Protein AF-A0A7W1AKK7-F1 (afdb_monomer)

Solvent-accessible surface area (backbone atoms only — not comparable to full-atom values): 25709 Å² total; per-residue (Å²): 142,84,86,88,80,85,83,80,84,78,84,78,83,73,83,71,77,76,73,78,80,35,53,42,45,61,56,46,55,69,89,42,36,43,94,39,36,42,29,34,38,36,57,31,56,93,38,46,54,98,53,13,40,58,62,72,41,59,46,52,90,81,64,48,63,72,56,54,32,48,52,61,47,51,44,71,32,54,37,39,64,39,72,48,60,33,38,39,21,26,80,54,85,57,88,62,61,48,89,34,44,46,34,33,33,39,25,90,85,46,97,56,50,62,44,73,46,67,49,44,51,43,58,50,80,68,58,80,67,46,57,23,31,33,28,41,26,58,42,90,89,55,72,52,64,52,74,37,35,32,33,43,34,35,27,56,80,52,91,69,56,57,25,67,47,57,52,28,39,77,72,74,38,68,32,74,50,87,38,11,66,59,49,36,64,68,50,54,55,45,53,64,45,31,59,76,68,71,56,57,71,39,48,71,27,47,32,38,19,21,49,68,59,58,51,52,32,54,39,52,70,68,56,82,80,63,38,42,77,51,73,62,42,80,72,47,77,57,98,51,28,23,36,29,39,33,35,34,36,33,76,34,35,50,37,70,57,88,72,14,67,52,68,17,37,61,49,58,50,98,87,63,38,68,42,78,68,50,69,46,76,37,52,29,27,34,30,35,28,52,71,84,71,49,96,71,27,28,33,36,35,44,41,33,51,34,60,55,37,42,19,57,40,38,36,34,55,14,69,57,92,46,96,92,49,72,46,37,69,66,51,3,60,29,41,64,41,12,72,72,58,24,21,26,38,19,48,52,54,67,51,14,40,83,74,32,78,84,40,49,57,57,37,54,53,14,81,78,24,58,47,12,24,68,40,44,54,50,52,39,47,44,46,54,53,30,44,49,57,44,51,56,72,39,80,41,71,27,45,94,45,83,60,35,45,41,20,74,85,41,26,29,38,24,15,37,36,57,9,5,39,51,32,54,56,39,64,70,56,43,84,62,49,78,46,77,46,58,37,73,34,79,81,61,59,57,50,51,50,57,76,38,74,85,49,75,62,40,36,54,50,48,17,60,74,72,70,51,58,50,93,71,65,49,70,67,50,92,120

Secondary structure (DSSP, 8-state):
----------------------SB---SSS---GGGTTSS-BS-GGGEETTEE--TT-S-TT--HHHHHHHHHHTTSSSB-SS--EEEEBSS-----GGGEEEEE--TT-TTTT-EE-EEEEEPPP-SS-SSEEEEEEPTT--PPTT-EEEEEEETTS-SPPPHHHHHHHTT---SSTTHHHHHHHHTTHHHHHHHHTPPEEEEEEEEB--HHHHHHHHHHH-----EE---EEEEE-SSEEEEEEEEEEEE-B-SSTT-SS--SBPB-TTSPBPP-EEEEEEEEEEEESS---TT-EEEEEEE--TT--TTHHHH-----STTPPP-TT-SHHHHHHTTT-EEEEEPPTTSTTTSTT--TTGGG-TT-TTTHHHHHHHHHHHHHHHHHHHHH--EE-SSSSEE-EEEEEEEEEEETHHHHHHHHHHHH-TTEEEEEEES----HHHHHHHSTTSTTHHHHHHHHHTS-TTT--TT---

Sequence (479 aa):
MTSLRLLTCVLVVGCADPSSTSAVAFDLEGPLANDTFWDLPFPSDLRLADGRPDLTGFPNPRTLPVVVDLLSTAKDRRGYPVMPTAWFRFREPTAVAASAALLVDIDEASPERGTQYPVVVQALVDDAFGKGLVAVAPVPGIVLRASTRYAFVLTRDIDTEVPSAFATLARGGTPSGARGAAAKALYAPLWPVLAELGVEPLVATVFTTGDEVALLRERSEALTQKAQLGAITIAKTHADYCELRGTVTLPQYQQGAQPYDQNGRFALDADGIPIPQGTMTVPLVITIPKGTMPASGWPLWQFFHGSGGASFDLVDDGPVLAAGGDPIAGEGPGAVVARRGIAAIAAALPLNPERLPNASNYAYLNLNNLGAFPFTFQQGAFEQRMLLDALLAAQLPGCGTATARFDAQKVTAGGHSMGGMYTNMIAAIEPRYGAITPFGAGGFWPMMILDTAIINGSRDLLAGVLGVDSEHLTFMHPA

Mean predicted aligned error: 6.27 Å

Nearest PDB structures (foldseek):
  3nuz-assembly3_F  TM=6.304E-01  e=4.085E-07  Bacteroides fragilis NCTC 9343
  3nuz-assembly3_E  TM=6.616E-01  e=9.877E-07  Bacteroides fragilis NCTC 9343
  3g8y-assembly1_A-2  TM=6.515E-01  e=1.582E-06  Phocaeicola vulgatus ATCC 8482
  3nuz-assembly2_D  TM=6.508E-01  e=6.497E-06  Bacteroides fragilis NCTC 9343
  6pux-assembly1_B  TM=5.011E-01  e=3.140E-03  Mycobacterium tuberculosis H37Rv

Radius of gyration: 28.0 Å; Cα contacts (8 Å, |Δi|>4): 1011; chains: 1; bounding box: 81×71×89 Å

Structure (mmCIF, N/CA/C/O backbone):
data_AF-A0A7W1AKK7-F1
#
_entry.id   AF-A0A7W1AKK7-F1
#
loop_
_atom_site.group_PDB
_atom_site.id
_atom_site.type_symbol
_atom_site.label_atom_id
_atom_site.label_alt_id
_atom_site.label_comp_id
_atom_site.label_asym_id
_atom_site.label_entity_id
_atom_site.label_seq_id
_atom_site.pdbx_PDB_ins_code
_atom_site.Cartn_x
_atom_site.Cartn_y
_atom_site.Cartn_z
_atom_site.occupancy
_atom_site.B_iso_or_equiv
_atom_site.auth_seq_id
_atom_site.auth_comp_id
_atom_site.auth_asym_id
_atom_site.auth_atom_id
_atom_site.pdbx_PDB_model_num
ATOM 1 N N . MET A 1 1 ? -46.814 52.076 51.923 1.00 41.75 1 MET A N 1
ATOM 2 C CA . MET A 1 1 ? -45.616 51.593 51.207 1.00 41.75 1 MET A CA 1
ATOM 3 C C . MET A 1 1 ? -45.130 50.330 51.891 1.00 41.75 1 MET A C 1
ATOM 5 O O . MET A 1 1 ? -44.432 50.448 52.883 1.00 41.75 1 MET A O 1
ATOM 9 N N . THR A 1 2 ? -45.520 49.159 51.388 1.00 33.56 2 THR A N 1
ATOM 10 C CA . THR A 1 2 ? -44.834 47.879 51.640 1.00 33.56 2 THR A CA 1
ATOM 11 C C . THR A 1 2 ? -45.436 46.844 50.693 1.00 33.56 2 THR A C 1
ATOM 13 O O . THR A 1 2 ? -46.556 46.380 50.885 1.00 33.56 2 THR A O 1
ATOM 16 N N . SER A 1 3 ? -44.722 46.568 49.603 1.00 30.14 3 SER A N 1
ATOM 17 C CA . SER A 1 3 ? -45.116 45.599 48.581 1.00 30.14 3 SER A CA 1
ATOM 18 C C . SER A 1 3 ? -44.809 44.179 49.050 1.00 30.14 3 SER A C 1
ATOM 20 O O . SER A 1 3 ? -43.676 43.872 49.416 1.00 30.14 3 SER A O 1
ATOM 22 N N . LEU A 1 4 ? -45.818 43.315 48.993 1.00 30.25 4 LEU A N 1
ATOM 23 C CA . LEU A 1 4 ? -45.719 41.876 49.207 1.00 30.25 4 LEU A CA 1
ATOM 24 C C . LEU A 1 4 ? -45.190 41.228 47.912 1.00 30.25 4 LEU A C 1
ATOM 26 O O . LEU A 1 4 ? -45.856 41.289 46.880 1.00 30.25 4 LEU A O 1
ATOM 30 N N . ARG A 1 5 ? -43.990 40.637 47.935 1.00 32.19 5 ARG A N 1
ATOM 31 C CA . ARG A 1 5 ? -43.482 39.777 46.852 1.00 32.19 5 ARG A CA 1
ATOM 32 C C . ARG A 1 5 ? -43.562 38.321 47.308 1.00 32.19 5 ARG A C 1
ATOM 34 O O . ARG A 1 5 ? -42.806 37.911 48.182 1.00 32.19 5 ARG A O 1
ATOM 41 N N . LEU A 1 6 ? -44.486 37.563 46.715 1.00 30.80 6 LEU A N 1
ATOM 42 C CA . LEU A 1 6 ? -44.496 36.101 46.760 1.00 30.80 6 LEU A CA 1
ATOM 43 C C . LEU A 1 6 ? -43.288 35.585 45.965 1.00 30.80 6 LEU A C 1
ATOM 45 O O . LEU A 1 6 ? -43.135 35.917 44.791 1.00 30.80 6 LEU A O 1
ATOM 49 N N . LEU A 1 7 ? -42.445 34.780 46.607 1.00 29.80 7 LEU A N 1
ATOM 50 C CA . LEU A 1 7 ? -41.366 34.043 45.959 1.00 29.80 7 LEU A CA 1
ATOM 51 C C . LEU A 1 7 ? -41.921 32.678 45.528 1.00 29.80 7 LEU A C 1
ATOM 53 O O . LEU A 1 7 ? -42.217 31.827 46.365 1.00 29.80 7 LEU A O 1
ATOM 57 N N . THR A 1 8 ? -42.111 32.479 44.227 1.00 31.05 8 THR A N 1
ATOM 58 C CA . THR A 1 8 ? -42.478 31.184 43.644 1.00 31.05 8 THR A CA 1
ATOM 59 C C . THR A 1 8 ? -41.196 30.382 43.413 1.00 31.05 8 THR A C 1
ATOM 61 O O . THR A 1 8 ? -40.430 30.695 42.505 1.00 31.05 8 THR A O 1
ATOM 64 N N . CYS A 1 9 ? -40.935 29.363 44.235 1.00 28.69 9 CYS A N 1
ATOM 65 C CA . CYS A 1 9 ? -39.887 28.378 43.959 1.00 28.69 9 CYS A CA 1
ATOM 66 C C . CYS A 1 9 ? -40.341 27.466 42.814 1.00 28.69 9 CYS A C 1
ATOM 68 O O . CYS A 1 9 ? -41.198 26.605 43.002 1.00 28.69 9 CYS A O 1
ATOM 70 N N . VAL A 1 10 ? -39.761 27.651 41.630 1.00 33.66 10 VAL A N 1
ATOM 71 C CA . VAL A 1 10 ? -39.830 26.674 40.540 1.00 33.66 10 VAL A CA 1
ATOM 72 C C . VAL A 1 10 ? -38.752 25.623 40.803 1.00 33.66 10 VAL A C 1
ATOM 74 O O . VAL A 1 10 ? -37.562 25.893 40.666 1.00 33.66 10 VAL A O 1
ATOM 77 N N . LEU A 1 11 ? -39.174 24.429 41.218 1.00 30.48 11 LEU A N 1
ATOM 78 C CA . LEU A 1 11 ? -38.346 23.224 41.216 1.00 30.48 11 LEU A CA 1
ATOM 79 C C . LEU A 1 11 ? -38.128 22.802 39.758 1.00 30.48 11 LEU A C 1
ATOM 81 O O . LEU A 1 11 ? -38.994 22.182 39.146 1.00 30.48 11 LEU A O 1
ATOM 85 N N . VAL A 1 12 ? -36.976 23.160 39.195 1.00 32.31 12 VAL A N 1
ATOM 86 C CA . VAL A 1 12 ? -36.483 22.550 37.958 1.00 32.31 12 VAL A CA 1
ATOM 87 C C . VAL A 1 12 ? -35.904 21.191 38.342 1.00 32.31 12 VAL A C 1
ATOM 89 O O . VAL A 1 12 ? -34.809 21.107 38.894 1.00 32.31 12 VAL A O 1
ATOM 92 N N . VAL A 1 13 ? -36.657 20.122 38.084 1.00 34.06 13 VAL A N 1
ATOM 93 C CA . VAL A 1 13 ? -36.107 18.763 38.054 1.00 34.06 13 VAL A CA 1
ATOM 94 C C . VAL A 1 13 ? -35.275 18.672 36.780 1.00 34.06 13 VAL A C 1
ATOM 96 O O . VAL A 1 13 ? -35.794 18.422 35.696 1.00 34.06 13 VAL A O 1
ATOM 99 N N . GLY A 1 14 ? -33.984 18.972 36.899 1.00 28.64 14 GLY A N 1
ATOM 100 C CA . GLY A 1 14 ? -33.019 18.665 35.856 1.00 28.64 14 GLY A CA 1
ATOM 101 C C . GLY A 1 14 ? -32.782 17.161 35.840 1.00 28.64 14 GLY A C 1
ATOM 102 O O . GLY A 1 14 ? -32.131 16.635 36.740 1.00 28.64 14 GLY A O 1
ATOM 103 N N . CYS A 1 15 ? -33.309 16.471 34.829 1.00 35.28 15 CYS A N 1
ATOM 104 C CA . CYS A 1 15 ? -32.758 15.192 34.399 1.00 35.28 15 CYS A CA 1
ATOM 105 C C . CYS A 1 15 ? -31.351 15.468 33.860 1.00 35.28 15 CYS A C 1
ATOM 107 O O . CYS A 1 15 ? -31.191 15.907 32.725 1.00 35.28 15 CYS A O 1
ATOM 109 N N . ALA A 1 16 ? -30.340 15.283 34.704 1.00 31.36 16 ALA A N 1
ATOM 110 C CA . ALA A 1 16 ? -28.993 15.034 34.226 1.00 31.36 16 ALA A CA 1
ATOM 111 C C . ALA A 1 16 ? -28.948 13.556 33.829 1.00 31.36 16 ALA A C 1
ATOM 113 O O . ALA A 1 16 ? -29.043 12.687 34.699 1.00 31.36 16 ALA A O 1
ATOM 114 N N . ASP A 1 17 ? -28.859 13.276 32.530 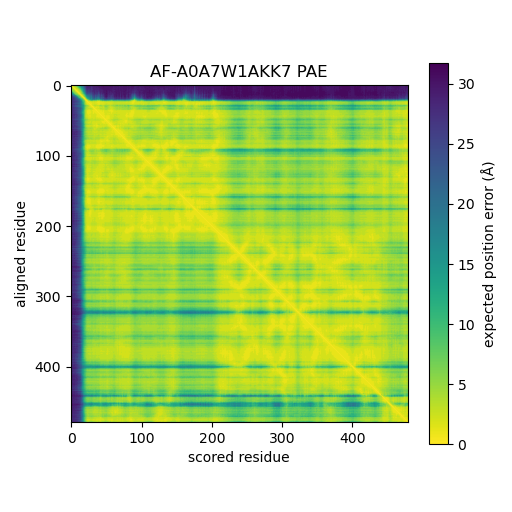1.00 35.41 17 ASP A N 1
ATOM 115 C CA . ASP A 1 17 ? -28.475 11.946 32.070 1.00 35.41 17 ASP A CA 1
ATOM 116 C C . ASP A 1 17 ? -27.088 11.625 32.649 1.00 35.41 17 ASP A C 1
ATOM 118 O O . ASP A 1 17 ? -26.189 12.474 32.597 1.00 35.41 17 ASP A O 1
ATOM 122 N N . PRO A 1 18 ? -26.892 10.446 33.262 1.00 39.59 18 PRO A N 1
ATOM 123 C CA . PRO A 1 18 ? -25.609 10.095 33.835 1.00 39.59 18 PRO A CA 1
ATOM 124 C C . PRO A 1 18 ? -24.615 9.932 32.688 1.00 39.59 18 PRO A C 1
ATOM 126 O O . PRO A 1 18 ? -24.713 9.002 31.886 1.00 39.59 18 PRO A O 1
ATOM 129 N N . SER A 1 19 ? -23.630 10.827 32.622 1.00 43.28 19 SER A N 1
ATOM 130 C CA . SER A 1 19 ? -22.394 10.555 31.901 1.00 43.28 19 SER A CA 1
ATOM 131 C C . SER A 1 19 ? -21.896 9.182 32.357 1.00 43.28 19 SER A C 1
ATOM 133 O O . SER A 1 19 ? -21.740 8.943 33.555 1.00 43.28 19 SER A O 1
ATOM 135 N N . SER A 1 20 ? -21.765 8.235 31.421 1.00 49.62 20 SER A N 1
ATOM 136 C CA . SER A 1 20 ? -21.516 6.831 31.775 1.00 49.62 20 SER A CA 1
ATOM 137 C C . SER A 1 20 ? -20.316 6.721 32.723 1.00 49.62 20 SER A C 1
ATOM 139 O O . SER A 1 20 ? -19.307 7.390 32.516 1.00 49.62 20 SER A O 1
ATOM 141 N N . THR A 1 21 ? -20.424 5.932 33.788 1.00 58.91 21 THR A N 1
ATOM 142 C CA . THR A 1 21 ? -19.365 5.728 34.794 1.00 58.91 21 THR A CA 1
ATOM 143 C C . THR A 1 21 ? -18.418 4.584 34.441 1.00 58.91 21 THR A C 1
ATOM 145 O O . THR A 1 21 ? -17.468 4.345 35.181 1.00 58.91 21 THR A O 1
ATOM 148 N N . SER A 1 22 ? -18.654 3.891 33.319 1.00 74.38 22 SER A N 1
ATOM 149 C CA . SER A 1 22 ? -17.830 2.758 32.896 1.00 74.38 22 SER A CA 1
ATOM 150 C C . SER A 1 22 ? -16.370 3.177 32.725 1.00 74.38 22 SER A C 1
ATOM 152 O O . SER A 1 22 ? -16.066 4.270 32.228 1.00 74.38 22 SER A O 1
ATOM 154 N N . ALA A 1 23 ? -15.463 2.286 33.134 1.00 88.94 23 ALA A N 1
ATOM 155 C CA . ALA A 1 23 ? -14.029 2.494 32.998 1.00 88.94 23 ALA A CA 1
ATOM 156 C C . ALA A 1 23 ? -13.583 2.553 31.532 1.00 88.94 23 ALA A C 1
ATOM 158 O O . ALA A 1 23 ? -12.548 3.154 31.264 1.00 88.94 23 ALA A O 1
ATOM 159 N N . VAL A 1 24 ? -14.356 1.980 30.601 1.00 95.75 24 VAL A N 1
ATOM 160 C CA . VAL A 1 24 ? -14.079 2.009 29.160 1.00 95.75 24 VAL A CA 1
ATOM 161 C C . VAL A 1 24 ? -15.052 2.950 28.467 1.00 95.75 24 VAL A C 1
ATOM 163 O O . VAL A 1 24 ? -16.252 2.936 28.737 1.00 95.75 24 VAL A O 1
ATOM 166 N N . ALA A 1 25 ? -14.549 3.788 27.570 1.00 96.44 25 ALA A N 1
ATOM 167 C CA . ALA A 1 25 ? -15.379 4.733 26.846 1.00 96.44 25 ALA A CA 1
ATOM 168 C C . ALA A 1 25 ? -16.129 4.061 25.681 1.00 96.44 25 ALA A C 1
ATOM 170 O O . ALA A 1 25 ? -15.580 3.230 24.953 1.00 96.44 25 ALA A O 1
ATOM 171 N N . PHE A 1 26 ? -17.402 4.428 25.521 1.00 97.25 26 PHE A N 1
ATOM 172 C CA . PHE A 1 26 ? -18.236 4.065 24.375 1.00 97.25 26 PHE A CA 1
ATOM 173 C C . PHE A 1 26 ? -19.338 5.121 24.184 1.00 97.25 26 PHE A C 1
ATOM 175 O O . PHE A 1 26 ? -20.478 4.947 24.619 1.00 97.25 26 PHE A O 1
ATOM 182 N N . ASP A 1 27 ? -18.971 6.255 23.593 1.00 95.69 27 ASP A N 1
ATOM 183 C CA . ASP A 1 27 ? -19.838 7.413 23.385 1.00 95.69 27 ASP A CA 1
ATOM 184 C C . ASP A 1 27 ? -20.424 7.438 21.963 1.00 95.69 27 ASP A C 1
ATOM 186 O O . ASP A 1 27 ? -19.710 7.478 20.959 1.00 95.69 27 ASP A O 1
ATOM 190 N N . LEU A 1 28 ? -21.756 7.429 21.882 1.00 96.31 28 LEU A N 1
ATOM 191 C CA . LEU A 1 28 ? -22.523 7.506 20.636 1.00 96.31 28 LEU A CA 1
ATOM 192 C C . LEU A 1 28 ? -23.158 8.887 20.405 1.00 96.31 28 LEU A C 1
ATOM 194 O O . LEU A 1 28 ? -23.768 9.112 19.355 1.00 96.31 28 LEU A O 1
ATOM 198 N N . GLU A 1 29 ? -23.013 9.822 21.341 1.00 91.94 29 GLU A N 1
ATOM 199 C CA . GLU A 1 29 ? -23.652 11.139 21.312 1.00 91.94 29 GLU A CA 1
ATOM 200 C C . GLU A 1 29 ? -22.645 12.261 21.066 1.00 91.94 29 GLU A C 1
ATOM 202 O O . GLU A 1 29 ? -22.909 13.144 20.249 1.00 91.94 29 GLU A O 1
ATOM 207 N N . GLY A 1 30 ? -21.491 12.208 21.736 1.00 88.88 30 GLY A N 1
ATOM 208 C CA . GLY A 1 30 ? -20.528 13.298 21.794 1.00 88.88 30 GLY A CA 1
ATOM 209 C C . GLY A 1 30 ? -19.935 13.726 20.445 1.00 88.88 30 GLY A C 1
ATOM 210 O O . GLY A 1 30 ? -20.087 13.051 19.415 1.00 88.88 30 GLY A O 1
ATOM 211 N N . PRO A 1 31 ? -19.228 14.871 20.432 1.00 87.06 31 PRO A N 1
ATOM 212 C CA . PRO A 1 31 ? -18.602 15.410 19.228 1.00 87.06 31 PRO A CA 1
ATOM 213 C C . PRO A 1 31 ? -17.445 14.541 18.726 1.00 87.06 31 PRO A C 1
ATOM 215 O O . PRO A 1 31 ? -17.137 14.605 17.542 1.00 87.06 31 PRO A O 1
ATOM 218 N N . LEU A 1 32 ? -16.846 13.717 19.599 1.00 92.50 32 LEU A N 1
ATOM 219 C CA . LEU A 1 32 ? -15.740 12.817 19.273 1.00 92.50 32 LEU A CA 1
ATOM 220 C C . LEU A 1 32 ? -14.533 13.552 18.666 1.00 92.50 32 LEU A C 1
ATOM 222 O O . LEU A 1 32 ? -13.963 13.128 17.665 1.00 92.50 32 LEU A O 1
ATOM 226 N N . ALA A 1 33 ? -14.146 14.661 19.292 1.00 92.44 33 ALA A N 1
ATOM 227 C CA . ALA A 1 33 ? -13.056 15.522 18.850 1.00 92.44 33 ALA A CA 1
ATOM 228 C C . ALA A 1 33 ? -12.080 15.829 19.992 1.00 92.44 33 ALA A C 1
ATOM 230 O O . ALA A 1 33 ? -12.474 15.929 21.160 1.00 92.44 33 ALA A O 1
ATOM 231 N N . ASN A 1 34 ? -10.813 16.030 19.634 1.00 89.62 34 ASN A N 1
ATOM 232 C CA . ASN A 1 34 ? -9.689 16.275 20.531 1.00 89.62 34 ASN A CA 1
ATOM 233 C C . ASN A 1 34 ? -9.660 15.222 21.652 1.00 89.62 34 ASN A C 1
ATOM 235 O O . ASN A 1 34 ? -9.643 14.028 21.367 1.00 89.62 34 ASN A O 1
ATOM 239 N N . ASP A 1 35 ? -9.745 15.638 22.914 1.00 87.38 35 ASP A N 1
ATOM 240 C CA . ASP A 1 35 ? -9.715 14.743 24.078 1.00 87.38 35 ASP A CA 1
ATOM 241 C C . ASP A 1 35 ? -10.831 13.679 24.073 1.00 87.38 35 ASP A C 1
ATOM 243 O O . ASP A 1 35 ? -10.661 12.604 24.643 1.00 87.38 35 ASP A O 1
ATOM 247 N N . THR A 1 36 ? -11.957 13.950 23.399 1.00 93.88 36 THR A N 1
ATOM 248 C CA . THR A 1 36 ? -13.086 13.005 23.266 1.00 93.88 36 THR A CA 1
ATOM 249 C C . THR A 1 36 ? -12.997 12.138 22.010 1.00 93.88 36 THR A C 1
ATOM 251 O O . THR A 1 36 ? -13.843 11.274 21.786 1.00 93.88 36 THR A O 1
ATOM 254 N N . PHE A 1 37 ? -11.972 12.322 21.167 1.00 96.50 37 PHE A N 1
ATOM 255 C CA . PHE A 1 37 ? -11.815 11.550 19.932 1.00 96.50 37 PHE A CA 1
ATOM 256 C C . PHE A 1 37 ? -11.728 10.047 20.192 1.00 96.50 37 PHE A C 1
ATOM 258 O O . PHE A 1 37 ? -12.127 9.268 19.339 1.00 96.50 37 PHE A O 1
ATOM 265 N N . TRP A 1 38 ? -11.264 9.611 21.356 1.00 96.81 38 TRP A N 1
ATOM 266 C CA . TRP A 1 38 ? -11.167 8.187 21.683 1.00 96.81 38 TRP A CA 1
ATOM 267 C C . TRP A 1 38 ? -12.340 7.675 22.528 1.00 96.81 38 TRP A C 1
ATOM 269 O O . TRP A 1 38 ? -12.328 6.522 22.949 1.00 96.81 38 TRP A O 1
ATOM 279 N N . ASP A 1 39 ? -13.366 8.504 22.768 1.00 96.94 39 ASP A N 1
ATOM 280 C CA . ASP A 1 39 ? -14.544 8.095 23.545 1.00 96.94 39 ASP A CA 1
ATOM 281 C C . ASP A 1 39 ? -15.425 7.075 22.825 1.00 96.94 39 ASP A C 1
ATOM 283 O O . ASP A 1 39 ? -16.198 6.364 23.458 1.00 96.94 39 ASP A O 1
ATOM 287 N N . LEU A 1 40 ? -15.263 6.957 21.511 1.00 97.31 40 LEU A N 1
ATOM 288 C CA . LEU A 1 40 ? -15.718 5.817 20.733 1.00 97.31 40 LEU A CA 1
ATOM 289 C C . LEU A 1 40 ? -14.471 5.074 20.240 1.00 97.31 40 LEU A C 1
ATOM 291 O O . LEU A 1 40 ? -13.619 5.726 19.627 1.00 97.31 40 LEU A O 1
ATOM 295 N N . PRO A 1 41 ? -14.368 3.749 20.452 1.00 98.25 41 PRO A N 1
ATOM 296 C CA . PRO A 1 41 ? -13.285 2.957 19.891 1.00 98.25 41 PRO A CA 1
ATOM 297 C C . PRO A 1 41 ? -13.099 3.196 18.386 1.00 98.25 41 PRO A C 1
ATOM 299 O O . PRO A 1 41 ? -14.067 3.327 17.634 1.00 98.25 41 PRO A O 1
ATOM 302 N N . PHE A 1 42 ? -11.847 3.265 17.946 1.00 97.81 42 PHE A N 1
ATOM 303 C CA . PHE A 1 42 ? -11.469 3.524 16.553 1.00 97.81 42 PHE A CA 1
ATOM 304 C C . PHE A 1 42 ? -10.575 2.384 16.054 1.00 97.81 42 PHE A C 1
ATOM 306 O O . PHE A 1 42 ? -9.783 1.911 16.860 1.00 97.81 42 PHE A O 1
ATOM 313 N N . PRO A 1 43 ? -10.627 1.949 14.781 1.00 98.06 43 PRO A N 1
ATOM 314 C CA . PRO A 1 43 ? -11.530 2.379 13.709 1.00 98.06 43 PRO A CA 1
ATOM 315 C C . PRO A 1 43 ? -12.971 1.932 13.956 1.00 98.06 43 PRO A C 1
ATOM 317 O O . PRO A 1 43 ? -13.185 0.924 14.619 1.00 98.06 43 PRO A O 1
ATOM 320 N N . SER A 1 44 ? -13.957 2.652 13.413 1.00 98.25 44 SER A N 1
ATOM 321 C CA . SER A 1 44 ? -15.377 2.289 13.511 1.00 98.25 44 SER A CA 1
ATOM 322 C C . SER A 1 44 ? -16.147 2.790 12.297 1.00 98.25 44 SER A C 1
ATOM 324 O O . SER A 1 44 ? -16.060 3.972 11.983 1.00 98.25 44 SER A O 1
ATOM 326 N N . ASP A 1 45 ? -16.991 1.962 11.677 1.00 98.44 45 ASP A N 1
ATOM 327 C CA . ASP A 1 45 ? -17.814 2.398 10.535 1.00 98.44 45 ASP A CA 1
ATOM 328 C C . ASP A 1 45 ? -18.815 3.517 10.893 1.00 98.44 45 ASP A C 1
ATOM 330 O O . ASP A 1 45 ? -19.338 4.194 10.009 1.00 98.44 45 ASP A O 1
ATOM 334 N N . LEU A 1 46 ? -19.038 3.785 12.188 1.00 97.56 46 LEU A N 1
ATOM 335 C CA . LEU A 1 46 ? -19.763 4.973 12.666 1.00 97.56 46 LEU A CA 1
ATOM 336 C C . LEU A 1 46 ? -19.020 6.289 12.400 1.00 97.56 46 LEU A C 1
ATOM 338 O O . LEU A 1 46 ? -19.589 7.364 12.591 1.00 97.56 46 LEU A O 1
ATOM 342 N N . ARG A 1 47 ? -17.754 6.203 11.990 1.00 95.75 47 ARG A N 1
ATOM 343 C CA . ARG A 1 47 ? -16.896 7.307 11.557 1.00 95.75 47 ARG A CA 1
ATOM 344 C C . ARG A 1 47 ? -16.544 7.195 10.083 1.00 95.75 47 ARG A C 1
ATOM 346 O O . ARG A 1 47 ? -15.438 7.547 9.684 1.00 95.75 47 ARG A O 1
ATOM 353 N N . LEU A 1 48 ? -17.473 6.701 9.271 1.00 95.75 48 LEU A N 1
ATOM 354 C CA . LEU A 1 48 ? -17.388 6.837 7.826 1.00 95.75 48 LEU A CA 1
ATOM 355 C C . LEU A 1 48 ? -18.300 7.969 7.348 1.00 95.75 48 LEU A C 1
ATOM 357 O O . LEU A 1 48 ? -19.486 8.002 7.666 1.00 95.75 48 LEU A O 1
ATOM 361 N N . ALA A 1 49 ? -17.750 8.854 6.524 1.00 93.69 49 ALA A N 1
ATOM 362 C CA . ALA A 1 49 ? -18.485 9.813 5.712 1.00 93.69 49 ALA A CA 1
ATOM 363 C C . ALA A 1 49 ? -18.277 9.435 4.241 1.00 93.69 49 ALA A C 1
ATOM 365 O O . ALA A 1 49 ? -17.142 9.343 3.776 1.00 93.69 49 ALA A O 1
ATOM 366 N N . ASP A 1 50 ? -19.356 9.120 3.520 1.00 91.12 50 ASP A N 1
ATOM 367 C CA . ASP A 1 50 ? -19.305 8.648 2.125 1.00 91.12 50 ASP A CA 1
ATOM 368 C C . ASP A 1 50 ? -18.351 7.453 1.901 1.00 91.12 50 ASP A C 1
ATOM 370 O O . ASP A 1 50 ? -17.678 7.320 0.871 1.00 91.12 50 ASP A O 1
ATOM 374 N N . GLY A 1 51 ? -18.285 6.566 2.903 1.00 93.50 51 GLY A N 1
ATOM 375 C CA . GLY A 1 51 ? -17.421 5.385 2.915 1.00 93.50 51 GLY A CA 1
ATOM 376 C C . GLY A 1 51 ? -15.946 5.677 3.201 1.00 93.50 51 GLY A C 1
ATOM 377 O O . GLY A 1 51 ? -15.120 4.787 3.022 1.00 93.50 51 GLY A O 1
ATOM 378 N N . ARG A 1 52 ? -15.598 6.896 3.626 1.00 95.12 52 ARG A N 1
ATOM 379 C CA . ARG A 1 52 ? -14.231 7.322 3.954 1.00 95.12 52 ARG A CA 1
ATOM 380 C C . ARG A 1 52 ? -14.093 7.624 5.445 1.00 95.12 52 ARG A C 1
ATOM 382 O O . ARG A 1 52 ? -15.041 8.167 6.009 1.00 95.12 52 ARG A O 1
ATOM 389 N N . PRO A 1 53 ? -12.950 7.329 6.088 1.00 95.50 53 PRO A N 1
ATOM 390 C CA . PRO A 1 53 ? -12.741 7.681 7.489 1.00 95.50 53 PRO A CA 1
ATOM 391 C C . PRO A 1 53 ? -12.897 9.186 7.742 1.00 95.50 53 PRO A C 1
ATOM 393 O O . PRO A 1 53 ? -12.165 10.001 7.178 1.00 95.50 53 PRO A O 1
ATOM 396 N N . ASP A 1 54 ? -13.822 9.546 8.628 1.00 94.06 54 ASP A N 1
ATOM 397 C CA . ASP A 1 54 ? -13.907 10.876 9.217 1.00 94.06 54 ASP A CA 1
ATOM 398 C C . ASP A 1 54 ? -12.903 10.975 10.369 1.00 94.06 54 ASP A C 1
ATOM 400 O O . ASP A 1 54 ? -13.038 10.340 11.419 1.00 94.06 54 ASP A O 1
ATOM 404 N N . LEU A 1 55 ? -11.860 11.765 10.129 1.00 94.00 55 LEU A N 1
ATOM 405 C CA . LEU A 1 55 ? -10.765 12.027 11.061 1.00 94.00 55 LEU A CA 1
ATOM 406 C C . LEU A 1 55 ? -10.860 13.438 11.655 1.00 94.00 55 LEU A C 1
ATOM 408 O O . LEU A 1 55 ? -9.894 13.944 12.231 1.00 94.00 55 LEU A O 1
ATOM 412 N N . THR A 1 56 ? -12.008 14.100 11.494 1.00 91.62 56 THR A N 1
ATOM 413 C CA . THR A 1 56 ? -12.256 15.412 12.087 1.00 91.62 56 THR A CA 1
ATOM 414 C C . THR A 1 56 ? -12.097 15.324 13.600 1.00 91.62 56 THR A C 1
ATOM 416 O O . THR A 1 56 ? -12.654 14.448 14.254 1.00 91.62 56 THR A O 1
ATOM 419 N N . GLY A 1 57 ? -11.307 16.238 14.165 1.00 91.94 57 GLY A N 1
ATOM 420 C CA . GLY A 1 57 ? -11.030 16.247 15.597 1.00 91.94 57 GLY A CA 1
ATOM 421 C C . GLY A 1 57 ? -10.007 15.209 16.057 1.00 91.94 57 GLY A C 1
ATOM 422 O O . GLY A 1 57 ? -9.849 15.058 17.264 1.00 91.94 57 GLY A O 1
ATOM 423 N N . PHE A 1 58 ? -9.297 14.517 15.159 1.00 96.25 58 PHE A N 1
ATOM 424 C CA . PHE A 1 58 ? -8.147 13.704 15.559 1.00 96.25 58 PHE A CA 1
ATOM 425 C C . PHE A 1 58 ? -7.144 14.550 16.377 1.00 96.25 58 PHE A C 1
ATOM 427 O O . PHE A 1 58 ? -6.835 15.676 15.964 1.00 96.25 58 PHE A O 1
ATOM 434 N N . PRO A 1 59 ? -6.620 14.050 17.513 1.00 95.25 59 PRO A N 1
ATOM 435 C CA . PRO A 1 59 ? -5.687 14.802 18.347 1.00 95.25 59 PRO A CA 1
ATOM 436 C C . PRO A 1 59 ? -4.407 15.195 17.600 1.00 95.25 59 PRO A C 1
ATOM 438 O O . PRO A 1 59 ? -3.609 14.358 17.200 1.00 95.25 59 PRO A O 1
ATOM 441 N N . ASN A 1 60 ? -4.190 16.496 17.417 1.00 93.94 60 ASN A N 1
ATOM 442 C CA . ASN A 1 60 ? -2.930 17.044 16.912 1.00 93.94 60 ASN A CA 1
ATOM 443 C C . ASN A 1 60 ? -2.730 18.467 17.462 1.00 93.94 60 ASN A C 1
ATOM 445 O O . ASN A 1 60 ? -2.778 19.443 16.709 1.00 93.94 60 ASN A O 1
ATOM 449 N N . PRO A 1 61 ? -2.542 18.627 18.785 1.00 88.56 61 PRO A N 1
ATOM 450 C CA . PRO A 1 61 ? -2.596 19.938 19.439 1.00 88.56 61 PRO A CA 1
ATOM 451 C C . PRO A 1 61 ? -1.508 20.907 18.958 1.00 88.56 61 PRO A C 1
ATOM 453 O O . PRO A 1 61 ? -1.682 22.121 19.032 1.00 88.56 61 PRO A O 1
ATOM 456 N N . ARG A 1 62 ? -0.391 20.387 18.431 1.00 90.81 62 ARG A N 1
ATOM 457 C CA . ARG A 1 62 ? 0.705 21.190 17.864 1.00 90.81 62 ARG A CA 1
ATOM 458 C C . ARG A 1 62 ? 0.578 21.415 16.354 1.00 90.81 62 ARG A C 1
ATOM 460 O O . ARG A 1 62 ? 1.454 22.047 15.777 1.00 90.81 62 ARG A O 1
ATOM 467 N N . THR A 1 63 ? -0.495 20.924 15.725 1.00 91.62 63 THR A N 1
ATOM 468 C CA . THR A 1 63 ?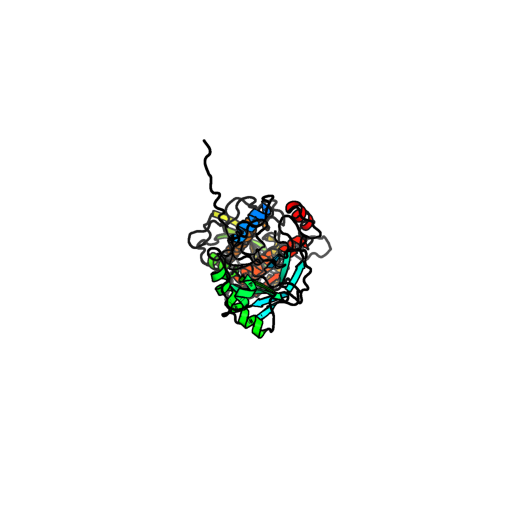 -0.737 21.006 14.271 1.00 91.62 63 THR A CA 1
ATOM 469 C C . THR A 1 63 ? 0.490 20.556 13.472 1.00 91.62 63 THR A C 1
ATOM 471 O O . THR A 1 63 ? 0.956 21.233 12.559 1.00 91.62 63 THR A O 1
ATOM 474 N N . LEU A 1 64 ? 1.068 19.419 13.867 1.00 91.44 64 LEU A N 1
ATOM 475 C CA . LEU A 1 64 ? 2.281 18.899 13.249 1.00 91.44 64 LEU A CA 1
ATOM 476 C C . LEU A 1 64 ? 2.019 18.597 11.766 1.00 91.44 64 LEU A C 1
ATOM 478 O O . LEU A 1 64 ? 1.099 17.820 11.489 1.00 91.44 64 LEU A O 1
ATOM 482 N N . PRO A 1 65 ? 2.817 19.147 10.828 1.00 87.94 65 PRO A N 1
ATOM 483 C CA . PRO A 1 65 ? 2.610 18.941 9.395 1.00 87.94 65 PRO A CA 1
ATOM 484 C C . PRO A 1 65 ? 2.583 17.464 8.995 1.00 87.94 65 PRO A C 1
ATOM 486 O O . PRO A 1 65 ? 1.684 17.048 8.277 1.00 87.94 65 PRO A O 1
ATOM 489 N N . VAL A 1 66 ? 3.484 16.646 9.555 1.00 86.06 66 VAL A N 1
ATOM 490 C CA . VAL A 1 66 ? 3.540 15.203 9.266 1.00 86.06 66 VAL A CA 1
ATOM 491 C C . VAL A 1 66 ? 2.223 14.487 9.594 1.00 86.06 66 VAL A C 1
ATOM 493 O O . VAL A 1 66 ? 1.746 13.676 8.806 1.00 86.06 66 VAL A O 1
ATOM 496 N N . VAL A 1 67 ? 1.585 14.838 10.714 1.00 90.56 67 VAL A N 1
ATOM 497 C CA . VAL A 1 67 ? 0.296 14.261 11.120 1.00 90.56 67 VAL A CA 1
ATOM 498 C C . VAL A 1 67 ? -0.817 14.785 10.213 1.00 90.56 67 VAL A C 1
ATOM 500 O O . VAL A 1 67 ? -1.661 14.015 9.768 1.00 90.56 67 VAL A O 1
ATOM 503 N N . VAL A 1 68 ? -0.805 16.078 9.868 1.00 89.44 68 VAL A N 1
ATOM 504 C CA . VAL A 1 68 ? -1.773 16.660 8.919 1.00 89.44 68 VAL A CA 1
ATOM 505 C C . VAL A 1 68 ? -1.717 15.945 7.562 1.00 89.44 68 VAL A C 1
ATOM 507 O O . VAL A 1 68 ? -2.764 15.575 7.026 1.00 89.44 68 VAL A O 1
ATOM 510 N N . ASP A 1 69 ? -0.521 15.684 7.037 1.00 85.75 69 ASP A N 1
ATOM 511 C CA . ASP A 1 69 ? -0.324 15.005 5.754 1.00 85.75 69 ASP A CA 1
ATOM 512 C C . ASP A 1 69 ? -0.816 13.551 5.791 1.00 85.75 69 ASP A C 1
ATOM 514 O O . ASP A 1 69 ? -1.515 13.101 4.870 1.00 85.75 69 ASP A O 1
ATOM 518 N N . LEU A 1 70 ? -0.520 12.823 6.872 1.00 88.56 70 LEU A N 1
ATOM 519 C CA . LEU A 1 70 ? -0.987 11.449 7.076 1.00 88.56 70 LEU A CA 1
ATOM 520 C C . LEU A 1 70 ? -2.515 11.381 7.179 1.00 88.56 70 LEU A C 1
ATOM 522 O O . LEU A 1 70 ? -3.141 10.592 6.464 1.00 88.56 70 LEU A O 1
ATOM 526 N N . LEU A 1 71 ? -3.135 12.256 7.979 1.00 91.31 71 LEU A N 1
ATOM 527 C CA . LEU A 1 71 ? -4.593 12.344 8.102 1.00 91.31 71 LEU A CA 1
ATOM 528 C C . LEU A 1 71 ? -5.250 12.713 6.765 1.00 91.31 71 LEU A C 1
ATOM 530 O O . LEU A 1 71 ? -6.281 12.143 6.404 1.00 91.31 71 LEU A O 1
ATOM 534 N N . SER A 1 72 ? -4.635 13.615 5.989 1.00 86.94 72 SER A N 1
ATOM 535 C CA . SER A 1 72 ? -5.128 13.992 4.658 1.00 86.94 72 SER A CA 1
ATOM 536 C C . SER A 1 72 ? -5.138 12.819 3.672 1.00 86.94 72 SER A C 1
ATOM 538 O O . SER A 1 72 ? -5.977 12.760 2.777 1.00 86.94 72 SER A O 1
ATOM 540 N N . THR A 1 73 ? -4.228 11.863 3.849 1.00 87.38 73 THR A N 1
ATOM 541 C CA . THR A 1 73 ? -4.157 10.655 3.027 1.00 87.38 73 THR A CA 1
ATOM 542 C C . THR A 1 73 ? -5.113 9.587 3.531 1.00 87.38 73 THR A C 1
ATOM 544 O O . THR A 1 73 ? -5.774 8.934 2.729 1.00 87.38 73 THR A O 1
ATOM 547 N N . ALA A 1 74 ? -5.232 9.428 4.848 1.00 90.81 74 ALA A N 1
ATOM 548 C CA . ALA A 1 74 ? -6.132 8.459 5.455 1.00 90.81 74 ALA A CA 1
ATOM 549 C C . ALA A 1 74 ? -7.612 8.767 5.164 1.00 90.81 74 ALA A C 1
ATOM 551 O O . ALA A 1 74 ? -8.348 7.848 4.815 1.00 90.81 74 ALA A O 1
ATOM 552 N N . LYS A 1 75 ? -8.030 10.042 5.192 1.00 90.69 75 LYS A N 1
ATOM 553 C CA . LYS A 1 75 ? -9.403 10.450 4.822 1.00 90.69 75 LYS A CA 1
ATOM 554 C C . LYS A 1 75 ? -9.743 10.207 3.346 1.00 90.69 75 LYS A C 1
ATOM 556 O O . LYS A 1 75 ? -10.909 10.222 2.962 1.00 90.69 75 LYS A O 1
ATOM 561 N N . ASP A 1 76 ? -8.733 10.017 2.496 1.00 88.62 76 ASP A N 1
ATOM 562 C CA . ASP A 1 76 ? -8.941 9.793 1.066 1.00 88.62 76 ASP A CA 1
ATOM 563 C C . ASP A 1 76 ? -9.139 8.309 0.714 1.00 88.62 76 ASP A C 1
ATOM 565 O O . ASP A 1 76 ? -9.493 7.986 -0.427 1.00 88.62 76 ASP A O 1
ATOM 569 N N . ARG A 1 77 ? -8.959 7.415 1.689 1.00 91.06 77 ARG A N 1
ATOM 570 C CA . ARG A 1 77 ? -9.204 5.980 1.542 1.00 91.06 77 ARG A CA 1
ATOM 571 C C . ARG A 1 77 ? -10.684 5.661 1.675 1.00 91.06 77 ARG A C 1
ATOM 573 O O . ARG A 1 77 ? -11.402 6.314 2.428 1.00 91.06 77 ARG A O 1
ATOM 580 N N . ARG A 1 78 ? -11.137 4.633 0.958 1.00 93.19 78 ARG A N 1
ATOM 581 C CA . ARG A 1 78 ? -12.454 4.028 1.190 1.00 93.19 78 ARG A CA 1
ATOM 582 C C . ARG A 1 78 ? -12.286 2.893 2.194 1.00 93.19 78 ARG A C 1
ATOM 584 O O . ARG A 1 78 ? -11.494 1.997 1.938 1.00 93.19 78 ARG A O 1
ATOM 591 N N . GLY A 1 79 ? -13.014 2.931 3.305 1.00 96.44 79 GLY A N 1
ATOM 592 C CA . GLY A 1 79 ? -12.849 1.991 4.414 1.00 96.44 79 GLY A CA 1
ATOM 593 C C . GLY A 1 79 ? -11.512 2.142 5.151 1.00 96.44 79 GLY A C 1
ATOM 594 O O . GLY A 1 79 ? -10.795 3.136 5.005 1.00 96.44 79 GLY A O 1
ATOM 595 N N . TYR A 1 80 ? -11.187 1.142 5.966 1.00 97.56 80 TYR A N 1
ATOM 596 C CA . TYR A 1 80 ? -10.008 1.121 6.836 1.00 97.56 80 TYR A CA 1
ATOM 597 C C . TYR A 1 80 ? -8.876 0.228 6.294 1.00 97.56 80 TYR A C 1
ATOM 599 O O . TYR A 1 80 ? -9.112 -0.619 5.434 1.00 97.56 80 TYR A O 1
ATOM 607 N N . PRO A 1 81 ? -7.624 0.382 6.764 1.00 94.94 81 PRO A N 1
ATOM 608 C CA . PRO A 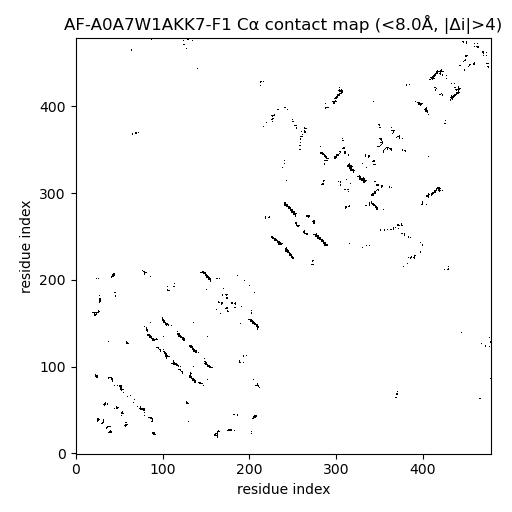1 81 ? -6.514 -0.459 6.314 1.00 94.94 81 PRO A CA 1
ATOM 609 C C . PRO A 1 81 ? -6.738 -1.956 6.577 1.00 94.94 81 PRO A C 1
ATOM 611 O O . PRO A 1 81 ? -7.298 -2.333 7.601 1.00 94.94 81 PRO A O 1
ATOM 614 N N . VAL A 1 82 ? -6.200 -2.813 5.703 1.00 95.75 82 VAL A N 1
ATOM 615 C CA . VAL A 1 82 ? -6.183 -4.286 5.870 1.00 95.75 82 VAL A CA 1
ATOM 616 C C . VAL A 1 82 ? -5.183 -4.786 6.926 1.00 95.75 82 VAL A C 1
ATOM 618 O O . VAL A 1 82 ? -5.113 -5.975 7.209 1.00 95.75 82 VAL A O 1
ATOM 621 N N . MET A 1 83 ? -4.406 -3.881 7.518 1.00 94.56 83 MET A N 1
ATOM 622 C CA . MET A 1 83 ? -3.565 -4.120 8.696 1.00 94.56 83 MET A CA 1
ATOM 623 C C . MET A 1 83 ? -3.866 -3.021 9.730 1.00 94.56 83 MET A C 1
ATOM 625 O O . MET A 1 83 ? -3.066 -2.096 9.882 1.00 94.56 83 MET A O 1
ATOM 629 N N . PRO A 1 84 ? -5.063 -3.022 10.343 1.00 95.94 84 PRO A N 1
ATOM 630 C CA . PRO A 1 84 ? -5.514 -1.941 11.212 1.00 95.94 84 PRO A CA 1
ATOM 631 C C . PRO A 1 84 ? -4.974 -2.090 12.635 1.00 95.94 84 PRO A C 1
ATOM 633 O O . PRO A 1 84 ? -4.788 -3.202 13.120 1.00 95.94 84 PRO A O 1
ATOM 636 N N . THR A 1 85 ? -4.853 -0.968 13.335 1.00 97.50 85 THR A N 1
ATOM 637 C CA . THR A 1 85 ? -4.762 -0.930 14.800 1.00 97.50 85 THR A CA 1
ATOM 638 C C . THR A 1 85 ? -6.076 -0.370 15.325 1.00 97.50 85 THR A C 1
ATOM 640 O O . THR A 1 85 ? -6.571 0.615 14.780 1.00 97.50 85 THR A O 1
ATOM 643 N N . ALA A 1 86 ? -6.652 -0.993 16.348 1.00 98.56 86 ALA A N 1
ATOM 644 C CA . ALA A 1 86 ? -7.777 -0.460 17.098 1.00 98.56 86 ALA A CA 1
ATOM 645 C C . ALA A 1 86 ? -7.326 0.143 18.425 1.00 98.56 86 ALA A C 1
ATOM 647 O O . ALA A 1 86 ? -6.430 -0.389 19.070 1.00 98.56 86 ALA A O 1
ATOM 648 N N . TRP A 1 87 ? -7.983 1.215 18.854 1.00 98.56 87 TRP A N 1
ATOM 649 C CA . TRP A 1 87 ? -7.729 1.904 20.111 1.00 98.56 87 TRP A CA 1
ATOM 650 C C . TRP A 1 87 ? -9.009 1.978 20.935 1.00 98.56 87 TRP A C 1
ATOM 652 O O . TRP A 1 87 ? -10.047 2.448 20.460 1.00 98.56 87 TRP A O 1
ATOM 662 N N . PHE A 1 88 ? -8.911 1.536 22.185 1.00 98.44 88 PHE A N 1
ATOM 663 C CA . PHE A 1 88 ? -9.961 1.610 23.195 1.00 98.44 88 PHE A CA 1
ATOM 664 C C . PHE A 1 88 ? -9.501 2.540 24.313 1.00 98.44 88 PHE A C 1
ATOM 666 O O . PHE A 1 88 ? -8.410 2.350 24.851 1.00 98.44 88 PHE A O 1
ATOM 673 N N . ARG A 1 89 ? -10.319 3.530 24.685 1.00 97.56 89 ARG A N 1
ATOM 674 C CA . ARG A 1 89 ? -9.988 4.434 25.789 1.00 97.56 89 ARG A CA 1
ATOM 675 C C . ARG A 1 89 ? -10.510 3.905 27.116 1.00 97.56 89 ARG A C 1
ATOM 677 O O . ARG A 1 89 ? -11.716 3.758 27.300 1.00 97.56 89 ARG A O 1
ATOM 684 N N . PHE A 1 90 ? -9.600 3.707 28.055 1.00 96.81 90 PHE A N 1
ATOM 685 C CA . PHE A 1 90 ? -9.882 3.530 29.468 1.00 96.81 90 PHE A CA 1
ATOM 686 C C . PHE A 1 90 ? -9.730 4.874 30.192 1.00 96.81 90 PHE A C 1
ATOM 688 O O . PHE A 1 90 ? -8.937 5.728 29.799 1.00 96.81 90 PHE A O 1
ATOM 695 N N . ARG A 1 91 ? -10.514 5.093 31.249 1.00 92.00 91 ARG A N 1
ATOM 696 C CA . ARG A 1 91 ? -10.424 6.309 32.077 1.00 92.00 91 ARG A CA 1
ATOM 697 C C . ARG A 1 91 ? -9.154 6.352 32.914 1.00 92.00 91 ARG A C 1
ATOM 699 O O . ARG A 1 91 ? -8.646 7.435 33.170 1.00 92.00 91 ARG A O 1
ATOM 706 N N . GLU A 1 92 ? -8.675 5.177 33.302 1.00 87.62 92 GLU A N 1
ATOM 707 C CA . GLU A 1 92 ? -7.444 4.971 34.053 1.00 87.62 92 GLU A CA 1
ATOM 708 C C . GLU A 1 92 ? -6.527 4.022 33.266 1.00 87.62 92 GLU A C 1
ATOM 710 O O . GLU A 1 92 ? -7.036 3.123 32.578 1.00 87.62 92 GLU A O 1
ATOM 715 N N . PRO A 1 93 ? -5.193 4.167 33.363 1.00 85.94 93 PRO A N 1
ATOM 716 C CA . PRO A 1 93 ? -4.252 3.253 32.725 1.00 85.94 93 PRO A CA 1
ATOM 717 C C . PRO A 1 93 ? -4.559 1.794 33.079 1.00 85.94 93 PRO A C 1
ATOM 719 O O . PRO A 1 93 ? -4.541 1.405 34.246 1.00 85.94 93 PRO A O 1
ATOM 722 N N . THR A 1 94 ? -4.854 0.982 32.063 1.00 88.81 94 THR A N 1
ATOM 723 C CA . THR A 1 94 ? -5.297 -0.405 32.243 1.00 88.81 94 THR A CA 1
ATOM 724 C C . THR A 1 94 ? -4.440 -1.338 31.402 1.00 88.81 94 THR A C 1
ATOM 726 O O . THR A 1 94 ? -4.389 -1.221 30.180 1.00 88.81 94 THR A O 1
ATOM 729 N N . ALA A 1 95 ? -3.767 -2.286 32.056 1.00 89.62 95 ALA A N 1
ATOM 730 C CA . ALA A 1 95 ? -3.062 -3.356 31.364 1.00 89.62 95 ALA A CA 1
ATOM 731 C C . ALA A 1 95 ? -4.067 -4.415 30.895 1.00 89.62 95 ALA A C 1
ATOM 733 O O . ALA A 1 95 ? -4.857 -4.922 31.691 1.00 89.62 95 ALA A O 1
ATOM 734 N N . VAL A 1 96 ? -4.014 -4.769 29.612 1.00 93.94 96 VAL A N 1
ATOM 735 C CA . VAL A 1 96 ? -4.886 -5.781 29.008 1.00 93.94 96 VAL A CA 1
ATOM 736 C C . VAL A 1 96 ? -4.028 -6.914 28.461 1.00 93.94 96 VAL A C 1
ATOM 738 O O . VAL A 1 96 ? -3.095 -6.687 27.692 1.00 93.94 96 VAL A O 1
ATOM 741 N N . ALA A 1 97 ? -4.332 -8.144 28.874 1.00 94.38 97 ALA A N 1
ATOM 742 C CA . ALA A 1 97 ? -3.682 -9.332 28.337 1.00 94.38 97 ALA A CA 1
ATOM 743 C C . ALA A 1 97 ? -4.175 -9.613 26.911 1.00 94.38 97 ALA A C 1
ATOM 745 O O . ALA A 1 97 ? -5.358 -9.448 26.621 1.00 94.38 97 ALA A O 1
ATOM 746 N N . ALA A 1 98 ? -3.299 -10.124 26.041 1.00 94.00 98 ALA A N 1
ATOM 747 C CA . ALA A 1 98 ? -3.677 -10.494 24.675 1.00 94.00 98 ALA A CA 1
ATOM 748 C C . ALA A 1 98 ? -4.808 -11.539 24.621 1.00 94.00 98 ALA A C 1
ATOM 750 O O . ALA A 1 98 ? -5.592 -11.532 23.683 1.00 94.00 98 ALA A O 1
ATOM 751 N N . SER A 1 99 ? -4.939 -12.393 25.644 1.00 95.56 99 SER A N 1
ATOM 752 C CA . SER A 1 99 ? -6.034 -13.367 25.761 1.00 95.56 99 SER A CA 1
ATOM 753 C C . SER A 1 99 ? -7.409 -12.739 26.001 1.00 95.56 99 SER A C 1
ATOM 755 O O . SER A 1 99 ? -8.409 -13.410 25.789 1.00 95.56 99 SER A O 1
ATOM 757 N N . ALA A 1 100 ? -7.462 -11.481 26.448 1.00 97.25 100 ALA A N 1
ATOM 758 C CA . ALA A 1 100 ? -8.700 -10.741 26.686 1.00 97.25 100 ALA A CA 1
ATOM 759 C C . ALA A 1 100 ? -9.099 -9.853 25.492 1.00 97.25 100 ALA A C 1
ATOM 761 O O . ALA A 1 100 ? -9.947 -8.966 25.619 1.00 97.25 100 ALA A O 1
ATOM 762 N N . ALA A 1 101 ? -8.463 -10.058 24.337 1.00 98.06 101 ALA A N 1
ATOM 763 C CA . ALA A 1 101 ? -8.757 -9.357 23.101 1.00 98.06 101 ALA A CA 1
ATOM 764 C C . ALA A 1 101 ? -8.789 -10.334 21.922 1.00 98.06 101 ALA A C 1
ATOM 766 O O . ALA A 1 101 ? -8.022 -11.292 21.869 1.00 98.06 101 ALA A O 1
ATOM 767 N N . LEU A 1 102 ? -9.647 -10.064 20.943 1.00 97.62 102 LEU A N 1
ATOM 768 C CA . LEU A 1 102 ? -9.649 -10.786 19.674 1.00 97.62 102 LEU A CA 1
ATOM 769 C C . LEU A 1 102 ? -9.993 -9.865 18.505 1.00 97.62 102 LEU A C 1
ATOM 771 O O . LEU A 1 102 ? -10.637 -8.827 18.673 1.00 97.62 102 LEU A O 1
ATOM 775 N N . LEU A 1 103 ? -9.583 -10.292 17.314 1.00 98.81 103 LEU A N 1
ATOM 776 C CA . LEU A 1 103 ? -10.007 -9.761 16.026 1.00 98.81 103 LEU A CA 1
ATOM 777 C C . LEU A 1 103 ? -10.731 -10.873 15.270 1.00 98.81 103 LEU A C 1
ATOM 779 O O . LEU A 1 103 ? -10.191 -11.972 15.145 1.00 98.81 103 LEU A O 1
ATOM 783 N N . VAL A 1 104 ? -11.929 -10.596 14.763 1.00 98.81 104 VAL A N 1
ATOM 784 C CA . VAL A 1 104 ? -12.771 -11.607 14.113 1.00 98.81 104 VAL A CA 1
ATOM 785 C C . VAL A 1 104 ? -13.454 -11.069 12.860 1.00 98.81 104 VAL A C 1
ATOM 787 O O . VAL A 1 104 ? -13.888 -9.915 12.832 1.00 98.81 104 VAL A O 1
ATOM 790 N N . ASP A 1 105 ? -13.537 -11.907 11.826 1.00 98.81 105 ASP A N 1
ATOM 791 C CA . ASP A 1 105 ? -14.363 -11.666 10.637 1.00 98.81 105 ASP A CA 1
ATOM 792 C C . ASP A 1 105 ? -15.847 -11.811 11.000 1.00 98.81 105 ASP A C 1
ATOM 794 O O . ASP A 1 105 ? -16.281 -12.873 11.456 1.00 98.81 105 ASP A O 1
ATOM 798 N N . ILE A 1 106 ? -16.625 -10.745 10.818 1.00 98.75 106 ILE A N 1
ATOM 799 C CA . ILE A 1 106 ? -18.063 -10.736 11.116 1.00 98.75 106 ILE A CA 1
ATOM 800 C C . ILE A 1 106 ? -18.925 -10.507 9.876 1.00 98.75 106 ILE A C 1
ATOM 802 O O . ILE A 1 106 ? -20.134 -10.299 9.999 1.00 98.75 106 ILE A O 1
ATOM 806 N N . ASP A 1 107 ? -18.318 -10.484 8.696 1.00 98.50 107 ASP A N 1
ATOM 807 C CA . ASP A 1 107 ? -19.020 -10.180 7.465 1.00 98.50 107 ASP A CA 1
ATOM 808 C C . ASP A 1 107 ? -19.920 -11.353 7.070 1.00 98.50 107 ASP A C 1
ATOM 810 O O . ASP A 1 107 ? -19.476 -12.492 6.932 1.00 98.50 107 ASP A O 1
ATOM 814 N N . GLU A 1 108 ? -21.209 -11.079 6.880 1.00 96.94 108 GLU A N 1
ATOM 815 C CA . GLU A 1 108 ? -22.193 -12.095 6.499 1.00 96.94 108 GLU A CA 1
ATOM 816 C C . GLU A 1 108 ? -21.896 -12.708 5.126 1.00 96.94 108 GLU A C 1
ATOM 818 O O . GLU A 1 108 ? -22.251 -13.861 4.882 1.00 96.94 108 GLU A O 1
ATOM 823 N N . ALA A 1 109 ? -21.238 -11.955 4.239 1.00 96.94 109 ALA A N 1
ATOM 824 C CA . ALA A 1 109 ? -20.857 -12.417 2.912 1.00 96.94 109 ALA A CA 1
ATOM 825 C C . ALA A 1 109 ? -19.461 -13.061 2.874 1.00 96.94 109 ALA A C 1
ATOM 827 O O . ALA A 1 109 ? -19.090 -13.631 1.842 1.00 96.94 109 ALA A O 1
ATOM 828 N N . SER A 1 110 ? -18.675 -12.980 3.956 1.00 97.62 110 SER A N 1
ATOM 829 C CA . SER A 1 110 ? -17.321 -13.535 3.959 1.00 97.62 110 SER A CA 1
ATOM 830 C C . SER A 1 110 ? -17.346 -15.065 4.021 1.00 97.62 110 SER A C 1
ATOM 832 O O . SER A 1 110 ? -18.009 -15.646 4.884 1.00 97.62 110 SER A O 1
ATOM 834 N N . PRO A 1 111 ? -16.564 -15.754 3.166 1.00 96.94 111 PRO A N 1
ATOM 835 C CA . PRO A 1 111 ? -16.358 -17.195 3.291 1.00 96.94 111 PRO A CA 1
ATOM 836 C C . PRO A 1 111 ? -15.545 -17.572 4.542 1.00 96.94 111 PRO A C 1
ATOM 838 O O . PRO A 1 111 ? -15.473 -18.749 4.883 1.00 96.94 111 PRO A O 1
ATOM 841 N N . GLU A 1 112 ? -14.924 -16.594 5.206 1.00 96.81 112 GLU A N 1
ATOM 842 C CA . GLU A 1 112 ? -14.091 -16.758 6.401 1.00 96.81 112 GLU A CA 1
ATOM 843 C C . GLU A 1 112 ? -14.794 -16.252 7.676 1.00 96.81 112 GLU A C 1
ATOM 845 O O . GLU A 1 112 ? -14.154 -16.159 8.725 1.00 96.81 112 GLU A O 1
ATOM 850 N N . ARG A 1 113 ? -16.105 -15.959 7.626 1.00 98.25 113 ARG A N 1
ATOM 851 C CA . ARG A 1 113 ? -16.883 -15.474 8.778 1.00 98.25 113 ARG A CA 1
ATOM 852 C C . ARG A 1 113 ? -16.647 -16.331 10.027 1.00 98.25 113 ARG A C 1
ATOM 854 O O . ARG A 1 113 ? -16.768 -17.554 9.993 1.00 98.25 113 ARG A O 1
ATOM 861 N N . GLY A 1 114 ? -16.352 -15.671 11.144 1.00 98.19 114 GLY A N 1
ATOM 862 C CA . GLY A 1 114 ? -16.033 -16.296 12.429 1.00 98.19 114 GLY A CA 1
ATOM 863 C C . GLY A 1 114 ? -14.556 -16.656 12.612 1.00 98.19 114 GLY A C 1
ATOM 864 O O . GLY A 1 114 ? -14.163 -17.051 13.712 1.00 98.19 114 GLY A O 1
ATOM 865 N N . THR A 1 115 ? -13.715 -16.487 11.586 1.00 98.44 115 THR A N 1
ATOM 866 C CA . THR A 1 115 ? -12.264 -16.675 11.711 1.00 98.44 115 THR A CA 1
ATOM 867 C C . THR A 1 115 ? -11.687 -15.651 12.679 1.00 98.44 115 THR A C 1
ATOM 869 O O . THR A 1 115 ? -11.874 -14.445 12.513 1.00 98.44 115 THR A O 1
ATOM 872 N N . GLN A 1 116 ? -10.971 -16.149 13.688 1.00 98.25 116 GLN A N 1
ATOM 873 C CA . GLN A 1 116 ? -10.225 -15.333 14.638 1.00 98.25 116 GLN A CA 1
ATOM 874 C C . GLN A 1 116 ? -8.784 -15.157 14.164 1.00 98.25 116 GLN A C 1
ATOM 876 O O . GLN A 1 116 ? -8.131 -16.116 13.748 1.00 98.25 116 GLN A O 1
ATOM 881 N N . TYR A 1 117 ? -8.273 -13.939 14.294 1.00 98.00 117 TYR A N 1
ATOM 882 C CA . TYR A 1 117 ? -6.891 -13.600 13.983 1.00 98.00 117 TYR A CA 1
ATOM 883 C C . TYR A 1 117 ? -6.144 -13.305 15.287 1.00 98.00 117 TYR A C 1
ATOM 885 O O . TYR A 1 117 ? -6.678 -12.586 16.138 1.00 98.00 117 TYR A O 1
ATOM 893 N N . PRO A 1 118 ? -4.923 -13.837 15.480 1.00 97.38 118 PRO A N 1
ATOM 894 C CA . PRO A 1 118 ? -4.144 -13.531 16.667 1.00 97.38 118 PRO A CA 1
ATOM 895 C C . PRO A 1 118 ? -3.802 -12.040 16.691 1.00 97.38 118 PRO A C 1
ATOM 897 O O . PRO A 1 118 ? -3.467 -11.440 15.663 1.00 97.38 118 PRO A O 1
ATOM 900 N N . VAL A 1 119 ? -3.869 -11.459 17.885 1.00 98.38 119 VAL A N 1
ATOM 901 C CA . VAL A 1 119 ? -3.633 -10.036 18.118 1.00 98.38 119 VAL A CA 1
ATOM 902 C C . VAL A 1 119 ? -2.439 -9.810 19.035 1.00 98.38 119 VAL A C 1
ATOM 904 O O . VAL A 1 119 ? -2.088 -10.654 19.861 1.00 98.38 119 VAL A O 1
ATOM 907 N N . VAL A 1 120 ? -1.835 -8.637 18.903 1.00 97.38 120 VAL A N 1
ATOM 908 C CA . VAL A 1 120 ? -0.978 -8.041 19.923 1.00 97.38 120 VAL A CA 1
ATOM 909 C C . VAL A 1 120 ? -1.749 -6.923 20.617 1.00 97.38 120 VAL A C 1
ATOM 911 O O . VAL A 1 120 ? -2.572 -6.247 19.997 1.00 97.38 120 VAL A O 1
ATOM 914 N N . VAL A 1 121 ? -1.492 -6.748 21.913 1.00 98.00 121 VAL A N 1
ATOM 915 C CA . VAL A 1 121 ? -2.159 -5.747 22.750 1.00 98.00 121 VAL A CA 1
ATOM 916 C C . VAL A 1 121 ? -1.111 -4.938 23.494 1.00 98.00 121 VAL A C 1
ATOM 918 O O . VAL A 1 121 ? -0.155 -5.503 24.027 1.00 98.00 121 VAL A O 1
ATOM 921 N N . GLN A 1 122 ? -1.295 -3.622 23.546 1.00 96.44 122 GLN A N 1
ATOM 922 C CA . GLN A 1 122 ? -0.418 -2.717 24.278 1.00 96.44 122 GLN A CA 1
ATOM 923 C C . GLN A 1 122 ? -1.237 -1.627 24.971 1.00 96.44 122 GLN A C 1
ATOM 925 O O . GLN A 1 122 ? -2.000 -0.913 24.326 1.00 96.44 122 GLN A O 1
ATOM 930 N N . ALA A 1 123 ? -1.037 -1.460 26.279 1.00 96.31 123 ALA A N 1
ATOM 931 C CA . ALA A 1 123 ? -1.413 -0.224 26.958 1.00 96.31 123 ALA A CA 1
ATOM 932 C C . ALA A 1 123 ? -0.397 0.860 26.573 1.00 96.31 123 ALA A C 1
ATOM 934 O O . ALA A 1 123 ? 0.807 0.684 26.781 1.00 96.31 123 ALA A O 1
ATOM 935 N N . LEU A 1 124 ? -0.867 1.934 25.946 1.00 95.50 124 LEU A N 1
ATOM 936 C CA . LEU A 1 124 ? -0.026 3.033 25.489 1.00 95.50 124 LEU A CA 1
ATOM 937 C C . LEU A 1 124 ? 0.252 4.007 26.636 1.00 95.50 124 LEU A C 1
ATOM 939 O O . LEU A 1 124 ? -0.551 4.149 27.559 1.00 95.50 124 LEU A O 1
ATOM 943 N N . VAL A 1 125 ? 1.399 4.677 26.561 1.00 94.31 125 VAL A N 1
ATOM 944 C CA . VAL A 1 125 ? 1.729 5.778 27.469 1.00 94.31 125 VAL A CA 1
ATOM 945 C C . VAL A 1 125 ? 0.917 7.005 27.067 1.00 94.31 125 VAL A C 1
ATOM 947 O O . VAL A 1 125 ? 0.771 7.292 25.883 1.00 94.31 125 VAL A O 1
ATOM 950 N N . ASP A 1 126 ? 0.386 7.712 28.062 1.00 94.50 126 ASP A N 1
ATOM 951 C CA . ASP A 1 126 ? -0.364 8.946 27.853 1.00 94.50 126 ASP A CA 1
ATOM 952 C C . ASP A 1 126 ? 0.516 10.041 27.245 1.00 94.50 126 ASP A C 1
ATOM 954 O O . ASP A 1 126 ? 1.591 10.356 27.762 1.00 94.50 126 ASP A O 1
ATOM 958 N N . ASP A 1 127 ? 0.009 10.694 26.205 1.00 94.25 127 ASP A N 1
ATOM 959 C CA . ASP A 1 127 ? 0.677 11.813 25.555 1.00 94.25 127 ASP A CA 1
ATOM 960 C C . ASP A 1 127 ? -0.323 12.805 24.927 1.00 94.25 127 ASP A C 1
ATOM 962 O O . ASP A 1 127 ? -1.488 12.909 25.323 1.00 94.25 127 ASP A O 1
ATOM 966 N N . ALA A 1 128 ? 0.160 13.619 23.987 1.00 92.75 128 ALA A N 1
ATOM 967 C CA . ALA A 1 128 ? -0.628 14.628 23.290 1.00 92.75 128 ALA A CA 1
ATOM 968 C C . ALA A 1 128 ? -1.636 14.048 22.277 1.00 92.75 128 ALA A C 1
ATOM 970 O O . ALA A 1 128 ? -2.521 14.779 21.825 1.00 92.75 128 ALA A O 1
ATOM 971 N N . PHE A 1 129 ? -1.494 12.776 21.902 1.00 94.81 129 PHE A N 1
ATOM 972 C CA . PHE A 1 129 ? -2.331 12.081 20.930 1.00 94.81 129 PHE A CA 1
ATOM 973 C C . PHE A 1 129 ? -3.398 11.211 21.580 1.00 94.81 129 PHE A C 1
ATOM 975 O O . PHE A 1 129 ? -4.424 10.946 20.955 1.00 94.81 129 PHE A O 1
ATOM 982 N N . GLY A 1 130 ? -3.217 10.804 22.833 1.00 93.88 130 GLY A N 1
ATOM 983 C CA . GLY A 1 130 ? -4.233 10.058 23.559 1.00 93.88 130 GLY A CA 1
ATOM 984 C C . GLY A 1 130 ? -3.867 9.783 25.007 1.00 93.88 130 GLY A C 1
ATOM 985 O O . GLY A 1 130 ? -2.710 9.858 25.407 1.00 93.88 130 GLY A O 1
ATOM 986 N N . LYS A 1 131 ? -4.889 9.457 25.801 1.00 94.31 131 LYS A N 1
ATOM 987 C CA . LYS A 1 131 ? -4.747 9.088 27.211 1.00 94.31 131 LYS A CA 1
ATOM 988 C C . LYS A 1 131 ? -5.566 7.851 27.517 1.00 94.31 131 LYS A C 1
ATOM 990 O O . LYS A 1 131 ? -6.692 7.743 27.029 1.00 94.31 131 LYS A O 1
ATOM 995 N N . GLY A 1 132 ? -5.010 6.945 28.313 1.00 95.44 132 GLY A N 1
ATOM 996 C CA . GLY A 1 132 ? -5.626 5.684 28.705 1.00 95.44 132 GLY A CA 1
ATOM 997 C C . GLY A 1 132 ? -5.908 4.758 27.523 1.00 95.44 132 GLY A C 1
ATOM 998 O O . GLY A 1 132 ? -6.893 4.026 27.545 1.00 95.44 132 GLY A O 1
ATOM 999 N N . LEU A 1 133 ? -5.108 4.815 26.455 1.00 97.38 133 LEU A N 1
ATOM 1000 C CA . LEU A 1 133 ? -5.358 4.008 25.262 1.00 97.38 133 LEU A CA 1
ATOM 1001 C C . LEU A 1 133 ? -4.816 2.589 25.417 1.00 97.38 133 LEU A C 1
ATOM 1003 O O . LEU A 1 133 ? -3.644 2.382 25.722 1.00 97.38 133 LEU A O 1
ATOM 1007 N N . VAL A 1 134 ? -5.659 1.609 25.111 1.00 98.12 134 VAL A N 1
ATOM 1008 C CA . VAL A 1 134 ? -5.250 0.233 24.831 1.00 98.12 134 VAL A CA 1
ATOM 1009 C C . VAL A 1 134 ? -5.339 0.021 23.328 1.00 98.12 134 VAL A C 1
ATOM 1011 O O . VAL A 1 134 ? -6.424 0.114 22.748 1.00 98.12 134 VAL A O 1
ATOM 1014 N N . ALA A 1 135 ? -4.196 -0.248 22.705 1.00 98.19 135 ALA A N 1
ATOM 1015 C CA . ALA A 1 135 ? -4.095 -0.573 21.296 1.00 98.19 135 ALA A CA 1
ATOM 1016 C C . ALA A 1 135 ? -4.154 -2.089 21.074 1.00 98.19 135 ALA A C 1
ATOM 1018 O O . ALA A 1 135 ? -3.529 -2.856 21.808 1.00 98.19 135 ALA A O 1
ATOM 1019 N N . VAL A 1 136 ? -4.889 -2.510 20.047 1.00 98.62 136 VAL A N 1
ATOM 1020 C CA . VAL A 1 136 ? -5.029 -3.902 19.613 1.00 98.62 136 VAL A CA 1
ATOM 1021 C C . VAL A 1 136 ? -4.797 -3.958 18.109 1.00 98.62 136 VAL A C 1
ATOM 1023 O O . VAL A 1 136 ? -5.482 -3.277 17.354 1.00 98.62 136 VAL A O 1
ATOM 1026 N N . ALA A 1 137 ? -3.852 -4.770 17.655 1.00 98.00 137 ALA A N 1
ATOM 1027 C CA . ALA A 1 137 ? -3.551 -4.945 16.234 1.00 98.00 137 ALA A CA 1
ATOM 1028 C C . ALA A 1 137 ? -3.426 -6.440 15.914 1.00 98.00 137 ALA A C 1
ATOM 1030 O O . ALA A 1 137 ? -3.060 -7.211 16.804 1.00 98.00 137 ALA A O 1
ATOM 1031 N N . PRO A 1 138 ? -3.698 -6.890 14.676 1.00 97.00 138 PRO A N 1
ATOM 1032 C CA . PRO A 1 138 ? -3.328 -8.240 14.282 1.00 97.00 138 PRO A CA 1
ATOM 1033 C C . PRO A 1 138 ? -1.810 -8.413 14.422 1.00 97.00 138 PRO A C 1
ATOM 1035 O O . PRO A 1 138 ? -1.048 -7.455 14.262 1.00 97.00 138 PRO A O 1
ATOM 1038 N N . VAL A 1 139 ? -1.360 -9.636 14.709 1.00 95.25 139 VAL A N 1
ATOM 1039 C CA . VAL A 1 139 ? 0.078 -9.943 14.717 1.00 95.25 139 VAL A CA 1
ATOM 1040 C C . VAL A 1 139 ? 0.692 -9.504 13.374 1.00 95.25 139 VAL A C 1
ATOM 1042 O O . VAL A 1 139 ? 0.164 -9.885 12.322 1.00 95.25 139 VAL A O 1
ATOM 1045 N N . PRO A 1 140 ? 1.789 -8.717 13.377 1.00 91.62 140 PRO A N 1
ATOM 1046 C CA . PRO A 1 140 ? 2.419 -8.238 12.151 1.00 91.62 140 PRO A CA 1
ATOM 1047 C C . PRO A 1 140 ? 2.687 -9.361 11.143 1.00 91.62 140 PRO A C 1
ATOM 1049 O O . PRO A 1 140 ? 3.256 -10.398 11.483 1.00 91.62 140 PRO A O 1
ATOM 1052 N N . GLY A 1 141 ? 2.274 -9.141 9.893 1.00 88.94 141 GLY A N 1
ATOM 1053 C CA . GLY A 1 141 ? 2.313 -10.139 8.818 1.00 88.94 141 GLY A CA 1
ATOM 1054 C C . GLY A 1 141 ? 0.943 -10.720 8.455 1.00 88.94 141 GLY A C 1
ATOM 1055 O O . GLY A 1 141 ? 0.798 -11.280 7.372 1.00 88.94 141 GLY A O 1
ATOM 1056 N N . ILE A 1 142 ? -0.073 -10.538 9.302 1.00 94.31 142 ILE A N 1
ATOM 1057 C CA . ILE A 1 142 ? -1.464 -10.840 8.950 1.00 94.31 142 ILE A CA 1
ATOM 1058 C C . ILE A 1 142 ? -2.039 -9.687 8.132 1.00 94.31 142 ILE A C 1
ATOM 1060 O O . ILE A 1 142 ? -2.070 -8.546 8.587 1.00 94.31 142 ILE A O 1
ATOM 1064 N N . VAL A 1 143 ? -2.529 -10.010 6.936 1.00 94.31 143 VAL A N 1
ATOM 1065 C CA . VAL A 1 143 ? -3.233 -9.084 6.046 1.00 94.31 143 VAL A CA 1
ATOM 1066 C C . VAL A 1 143 ? -4.686 -9.530 5.967 1.00 94.31 143 VAL A C 1
ATOM 1068 O O . VAL A 1 143 ? -4.969 -10.639 5.517 1.00 94.31 143 VAL A O 1
ATOM 1071 N N . LEU A 1 144 ? -5.598 -8.680 6.431 1.00 97.44 144 LEU A N 1
ATOM 1072 C CA . LEU A 1 144 ? -7.033 -8.942 6.375 1.00 97.44 144 LEU A CA 1
ATOM 1073 C C . LEU A 1 144 ? -7.542 -8.887 4.933 1.00 97.44 144 LEU A C 1
ATOM 1075 O O . LEU A 1 144 ? -6.950 -8.239 4.065 1.00 97.44 144 LEU A O 1
ATOM 1079 N N . ARG A 1 145 ? -8.680 -9.534 4.677 1.00 97.50 145 ARG A N 1
ATOM 1080 C CA . ARG A 1 145 ? -9.357 -9.415 3.387 1.00 97.50 145 ARG A CA 1
ATOM 1081 C C . ARG A 1 145 ? -9.832 -7.978 3.207 1.00 97.50 145 ARG A C 1
ATOM 1083 O O . ARG A 1 145 ? -10.285 -7.337 4.155 1.00 97.50 145 ARG A O 1
ATOM 1090 N N . ALA A 1 146 ? -9.720 -7.468 1.987 1.00 97.31 146 ALA A N 1
ATOM 1091 C CA . ALA A 1 146 ? -10.288 -6.181 1.608 1.00 97.31 146 ALA A CA 1
ATOM 1092 C C . ALA A 1 146 ? -11.822 -6.259 1.531 1.00 97.31 146 ALA A C 1
ATOM 1094 O O . ALA A 1 146 ? -12.381 -7.348 1.374 1.00 97.31 146 ALA A O 1
ATOM 1095 N N . SER A 1 147 ? -12.502 -5.112 1.613 1.00 97.25 147 SER A N 1
ATOM 1096 C CA . SER A 1 147 ? -13.967 -5.008 1.508 1.00 97.25 147 SER A CA 1
ATOM 1097 C C . SER A 1 147 ? -14.721 -5.974 2.429 1.00 97.25 147 SER A C 1
ATOM 1099 O O . SER A 1 147 ? -15.739 -6.532 2.034 1.00 97.25 147 SER A O 1
ATOM 1101 N N . THR A 1 148 ? -14.187 -6.217 3.628 1.00 98.56 148 THR A N 1
ATOM 1102 C CA . THR A 1 148 ? -14.711 -7.206 4.578 1.00 98.56 148 THR A CA 1
ATOM 1103 C C . THR A 1 148 ? -14.907 -6.552 5.943 1.00 98.56 148 THR A C 1
ATOM 1105 O O . THR A 1 148 ? -14.081 -5.740 6.379 1.00 98.56 148 THR A O 1
ATOM 1108 N N . ARG A 1 149 ? -16.018 -6.868 6.613 1.00 98.75 149 ARG A N 1
ATOM 1109 C CA . ARG A 1 149 ? -16.336 -6.344 7.947 1.00 98.75 149 ARG A CA 1
ATOM 1110 C C . ARG A 1 149 ? -15.728 -7.186 9.068 1.00 98.75 149 ARG A C 1
ATOM 1112 O O . ARG A 1 149 ? -15.973 -8.382 9.178 1.00 98.75 1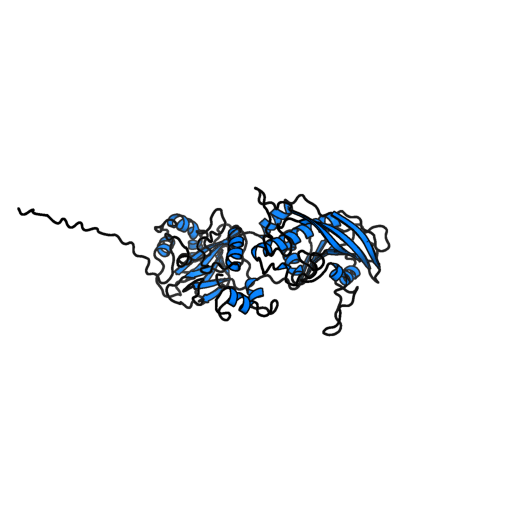49 ARG A O 1
ATOM 1119 N N . TYR A 1 150 ? -15.022 -6.518 9.971 1.00 98.94 150 TYR A N 1
ATOM 1120 C CA . TYR A 1 150 ? -14.362 -7.119 11.124 1.00 98.94 150 TYR A CA 1
ATOM 1121 C C . TYR A 1 150 ? -14.790 -6.452 12.429 1.00 98.94 150 TYR A C 1
ATOM 1123 O O . TYR A 1 150 ? -15.302 -5.328 12.443 1.00 98.94 150 TYR A O 1
ATOM 1131 N N . ALA A 1 151 ? -14.524 -7.135 13.540 1.00 98.88 151 ALA A N 1
ATOM 1132 C CA . ALA A 1 151 ? -14.601 -6.549 14.866 1.00 98.88 151 ALA A CA 1
ATOM 1133 C C . ALA A 1 151 ? -13.337 -6.818 15.680 1.00 98.88 151 ALA A C 1
ATOM 1135 O O . ALA A 1 151 ? -12.890 -7.961 15.769 1.00 98.88 151 ALA A O 1
ATOM 1136 N N . PHE A 1 152 ? -12.819 -5.777 16.334 1.00 98.94 152 PHE A N 1
ATOM 1137 C CA . PHE A 1 152 ? -11.981 -5.965 17.516 1.00 98.94 152 PHE A CA 1
ATOM 1138 C C . PHE A 1 152 ? -12.871 -5.986 18.749 1.00 98.94 152 PHE A C 1
ATOM 1140 O O . PHE A 1 152 ? -13.750 -5.134 18.898 1.00 98.94 152 PHE A O 1
ATOM 1147 N N . VAL A 1 153 ? -12.624 -6.935 19.641 1.00 98.81 153 VAL A N 1
ATOM 1148 C CA . VAL A 1 153 ? -13.430 -7.160 20.840 1.00 98.81 153 VAL A CA 1
ATOM 1149 C C . VAL A 1 153 ? -12.500 -7.256 22.036 1.00 98.81 153 VAL A C 1
ATOM 1151 O O . VAL A 1 153 ? -11.566 -8.052 22.019 1.00 98.81 153 VAL A O 1
ATOM 1154 N N . LEU A 1 154 ? -12.778 -6.468 23.073 1.00 98.62 154 LEU A N 1
ATOM 1155 C CA . LEU A 1 154 ? -12.256 -6.708 24.415 1.00 98.62 154 LEU A CA 1
ATOM 1156 C C . LEU A 1 154 ? -13.274 -7.553 25.181 1.00 98.62 154 LEU A C 1
ATOM 1158 O O . LEU A 1 154 ? -14.475 -7.281 25.104 1.00 98.62 154 LEU A O 1
ATOM 1162 N N . THR A 1 155 ? -12.820 -8.579 25.894 1.00 98.12 155 THR A N 1
ATOM 1163 C CA . THR A 1 155 ? -13.688 -9.561 26.563 1.00 98.12 155 THR A CA 1
ATOM 1164 C C . THR A 1 155 ? -13.986 -9.185 28.014 1.00 98.12 155 THR A C 1
ATOM 1166 O O . THR A 1 155 ? -13.355 -8.308 28.607 1.00 98.12 155 THR A O 1
ATOM 1169 N N . ARG A 1 156 ? -14.956 -9.885 28.611 1.00 96.19 156 ARG A N 1
ATOM 1170 C CA . ARG A 1 156 ? -15.277 -9.817 30.045 1.00 96.19 156 ARG A CA 1
ATOM 1171 C C . ARG A 1 156 ? -14.196 -10.398 30.966 1.00 96.19 156 ARG A C 1
ATOM 1173 O O . ARG A 1 156 ? -14.349 -10.284 32.178 1.00 96.19 156 ARG A O 1
ATOM 1180 N N . ASP A 1 157 ? -13.101 -10.947 30.431 1.00 94.56 157 ASP A N 1
ATOM 1181 C CA . ASP A 1 157 ? -11.929 -11.326 31.237 1.00 94.56 157 ASP A CA 1
ATOM 1182 C C . ASP A 1 157 ? -11.239 -10.099 31.860 1.00 94.56 157 ASP A C 1
ATOM 1184 O O . ASP A 1 157 ? -10.453 -10.219 32.799 1.00 94.56 157 ASP A O 1
ATOM 1188 N N . ILE A 1 158 ? -11.550 -8.903 31.351 1.00 94.94 158 ILE A N 1
ATOM 1189 C CA . ILE A 1 158 ? -11.225 -7.627 31.985 1.00 94.94 158 ILE A CA 1
ATOM 1190 C C . ILE A 1 158 ? -12.350 -7.284 32.972 1.00 94.94 158 ILE A C 1
ATOM 1192 O O . ILE A 1 158 ? -13.473 -6.960 32.572 1.00 94.94 158 ILE A O 1
ATOM 1196 N N . ASP A 1 159 ? -12.035 -7.324 34.267 1.00 91.31 159 ASP A N 1
ATOM 1197 C CA . ASP A 1 159 ? -12.995 -7.077 35.349 1.00 91.31 159 ASP A CA 1
ATOM 1198 C C . ASP A 1 159 ? -13.335 -5.584 35.493 1.00 91.31 159 ASP A C 1
ATOM 1200 O O . ASP A 1 159 ? -12.728 -4.836 36.261 1.00 91.31 159 ASP A O 1
ATOM 1204 N N . THR A 1 160 ? -14.297 -5.120 34.695 1.00 92.12 160 THR A N 1
ATOM 1205 C CA . THR A 1 160 ? -14.840 -3.759 34.780 1.00 92.12 160 THR A CA 1
ATOM 1206 C C . THR A 1 160 ? -16.292 -3.685 34.307 1.00 92.12 160 THR A C 1
ATOM 1208 O O . THR A 1 160 ? -16.858 -4.673 33.849 1.00 92.12 160 THR A O 1
ATOM 1211 N N . GLU A 1 161 ? -16.949 -2.533 34.430 1.00 94.31 161 GLU A N 1
ATOM 1212 C CA . GLU A 1 161 ? -18.341 -2.343 34.010 1.00 94.31 161 GLU A CA 1
ATOM 1213 C C . GLU A 1 161 ? -18.466 -2.243 32.478 1.00 94.31 161 GLU A C 1
ATOM 1215 O O . GLU A 1 161 ? -17.765 -1.452 31.846 1.00 94.31 161 GLU A O 1
ATOM 1220 N N . VAL A 1 162 ? -19.405 -2.989 31.876 1.00 96.62 162 VAL A N 1
ATOM 1221 C CA . VAL A 1 162 ? -19.760 -2.834 30.450 1.00 96.62 162 VAL A CA 1
ATOM 1222 C C . VAL A 1 162 ? -20.382 -1.450 30.220 1.00 96.62 162 VAL A C 1
ATOM 1224 O O . VAL A 1 162 ? -21.355 -1.121 30.903 1.00 96.62 162 VAL A O 1
ATOM 1227 N N . PRO A 1 163 ? -19.920 -0.658 29.234 1.00 97.25 163 PRO A N 1
ATOM 1228 C CA . PRO A 1 163 ? -20.551 0.618 28.905 1.00 97.25 163 PRO A CA 1
ATOM 1229 C C . PRO A 1 163 ? -22.049 0.453 28.612 1.00 97.25 163 PRO A C 1
ATOM 1231 O O . PRO A 1 163 ? -22.448 -0.405 27.824 1.00 97.25 163 PRO A O 1
ATOM 1234 N N . SER A 1 164 ? -22.900 1.283 29.218 1.00 96.31 164 SER A N 1
ATOM 1235 C CA . SER A 1 164 ? -24.366 1.123 29.180 1.00 96.31 164 SER A CA 1
ATOM 1236 C C . SER A 1 164 ? -24.952 1.119 27.760 1.00 96.31 164 SER A C 1
ATOM 1238 O O . SER A 1 164 ? -25.849 0.323 27.453 1.00 96.31 164 SER A O 1
ATOM 1240 N N . ALA A 1 165 ? -24.420 1.964 26.873 1.00 96.94 165 ALA A N 1
ATOM 1241 C CA . ALA A 1 165 ? -24.783 1.994 25.461 1.00 96.94 165 ALA A CA 1
ATOM 1242 C C . ALA A 1 165 ? -24.391 0.686 24.750 1.00 96.94 165 ALA A C 1
ATOM 1244 O O . ALA A 1 165 ? -25.228 0.083 24.079 1.00 96.94 165 ALA A O 1
ATOM 1245 N N . PHE A 1 166 ? -23.176 0.174 24.967 1.00 98.06 166 PHE A N 1
ATOM 1246 C CA . PHE A 1 166 ? -22.747 -1.112 24.408 1.00 98.06 166 PHE A CA 1
ATOM 1247 C C . PHE A 1 166 ? -23.579 -2.286 24.952 1.00 98.06 166 PHE A C 1
ATOM 1249 O O . PHE A 1 166 ? -24.058 -3.122 24.187 1.00 98.06 166 PHE A O 1
ATOM 1256 N N . ALA A 1 167 ? -23.864 -2.299 26.257 1.00 97.56 167 ALA A N 1
ATOM 1257 C CA . ALA A 1 167 ? -24.728 -3.296 26.885 1.00 97.56 167 ALA A CA 1
ATOM 1258 C C . ALA A 1 167 ? -26.158 -3.274 26.312 1.00 97.56 167 ALA A C 1
ATOM 1260 O O . ALA A 1 167 ? -26.818 -4.309 26.215 1.00 97.56 167 ALA A O 1
ATOM 1261 N N . THR A 1 168 ? -26.652 -2.094 25.925 1.00 98.19 168 THR A N 1
ATOM 1262 C CA . THR A 1 168 ? -27.951 -1.946 25.256 1.00 98.19 168 THR A CA 1
ATOM 1263 C C . THR A 1 168 ? -27.930 -2.569 23.861 1.00 98.19 168 THR A C 1
ATOM 1265 O O . THR A 1 168 ? -28.869 -3.295 23.532 1.00 98.19 168 THR A O 1
ATOM 1268 N N . LEU A 1 169 ? -26.857 -2.371 23.084 1.00 98.19 169 LEU A N 1
ATOM 1269 C CA . LEU A 1 169 ? -26.673 -3.032 21.785 1.00 98.19 169 LEU A CA 1
ATOM 1270 C C . LEU A 1 169 ? -26.636 -4.559 21.928 1.00 98.19 169 LEU A C 1
ATOM 1272 O O . LEU A 1 169 ? -27.348 -5.251 21.204 1.00 98.19 169 LEU A O 1
ATOM 1276 N N . ALA A 1 170 ? -25.875 -5.072 22.900 1.00 97.19 170 ALA A N 1
ATOM 1277 C CA . ALA A 1 170 ? -25.728 -6.508 23.148 1.00 97.19 170 ALA A CA 1
ATOM 1278 C C . ALA A 1 170 ? -27.061 -7.204 23.494 1.00 97.19 170 ALA A C 1
ATOM 1280 O O . ALA A 1 170 ? -27.245 -8.382 23.204 1.00 97.19 170 ALA A O 1
ATOM 1281 N N . ARG A 1 171 ? -28.029 -6.473 24.068 1.00 96.94 171 ARG A N 1
ATOM 1282 C CA . ARG A 1 171 ? -29.396 -6.965 24.340 1.00 96.94 171 ARG A CA 1
ATOM 1283 C C . ARG A 1 171 ? -30.386 -6.726 23.187 1.00 96.94 171 ARG A C 1
ATOM 1285 O O . ARG A 1 171 ? -31.587 -6.906 23.371 1.00 96.94 171 ARG A O 1
ATOM 1292 N N . GLY A 1 172 ? -29.920 -6.270 22.022 1.00 95.88 172 GLY A N 1
ATOM 1293 C CA . GLY A 1 172 ? -30.754 -5.949 20.854 1.00 95.88 172 GLY A CA 1
ATOM 1294 C C . GLY A 1 172 ? -31.498 -4.607 20.939 1.00 95.88 172 GLY A C 1
ATOM 1295 O O . GLY A 1 172 ? -32.334 -4.291 20.081 1.00 95.88 172 GLY A O 1
ATOM 1296 N N . GLY A 1 173 ? -31.209 -3.799 21.961 1.00 97.50 173 GLY A N 1
ATOM 1297 C CA . GLY A 1 173 ? -31.762 -2.461 22.136 1.00 97.50 173 GLY A CA 1
ATOM 1298 C C . GLY A 1 173 ? -31.109 -1.426 21.218 1.00 97.50 173 GLY A C 1
ATOM 1299 O O . GLY A 1 173 ? -30.068 -1.666 20.610 1.00 97.50 173 GLY A O 1
ATOM 1300 N N . THR A 1 174 ? -31.732 -0.254 21.121 1.00 98.06 174 THR A N 1
ATOM 1301 C CA . THR A 1 174 ? -31.141 0.922 20.468 1.00 98.06 174 THR A CA 1
ATOM 1302 C C . THR A 1 174 ? -30.680 1.884 21.565 1.00 98.06 174 THR A C 1
ATOM 1304 O O . THR A 1 174 ? -31.539 2.357 22.310 1.00 98.06 174 THR A O 1
ATOM 1307 N N . PRO A 1 175 ? -29.373 2.160 21.710 1.00 96.19 175 PRO A N 1
ATOM 1308 C CA . PRO A 1 175 ? -28.888 3.172 22.646 1.00 96.19 175 PRO A CA 1
ATOM 1309 C C . PRO A 1 175 ? -29.427 4.562 22.300 1.00 96.19 175 PRO A C 1
ATOM 1311 O O . PRO A 1 175 ? -29.772 4.821 21.143 1.00 96.19 175 PRO A O 1
ATOM 1314 N N . SER A 1 176 ? -29.457 5.464 23.283 1.00 90.88 176 SER A N 1
ATOM 1315 C CA . SER A 1 176 ? -29.639 6.891 23.013 1.00 90.88 176 SER A CA 1
ATOM 1316 C C . SER A 1 176 ? -28.459 7.446 22.201 1.00 90.88 176 SER A C 1
ATOM 1318 O O . SER A 1 176 ? -27.430 6.782 22.028 1.00 90.88 176 SER A O 1
ATOM 1320 N N . GLY A 1 177 ? -28.634 8.649 21.658 1.00 88.94 177 GLY A N 1
ATOM 1321 C CA . GLY A 1 177 ? -27.571 9.360 20.959 1.00 88.94 177 GLY A CA 1
ATOM 1322 C C . GLY A 1 177 ? -27.750 9.472 19.461 1.00 88.94 177 GLY A C 1
ATOM 1323 O O . GLY A 1 177 ? -28.441 8.676 18.820 1.00 88.94 177 GLY A O 1
ATOM 1324 N N . ALA A 1 178 ? -27.044 10.445 18.885 1.00 93.25 178 ALA A N 1
ATOM 1325 C CA . ALA A 1 178 ? -27.056 10.710 17.450 1.00 93.25 178 ALA A CA 1
ATOM 1326 C C . ALA A 1 178 ? -26.643 9.484 16.613 1.00 93.25 178 ALA A C 1
ATOM 1328 O O . ALA A 1 178 ? -27.139 9.306 15.502 1.00 93.25 178 ALA A O 1
ATOM 1329 N N . ARG A 1 179 ? -25.775 8.613 17.151 1.00 96.31 179 ARG A N 1
ATOM 1330 C CA . ARG A 1 179 ? -25.273 7.410 16.465 1.00 96.31 179 ARG A CA 1
ATOM 1331 C C . ARG A 1 179 ? -25.955 6.111 16.915 1.00 96.31 179 ARG A C 1
ATOM 1333 O O . ARG A 1 179 ? -25.606 5.053 16.403 1.00 96.31 179 ARG A O 1
ATOM 1340 N N . GLY A 1 180 ? -26.937 6.154 17.822 1.00 97.75 180 GLY A N 1
ATOM 1341 C CA . GLY A 1 180 ? -27.547 4.962 18.435 1.00 97.75 180 GLY A CA 1
ATOM 1342 C C . GLY A 1 180 ? -28.188 3.989 17.437 1.00 97.75 180 GLY A C 1
ATOM 1343 O O . GLY A 1 180 ? -27.921 2.785 17.465 1.00 97.75 180 GLY A O 1
ATOM 1344 N N . ALA A 1 181 ? -28.994 4.506 16.504 1.00 98.06 181 ALA A N 1
ATOM 1345 C CA . ALA A 1 181 ? -29.640 3.691 15.471 1.00 98.06 181 ALA A CA 1
ATOM 1346 C C . ALA A 1 181 ? -28.628 3.076 14.488 1.00 98.06 181 ALA A C 1
ATOM 1348 O O . ALA A 1 181 ? -28.732 1.894 14.155 1.00 98.06 181 ALA A O 1
ATOM 1349 N N . ALA A 1 182 ? -27.625 3.855 14.069 1.00 98.00 182 ALA A N 1
ATOM 1350 C CA . ALA A 1 182 ? -26.551 3.379 13.199 1.00 98.00 182 ALA A CA 1
ATOM 1351 C C . ALA A 1 182 ? -25.691 2.312 13.897 1.00 98.00 182 ALA A C 1
ATOM 1353 O O . ALA A 1 182 ? -25.391 1.284 13.298 1.00 98.00 182 ALA A O 1
ATOM 1354 N N . ALA A 1 183 ? -25.372 2.501 15.182 1.00 98.50 183 ALA A N 1
ATOM 1355 C CA . ALA A 1 183 ? -24.642 1.526 15.988 1.00 98.50 183 ALA A CA 1
ATOM 1356 C C . ALA A 1 183 ? -25.403 0.201 16.103 1.00 98.50 183 ALA A C 1
ATOM 1358 O O . ALA A 1 183 ? -24.815 -0.862 15.923 1.00 98.50 183 ALA A O 1
ATOM 1359 N N . LYS A 1 184 ? -26.725 0.242 16.317 1.00 98.62 184 LYS A N 1
ATOM 1360 C CA . LYS A 1 184 ? -27.546 -0.976 16.332 1.00 98.62 184 LYS A CA 1
ATOM 1361 C C . LYS A 1 184 ? -27.437 -1.764 15.028 1.00 98.62 184 LYS A C 1
ATOM 1363 O O . LYS A 1 184 ? -27.260 -2.978 15.077 1.00 98.62 184 LYS A O 1
ATOM 1368 N N . ALA A 1 185 ? -27.540 -1.088 13.885 1.00 98.38 185 ALA A N 1
ATOM 1369 C CA . ALA A 1 185 ? -27.414 -1.738 12.584 1.00 98.38 185 ALA A CA 1
ATOM 1370 C C . ALA A 1 185 ? -25.998 -2.287 12.352 1.00 98.38 185 ALA A C 1
ATOM 1372 O O . ALA A 1 185 ? -25.846 -3.428 11.924 1.00 98.38 185 ALA A O 1
ATOM 1373 N N . LEU A 1 186 ? -24.968 -1.501 12.676 1.00 98.56 186 LEU A N 1
ATOM 1374 C CA . LEU A 1 186 ? -23.572 -1.869 12.448 1.00 98.56 186 LEU A CA 1
ATOM 1375 C C . LEU A 1 186 ? -23.140 -3.099 13.256 1.00 98.56 186 LEU A C 1
ATOM 1377 O O . LEU A 1 186 ? -22.452 -3.968 12.728 1.00 98.56 186 LEU A O 1
ATOM 1381 N N . TYR A 1 187 ? -23.539 -3.176 14.527 1.00 98.75 187 TYR A N 1
ATOM 1382 C CA . TYR A 1 187 ? -23.112 -4.241 15.437 1.00 98.75 187 TYR A CA 1
ATOM 1383 C C . TYR A 1 187 ? -23.971 -5.507 15.331 1.00 98.75 187 TYR A C 1
ATOM 1385 O O . TYR A 1 187 ? -23.602 -6.529 15.898 1.00 98.75 187 TYR A O 1
ATOM 1393 N N . ALA A 1 188 ? -25.100 -5.484 14.615 1.00 98.44 188 ALA A N 1
ATOM 1394 C CA . ALA A 1 188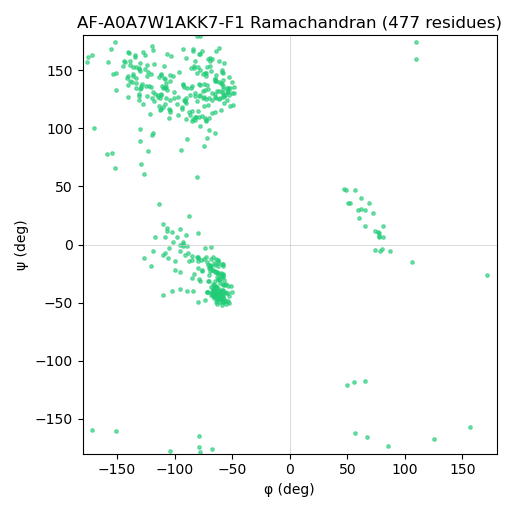 ? -25.989 -6.643 14.513 1.00 98.44 188 ALA A CA 1
ATOM 1395 C C . ALA A 1 188 ? -25.288 -7.948 14.055 1.00 98.44 188 ALA A C 1
ATOM 1397 O O . ALA A 1 188 ? -25.544 -8.977 14.686 1.00 98.44 188 ALA A O 1
ATOM 1398 N N . PRO A 1 189 ? -24.367 -7.938 13.063 1.00 98.38 189 PRO A N 1
ATOM 1399 C CA . PRO A 1 189 ? -23.669 -9.152 12.622 1.00 98.38 189 PRO A CA 1
ATOM 1400 C C . PRO A 1 189 ? -22.673 -9.725 13.644 1.00 98.38 189 PRO A C 1
ATOM 1402 O O . PRO A 1 189 ? -22.324 -10.901 13.558 1.00 98.38 189 PRO A O 1
ATOM 1405 N N . LEU A 1 190 ? -22.228 -8.923 14.622 1.00 98.69 190 LEU A N 1
ATOM 1406 C CA . LEU A 1 190 ? -21.257 -9.336 15.640 1.00 98.69 190 LEU A CA 1
ATOM 1407 C C . LEU A 1 190 ? -21.842 -10.389 16.590 1.00 98.69 190 LEU A C 1
ATOM 1409 O O . LEU A 1 190 ? -21.163 -11.348 16.951 1.00 98.69 190 LEU A O 1
ATOM 1413 N N . TRP A 1 191 ? -23.096 -10.220 17.014 1.00 98.50 191 TRP A N 1
ATOM 1414 C CA . TRP A 1 191 ? -23.651 -10.998 18.125 1.00 98.50 191 TRP A CA 1
ATOM 1415 C C . TRP A 1 191 ? -23.744 -12.503 17.856 1.00 98.50 191 TRP A C 1
ATOM 1417 O O . TRP A 1 191 ? -23.324 -13.265 18.728 1.00 98.50 191 TRP A O 1
ATOM 1427 N N . PRO A 1 192 ? -24.223 -12.971 16.683 1.00 98.25 192 PRO A N 1
ATOM 1428 C CA . PRO A 1 192 ? -24.245 -14.403 16.401 1.00 98.25 192 PRO A CA 1
ATOM 1429 C C . PRO A 1 192 ? -22.834 -15.004 16.340 1.00 98.25 192 PRO A C 1
ATOM 1431 O O . PRO A 1 192 ? -22.640 -16.113 16.821 1.00 98.25 192 PRO A O 1
ATOM 1434 N N . VAL A 1 193 ? -21.842 -14.257 15.829 1.00 98.62 193 VAL A N 1
ATOM 1435 C CA . VAL A 1 193 ? -20.438 -14.707 15.809 1.00 98.62 193 VAL A CA 1
ATOM 1436 C C . VAL A 1 193 ? -19.908 -14.891 17.230 1.00 98.62 193 VAL A C 1
ATOM 1438 O O . VAL A 1 193 ? -19.342 -15.932 17.547 1.00 98.62 193 VAL A O 1
ATOM 1441 N N . LEU A 1 194 ? -20.123 -13.920 18.122 1.00 98.56 194 LEU A N 1
ATOM 1442 C CA . LEU A 1 194 ? -19.662 -14.039 19.510 1.00 98.56 194 LEU A CA 1
ATOM 1443 C C . LEU A 1 194 ? -20.361 -15.169 20.270 1.00 98.56 194 LEU A C 1
ATOM 1445 O O . LEU A 1 194 ? -19.715 -15.857 21.058 1.00 98.56 194 LEU A O 1
ATOM 1449 N N . ALA A 1 195 ? -21.650 -15.398 20.003 1.00 98.25 195 ALA A N 1
ATOM 1450 C CA . ALA A 1 195 ? -22.389 -16.516 20.580 1.00 98.25 195 ALA A CA 1
ATOM 1451 C C . ALA A 1 195 ? -21.830 -17.874 20.121 1.00 98.25 195 ALA A C 1
ATOM 1453 O O . ALA A 1 195 ? -21.646 -18.764 20.948 1.00 98.25 195 ALA A O 1
ATOM 1454 N N . GLU A 1 196 ? -21.516 -18.022 18.829 1.00 98.00 196 GLU A N 1
ATOM 1455 C CA . GLU A 1 196 ? -20.875 -19.222 18.269 1.00 98.00 196 GLU A CA 1
ATOM 1456 C C . GLU A 1 196 ? -19.480 -19.463 18.868 1.00 98.00 196 GLU A C 1
ATOM 1458 O O . GLU A 1 196 ? -19.111 -20.605 19.136 1.00 98.00 196 GLU A O 1
ATOM 1463 N N . LEU A 1 197 ? -18.724 -18.390 19.120 1.00 97.88 197 LEU A N 1
ATOM 1464 C CA . LEU A 1 197 ? -17.391 -18.454 19.722 1.00 97.88 197 LEU A CA 1
ATOM 1465 C C . LEU A 1 197 ? -17.403 -18.612 21.252 1.00 97.88 197 LEU A C 1
ATOM 1467 O O . LEU A 1 197 ? -16.351 -18.863 21.837 1.00 97.88 197 LEU A O 1
ATOM 1471 N N . GLY A 1 198 ? -18.557 -18.456 21.910 1.00 97.69 198 GLY A N 1
ATOM 1472 C CA . GLY A 1 198 ? -18.657 -18.468 23.372 1.00 97.69 198 GLY A CA 1
ATOM 1473 C C . GLY A 1 198 ? -17.942 -17.290 24.044 1.00 97.69 198 GLY A C 1
ATOM 1474 O O . GLY A 1 198 ? -17.440 -17.434 25.155 1.00 97.69 198 GLY A O 1
ATOM 1475 N N . VAL A 1 199 ? -17.864 -16.140 23.367 1.00 97.69 199 VAL A N 1
ATOM 1476 C CA . VAL A 1 199 ? -17.159 -14.944 23.847 1.00 97.69 199 VAL A CA 1
ATOM 1477 C C . VAL A 1 199 ? -18.148 -13.941 24.431 1.00 97.69 199 VAL A C 1
ATOM 1479 O O . VAL A 1 199 ? -19.062 -13.483 23.747 1.00 97.69 199 VAL A O 1
ATOM 1482 N N . GLU A 1 200 ? -17.914 -13.523 25.673 1.00 97.31 200 GLU A N 1
ATOM 1483 C CA . GLU A 1 200 ? -18.642 -12.412 26.284 1.00 97.31 200 GLU A CA 1
ATOM 1484 C C . GLU A 1 200 ? -17.876 -11.089 26.092 1.00 97.31 200 GLU A C 1
ATOM 1486 O O . GLU A 1 200 ? -16.761 -10.943 26.606 1.00 97.31 200 GLU A O 1
ATOM 1491 N N . PRO A 1 201 ? -18.435 -10.098 25.372 1.00 98.00 201 PRO A N 1
ATOM 1492 C CA . PRO A 1 201 ? -17.737 -8.848 25.093 1.00 98.00 201 PRO A CA 1
ATOM 1493 C C . PRO A 1 201 ? -17.888 -7.829 26.235 1.00 98.00 201 PRO A C 1
ATOM 1495 O O . PRO A 1 201 ? -18.986 -7.582 26.733 1.00 98.00 201 PRO A O 1
ATOM 1498 N N . LEU A 1 202 ? -16.787 -7.171 26.601 1.00 98.19 202 LEU A N 1
ATOM 1499 C CA . LEU A 1 202 ? -16.779 -5.939 27.393 1.00 98.19 202 LEU A CA 1
ATOM 1500 C C . LEU A 1 202 ? -17.100 -4.725 26.512 1.00 98.19 202 LEU A C 1
ATOM 1502 O O . LEU A 1 202 ? -17.944 -3.905 26.863 1.00 98.19 202 LEU A O 1
ATOM 1506 N N . VAL A 1 203 ? -16.420 -4.607 25.374 1.00 98.62 203 VAL A N 1
ATOM 1507 C CA . VAL A 1 203 ? -16.641 -3.563 24.366 1.00 98.62 203 VAL A CA 1
ATOM 1508 C C . VAL A 1 203 ? -16.100 -4.055 23.025 1.00 98.62 203 VAL A C 1
ATOM 1510 O O . VAL A 1 203 ? -15.230 -4.924 22.983 1.00 98.62 203 VAL A O 1
ATOM 1513 N N . ALA A 1 204 ? -16.591 -3.504 21.920 1.00 98.81 204 ALA A N 1
ATOM 1514 C CA . ALA A 1 204 ? -16.076 -3.824 20.597 1.00 98.81 204 ALA A CA 1
ATOM 1515 C C . ALA A 1 204 ? -16.061 -2.603 19.680 1.00 98.81 204 ALA A C 1
ATOM 1517 O O . ALA A 1 204 ? -16.852 -1.670 19.853 1.00 98.81 204 ALA A O 1
ATOM 1518 N N . THR A 1 205 ? -15.209 -2.653 18.662 1.00 98.88 205 THR A N 1
ATOM 1519 C CA . THR A 1 205 ? -15.291 -1.761 17.509 1.00 98.88 205 THR A CA 1
ATOM 1520 C C . THR A 1 205 ? -15.471 -2.553 16.231 1.00 98.88 205 THR A C 1
ATOM 1522 O O . THR A 1 205 ? -14.806 -3.569 16.042 1.00 98.88 205 THR A O 1
ATOM 1525 N N . VAL A 1 206 ? -16.386 -2.099 15.378 1.00 98.88 206 VAL A N 1
ATOM 1526 C CA . VAL A 1 206 ? -16.738 -2.750 14.113 1.00 98.88 206 VAL A CA 1
ATOM 1527 C C . VAL A 1 206 ? -16.341 -1.842 12.962 1.00 98.88 206 VAL A C 1
ATOM 1529 O O . VAL A 1 206 ? -16.735 -0.675 12.933 1.00 98.88 206 VAL A O 1
ATOM 1532 N N . PHE A 1 207 ? -15.578 -2.380 12.018 1.00 98.81 207 PHE A N 1
ATOM 1533 C CA . PHE A 1 207 ? -15.017 -1.621 10.908 1.00 98.81 207 PHE A CA 1
ATOM 1534 C C . PHE A 1 207 ? -14.970 -2.462 9.629 1.00 98.81 207 PHE A C 1
ATOM 1536 O O . PHE A 1 207 ? -14.861 -3.687 9.682 1.00 98.81 207 PHE A O 1
ATOM 1543 N N . THR A 1 208 ? -15.016 -1.800 8.477 1.00 98.56 208 THR A N 1
ATOM 1544 C CA . THR A 1 208 ? -14.901 -2.435 7.161 1.00 98.56 208 THR A CA 1
ATOM 1545 C C . THR A 1 208 ? -13.587 -2.037 6.490 1.00 98.56 208 THR A C 1
ATOM 1547 O O . THR A 1 208 ? -13.238 -0.855 6.415 1.00 98.56 208 THR A O 1
ATOM 1550 N N . THR A 1 209 ? -12.830 -3.021 6.006 1.00 98.38 209 THR A N 1
ATOM 1551 C CA . THR A 1 209 ? -11.565 -2.787 5.294 1.00 98.38 209 THR A CA 1
ATOM 1552 C C . THR A 1 209 ? -11.790 -2.222 3.889 1.00 98.38 209 THR A C 1
ATOM 1554 O O . THR A 1 209 ? -12.774 -2.529 3.219 1.00 98.38 209 THR A O 1
ATOM 1557 N N . GLY A 1 210 ? -10.860 -1.392 3.424 1.00 96.88 210 GLY A N 1
ATOM 1558 C CA . GLY A 1 210 ? -10.801 -0.878 2.057 1.00 96.88 210 GLY A CA 1
ATOM 1559 C C . GLY A 1 210 ? -10.118 -1.823 1.074 1.00 96.88 210 GLY A C 1
ATOM 1560 O O . GLY A 1 210 ? -9.441 -2.766 1.482 1.00 96.88 210 GLY A O 1
ATOM 1561 N N . ASP A 1 211 ? -10.243 -1.524 -0.223 1.00 96.25 211 ASP A N 1
ATOM 1562 C CA . ASP A 1 211 ? -9.578 -2.254 -1.310 1.00 96.25 211 ASP A CA 1
ATOM 1563 C C . ASP A 1 211 ? -8.715 -1.330 -2.185 1.00 96.25 211 ASP A C 1
ATOM 1565 O O . ASP A 1 211 ? -9.095 -0.884 -3.269 1.00 96.25 211 ASP A O 1
ATOM 1569 N N . GLU A 1 212 ? -7.515 -1.025 -1.692 1.00 92.69 212 GLU A N 1
ATOM 1570 C CA . GLU A 1 212 ? -6.541 -0.207 -2.426 1.00 92.69 212 GLU A CA 1
ATOM 1571 C C . GLU A 1 212 ? -5.946 -0.943 -3.640 1.00 92.69 212 GLU A C 1
ATOM 1573 O O . GLU A 1 212 ? -5.445 -0.300 -4.563 1.00 92.69 212 GLU A O 1
ATOM 1578 N N . VAL A 1 213 ? -6.015 -2.281 -3.671 1.00 94.88 213 VAL A N 1
ATOM 1579 C CA . VAL A 1 213 ? -5.550 -3.083 -4.812 1.00 94.88 213 VAL A CA 1
ATOM 1580 C C . VAL A 1 213 ? -6.528 -2.951 -5.974 1.00 94.88 213 VAL A C 1
ATOM 1582 O O . VAL A 1 213 ? -6.103 -2.661 -7.095 1.00 94.88 213 VAL A O 1
ATOM 1585 N N . ALA A 1 214 ? -7.831 -3.100 -5.716 1.00 95.56 214 ALA A N 1
ATOM 1586 C CA . ALA A 1 214 ? -8.868 -2.858 -6.711 1.00 95.56 214 ALA A CA 1
ATOM 1587 C C . ALA A 1 214 ? -8.808 -1.417 -7.227 1.00 95.56 214 ALA A C 1
ATOM 1589 O O . ALA A 1 214 ? -8.773 -1.220 -8.439 1.00 95.56 214 ALA A O 1
ATOM 1590 N N . LEU A 1 215 ? -8.675 -0.428 -6.335 1.00 94.19 215 LEU A N 1
ATOM 1591 C CA . LEU A 1 215 ? -8.562 0.980 -6.725 1.00 94.19 215 LEU A CA 1
ATOM 1592 C C . LEU A 1 215 ? -7.344 1.249 -7.625 1.00 94.19 215 LEU A C 1
ATOM 1594 O O . LEU A 1 215 ? -7.457 1.940 -8.640 1.00 94.19 215 LEU A O 1
ATOM 1598 N N . LEU A 1 216 ? -6.169 0.714 -7.273 1.00 95.75 216 LEU A N 1
ATOM 1599 C CA . LEU A 1 216 ? -4.961 0.840 -8.092 1.00 95.75 216 LEU A CA 1
ATOM 1600 C C . LEU A 1 216 ? -5.159 0.199 -9.475 1.00 95.75 216 LEU A C 1
ATOM 1602 O O . LEU A 1 216 ? -4.764 0.787 -10.486 1.00 95.75 216 LEU A O 1
ATOM 1606 N N . ARG A 1 217 ? -5.779 -0.987 -9.529 1.00 96.44 217 ARG A N 1
ATOM 1607 C CA . ARG A 1 217 ? -6.070 -1.695 -10.780 1.00 96.44 217 ARG A CA 1
ATOM 1608 C C . ARG A 1 217 ? -7.030 -0.901 -11.662 1.00 96.44 217 ARG A C 1
ATOM 1610 O O . ARG A 1 217 ? -6.693 -0.656 -12.817 1.00 96.44 217 ARG A O 1
ATOM 1617 N N . GLU A 1 218 ? -8.161 -0.466 -11.113 1.00 96.00 218 GLU A N 1
ATOM 1618 C CA . GLU A 1 218 ? -9.190 0.316 -11.811 1.00 96.00 218 GLU A CA 1
ATOM 1619 C C . GLU A 1 218 ? -8.609 1.600 -12.398 1.00 96.00 218 GLU A C 1
ATOM 1621 O O . GLU A 1 218 ? -8.745 1.856 -13.595 1.00 96.00 218 GLU A O 1
ATOM 1626 N N . ARG A 1 219 ? -7.870 2.368 -11.585 1.00 95.81 219 ARG A N 1
ATOM 1627 C CA . ARG A 1 219 ? -7.186 3.574 -12.063 1.00 95.81 219 ARG A CA 1
ATOM 1628 C C . ARG A 1 219 ? -6.251 3.258 -13.210 1.00 95.81 219 ARG A C 1
ATOM 1630 O O . ARG A 1 219 ? -6.296 3.942 -14.222 1.00 95.81 219 ARG A O 1
ATOM 1637 N N . SER A 1 220 ? -5.422 2.229 -13.059 1.00 96.50 220 SER A N 1
ATOM 1638 C CA . SER A 1 220 ? -4.444 1.859 -14.073 1.00 96.50 220 SER A CA 1
ATOM 1639 C C . SER A 1 220 ? -5.081 1.362 -15.375 1.00 96.50 220 SER A C 1
ATOM 1641 O O . SER A 1 220 ? -4.502 1.592 -16.433 1.00 96.50 220 SER A O 1
ATOM 1643 N N . GLU A 1 221 ? -6.217 0.664 -15.313 1.00 96.00 221 GLU A N 1
ATOM 1644 C CA . GLU A 1 221 ? -6.968 0.188 -16.484 1.00 96.00 221 GLU A CA 1
ATOM 1645 C C . GLU A 1 221 ? -7.655 1.340 -17.230 1.00 96.00 221 GLU A C 1
ATOM 1647 O O . GLU A 1 221 ? -7.767 1.300 -18.454 1.00 96.00 221 GLU A O 1
ATOM 1652 N N . ALA A 1 222 ? -8.062 2.387 -16.509 1.00 96.75 222 ALA A N 1
ATOM 1653 C CA . ALA A 1 222 ? -8.724 3.556 -17.076 1.00 96.75 222 ALA A CA 1
ATOM 1654 C C . ALA A 1 222 ? -7.772 4.535 -17.798 1.00 96.75 222 ALA A C 1
ATOM 1656 O O . ALA A 1 222 ? -8.228 5.419 -18.527 1.00 96.75 222 ALA A O 1
ATOM 1657 N N . LEU A 1 223 ? -6.450 4.398 -17.627 1.00 96.56 223 LEU A N 1
ATOM 1658 C CA . LEU A 1 223 ? -5.475 5.292 -18.258 1.00 96.56 223 LEU A CA 1
ATOM 1659 C C . LEU A 1 223 ? -5.402 5.071 -19.773 1.00 96.56 223 LEU A C 1
ATOM 1661 O O . LEU A 1 223 ? -5.127 3.974 -20.265 1.00 96.56 223 LEU A O 1
ATOM 1665 N N . THR A 1 224 ? -5.578 6.153 -20.529 1.00 94.00 224 THR A N 1
ATOM 1666 C CA . THR A 1 224 ? -5.589 6.115 -21.999 1.00 94.00 224 THR A CA 1
ATOM 1667 C C . THR A 1 224 ? -4.236 6.450 -22.622 1.00 94.00 224 THR A C 1
ATOM 1669 O O . THR A 1 224 ? -3.952 6.027 -23.744 1.00 94.00 224 THR A O 1
ATOM 1672 N N . GLN A 1 225 ? -3.377 7.182 -21.908 1.00 96.12 225 GLN A N 1
ATOM 1673 C CA . GLN A 1 225 ? -2.025 7.499 -22.359 1.00 96.12 225 GLN A CA 1
ATOM 1674 C C . GLN A 1 225 ? -1.163 6.234 -22.371 1.00 96.12 225 GLN A C 1
ATOM 1676 O O . GLN A 1 225 ? -1.368 5.309 -21.588 1.00 96.12 225 GLN A O 1
ATOM 1681 N N . LYS A 1 226 ? -0.191 6.188 -23.283 1.00 96.69 226 LYS A N 1
ATOM 1682 C CA . LYS A 1 226 ? 0.680 5.029 -23.489 1.00 96.69 226 LYS A CA 1
ATOM 1683 C C . LYS A 1 226 ? 2.142 5.432 -23.393 1.00 96.69 226 LYS A C 1
ATOM 1685 O O . LYS A 1 226 ? 2.501 6.563 -23.722 1.00 96.69 226 LYS A O 1
ATOM 1690 N N . ALA A 1 227 ? 2.975 4.484 -22.975 1.00 98.06 227 ALA A N 1
ATOM 1691 C CA . ALA A 1 227 ? 4.419 4.619 -23.063 1.00 98.06 227 ALA A CA 1
ATOM 1692 C C . ALA A 1 227 ? 4.851 4.673 -24.536 1.00 98.06 227 ALA A C 1
ATOM 1694 O O . ALA A 1 227 ? 4.298 3.967 -25.381 1.00 98.06 227 ALA A O 1
ATOM 1695 N N . GLN A 1 228 ? 5.854 5.492 -24.839 1.00 98.38 228 GLN A N 1
ATOM 1696 C CA . GLN A 1 228 ? 6.419 5.613 -26.182 1.00 98.38 228 GLN A CA 1
ATOM 1697 C C . GLN A 1 228 ? 7.903 5.267 -26.132 1.00 98.38 228 GLN A C 1
ATOM 1699 O O . GLN A 1 228 ? 8.689 5.994 -25.527 1.00 98.38 228 GLN A O 1
ATOM 1704 N N . LEU A 1 229 ? 8.290 4.150 -26.750 1.00 98.56 229 LEU A N 1
ATOM 1705 C CA . LEU A 1 229 ? 9.700 3.778 -26.857 1.00 98.56 229 LEU A CA 1
ATOM 1706 C C . LEU A 1 229 ? 10.425 4.769 -27.775 1.00 98.56 229 LEU A C 1
ATOM 1708 O O . LEU A 1 229 ? 9.968 5.058 -28.881 1.00 98.56 229 LEU A O 1
ATOM 1712 N N . GLY A 1 230 ? 11.557 5.284 -27.303 1.00 97.88 230 GLY A N 1
ATOM 1713 C CA . GLY A 1 230 ? 12.504 6.042 -28.108 1.00 97.88 230 GLY A CA 1
ATOM 1714 C C . GLY A 1 230 ? 13.388 5.126 -28.957 1.00 97.88 230 GLY A C 1
ATOM 1715 O O . GLY A 1 230 ? 13.118 3.937 -29.132 1.00 97.88 230 GLY A O 1
ATOM 1716 N N . ALA A 1 231 ? 14.486 5.678 -29.479 1.00 94.38 231 ALA A N 1
ATOM 1717 C CA . ALA A 1 231 ? 15.477 4.877 -30.187 1.00 94.38 231 ALA A CA 1
ATOM 1718 C C . ALA A 1 231 ? 16.147 3.885 -29.222 1.00 94.38 231 ALA A C 1
ATOM 1720 O O . ALA A 1 231 ? 16.665 4.280 -28.177 1.00 94.38 231 ALA A O 1
ATOM 1721 N N . ILE A 1 232 ? 16.146 2.604 -29.592 1.00 98.19 232 ILE A N 1
ATOM 1722 C CA . ILE A 1 232 ? 16.802 1.528 -28.850 1.00 98.19 232 ILE A CA 1
ATOM 1723 C C . ILE A 1 232 ? 17.876 0.931 -29.753 1.00 98.19 232 ILE A C 1
ATOM 1725 O O . ILE A 1 232 ? 17.591 0.491 -30.867 1.00 98.19 232 ILE A O 1
ATOM 1729 N N . THR A 1 233 ? 19.115 0.914 -29.272 1.00 97.56 233 THR A N 1
ATOM 1730 C CA . THR A 1 233 ? 20.282 0.457 -30.038 1.00 97.56 233 THR A CA 1
ATOM 1731 C C . THR A 1 233 ? 21.111 -0.524 -29.232 1.00 97.56 233 THR A C 1
ATOM 1733 O O . THR A 1 233 ? 21.176 -0.418 -28.008 1.00 97.56 233 THR A O 1
ATOM 1736 N N . ILE A 1 234 ? 21.794 -1.442 -29.915 1.00 98.00 234 ILE A N 1
ATOM 1737 C CA . ILE A 1 234 ? 22.796 -2.305 -29.284 1.00 98.00 234 ILE A CA 1
ATOM 1738 C C . ILE A 1 234 ? 23.949 -1.418 -28.810 1.00 98.00 234 ILE A C 1
ATOM 1740 O O . ILE A 1 234 ? 24.649 -0.824 -29.626 1.00 98.00 234 ILE A O 1
ATOM 1744 N N . ALA A 1 235 ? 24.131 -1.330 -27.497 1.00 97.69 235 ALA A N 1
ATOM 1745 C CA . ALA A 1 235 ? 25.199 -0.557 -26.878 1.00 97.69 235 ALA A CA 1
ATOM 1746 C C . ALA A 1 235 ? 26.464 -1.401 -26.698 1.00 97.69 235 ALA A C 1
ATOM 1748 O O . ALA A 1 235 ? 27.574 -0.918 -26.919 1.00 97.69 235 ALA A O 1
ATOM 1749 N N . LYS A 1 236 ? 26.301 -2.674 -26.315 1.00 97.81 236 LYS A N 1
ATOM 1750 C CA . LYS A 1 236 ? 27.417 -3.586 -26.053 1.00 97.81 236 LYS A CA 1
ATOM 1751 C C . LYS A 1 236 ? 27.029 -5.031 -26.346 1.00 97.81 236 LYS A C 1
ATOM 1753 O O . LYS A 1 236 ? 25.886 -5.439 -26.169 1.00 97.81 236 LYS A O 1
ATOM 1758 N N . THR A 1 237 ? 27.997 -5.822 -26.799 1.00 97.56 237 THR A N 1
ATOM 1759 C CA . THR A 1 237 ? 27.854 -7.278 -26.926 1.00 97.56 237 THR A CA 1
ATOM 1760 C C . THR A 1 237 ? 28.689 -7.946 -25.842 1.00 97.56 237 THR A C 1
ATOM 1762 O O . THR A 1 237 ? 29.883 -7.678 -25.730 1.00 97.56 237 THR A O 1
ATOM 1765 N N . HIS A 1 238 ? 28.059 -8.815 -25.058 1.00 97.25 238 HIS A N 1
ATOM 1766 C CA . HIS A 1 238 ? 28.679 -9.604 -23.991 1.00 97.25 238 HIS A CA 1
ATOM 1767 C C . HIS A 1 238 ? 28.861 -11.054 -24.449 1.00 97.25 238 HIS A C 1
ATOM 1769 O O . HIS A 1 238 ? 28.564 -11.374 -25.601 1.00 97.25 238 HIS A O 1
ATOM 1775 N N . ALA A 1 239 ? 29.365 -11.947 -23.593 1.00 94.62 239 ALA A N 1
ATOM 1776 C CA . ALA A 1 239 ? 29.569 -13.354 -23.955 1.00 94.62 239 ALA A CA 1
ATOM 1777 C C . ALA A 1 239 ? 28.253 -14.036 -24.374 1.00 94.62 239 ALA A C 1
ATOM 1779 O O . ALA A 1 239 ? 28.182 -14.571 -25.482 1.00 94.62 239 ALA A O 1
ATOM 1780 N N . ASP A 1 240 ? 27.203 -13.894 -23.558 1.00 95.50 240 ASP A N 1
ATOM 1781 C CA . ASP A 1 240 ? 25.947 -14.653 -23.683 1.00 95.50 240 ASP A CA 1
ATOM 1782 C C . ASP A 1 240 ? 24.751 -13.819 -24.179 1.00 95.50 240 ASP A C 1
ATOM 1784 O O . ASP A 1 240 ? 23.682 -14.361 -24.453 1.00 95.50 240 ASP A O 1
ATOM 1788 N N . TYR A 1 241 ? 24.903 -12.497 -24.302 1.00 98.44 241 TYR A N 1
ATOM 1789 C CA . TYR A 1 241 ? 23.801 -11.585 -24.622 1.00 98.44 241 TYR A CA 1
ATOM 1790 C C . TYR A 1 241 ? 24.281 -10.291 -25.287 1.00 98.44 241 TYR A C 1
ATOM 1792 O O . TYR A 1 241 ? 25.476 -9.990 -25.316 1.00 98.44 241 TYR A O 1
ATOM 1800 N N . CYS A 1 242 ? 23.340 -9.521 -25.825 1.00 98.62 242 CYS A N 1
ATOM 1801 C CA . CYS A 1 242 ? 23.548 -8.138 -26.236 1.00 98.62 242 CYS A CA 1
ATOM 1802 C C . CYS A 1 242 ? 22.817 -7.212 -25.269 1.00 98.62 242 CYS A C 1
ATOM 1804 O O . CYS A 1 242 ? 21.662 -7.451 -24.920 1.00 98.62 242 CYS A O 1
ATOM 1806 N N . GLU A 1 243 ? 23.495 -6.150 -24.863 1.00 98.50 243 GLU A N 1
ATOM 1807 C CA . GLU A 1 243 ? 22.939 -5.046 -24.099 1.00 98.50 243 GLU A CA 1
ATOM 1808 C C . GLU A 1 243 ? 22.448 -3.976 -25.069 1.00 98.50 243 GLU A C 1
ATOM 1810 O O . GLU A 1 243 ? 23.202 -3.460 -25.901 1.00 98.50 243 GLU A O 1
ATOM 1815 N N . LEU A 1 244 ? 21.173 -3.641 -24.954 1.00 98.69 244 LEU A N 1
ATOM 1816 C CA . LEU A 1 244 ? 20.526 -2.565 -25.679 1.00 98.69 244 LEU A CA 1
ATOM 1817 C C . LEU A 1 244 ? 20.264 -1.418 -24.704 1.00 98.69 244 LEU A C 1
ATOM 1819 O O . LEU A 1 244 ? 19.820 -1.642 -23.579 1.00 98.69 244 LEU A O 1
ATOM 1823 N N . ARG A 1 245 ? 20.496 -0.189 -25.160 1.00 98.56 245 ARG A N 1
ATOM 1824 C CA . ARG A 1 245 ? 20.162 1.037 -24.429 1.00 98.56 245 ARG A CA 1
ATOM 1825 C C . ARG A 1 245 ? 19.208 1.879 -25.254 1.00 98.56 245 ARG A C 1
ATOM 1827 O O . ARG A 1 245 ? 19.295 1.900 -26.484 1.00 98.56 245 ARG A O 1
ATOM 1834 N N . GLY A 1 246 ? 18.321 2.579 -24.570 1.00 98.38 246 GLY A N 1
ATOM 1835 C CA . GLY A 1 246 ? 17.404 3.519 -25.189 1.00 98.38 246 GLY A CA 1
ATOM 1836 C C . GLY A 1 246 ? 16.653 4.322 -24.146 1.00 98.38 246 GLY A C 1
ATOM 1837 O O . GLY A 1 246 ? 17.074 4.424 -22.993 1.00 98.38 246 GLY A O 1
ATOM 1838 N N . THR A 1 247 ? 15.525 4.880 -24.560 1.00 98.62 247 THR A N 1
ATOM 1839 C CA . THR A 1 247 ? 14.646 5.648 -23.682 1.00 98.62 247 THR A CA 1
ATOM 1840 C C . THR A 1 247 ? 13.190 5.249 -23.868 1.00 98.62 247 THR A C 1
ATOM 1842 O O . THR A 1 247 ? 12.812 4.645 -24.873 1.00 98.62 247 THR A O 1
ATOM 1845 N N . VAL A 1 248 ? 12.357 5.611 -22.899 1.00 98.75 248 VAL A N 1
ATOM 1846 C CA . VAL A 1 248 ? 10.899 5.562 -22.999 1.00 98.75 248 VAL A CA 1
ATOM 1847 C C . VAL A 1 248 ? 10.317 6.866 -22.471 1.00 98.75 248 VAL A C 1
ATOM 1849 O O . VAL A 1 248 ? 10.738 7.365 -21.431 1.00 98.75 248 VAL A O 1
ATOM 1852 N N . THR A 1 249 ? 9.356 7.433 -23.193 1.00 98.81 249 THR A N 1
ATOM 1853 C CA . THR A 1 249 ? 8.554 8.569 -22.734 1.00 98.81 249 THR A CA 1
ATOM 1854 C C . THR A 1 249 ? 7.296 8.047 -22.049 1.00 98.81 249 THR A C 1
ATOM 1856 O O . THR A 1 249 ? 6.538 7.279 -22.642 1.00 98.81 249 THR A O 1
ATOM 1859 N N . LEU A 1 250 ? 7.079 8.464 -20.803 1.00 98.50 250 LEU A N 1
ATOM 1860 C CA . LEU A 1 250 ? 6.022 7.981 -19.919 1.00 98.50 250 LEU A CA 1
ATOM 1861 C C . LEU A 1 250 ? 5.116 9.135 -19.463 1.00 98.50 250 LEU A C 1
ATOM 1863 O O . LEU A 1 250 ? 5.638 10.192 -19.094 1.00 98.50 250 LEU A O 1
ATOM 1867 N N . PRO A 1 251 ? 3.782 8.966 -19.446 1.00 98.19 251 PRO A N 1
ATOM 1868 C CA . PRO A 1 251 ? 2.880 9.967 -18.884 1.00 98.19 251 PRO A CA 1
ATOM 1869 C C . PRO A 1 251 ? 3.108 10.127 -17.377 1.00 98.19 251 PRO A C 1
ATOM 1871 O O . PRO A 1 251 ? 3.363 9.156 -16.669 1.00 98.19 251 PRO A O 1
ATOM 1874 N N . GLN A 1 252 ? 3.018 11.360 -16.890 1.00 98.00 252 GLN A N 1
ATOM 1875 C CA . GLN A 1 252 ? 3.137 11.715 -15.476 1.00 98.00 252 GLN A CA 1
ATOM 1876 C C . GLN A 1 252 ? 1.778 12.172 -14.949 1.00 98.00 252 GLN A C 1
ATOM 1878 O O . GLN A 1 252 ? 1.103 12.954 -15.618 1.00 98.00 252 GLN A O 1
ATOM 1883 N N . TYR A 1 253 ? 1.397 11.718 -13.756 1.00 98.12 253 TYR A N 1
ATOM 1884 C CA . TYR A 1 253 ? 0.105 12.020 -13.128 1.00 98.12 253 TYR A CA 1
ATOM 1885 C C . TYR A 1 253 ? 0.236 12.736 -11.776 1.00 98.12 253 TYR A C 1
ATOM 1887 O O . TYR A 1 253 ? -0.722 13.362 -11.319 1.00 98.12 253 TYR A O 1
ATOM 1895 N N . GLN A 1 254 ? 1.405 12.675 -11.128 1.00 97.19 254 GLN A N 1
ATOM 1896 C CA . GLN A 1 254 ? 1.660 13.419 -9.889 1.00 97.19 254 GLN A CA 1
ATOM 1897 C C . GLN A 1 254 ? 1.777 14.920 -10.162 1.00 97.19 254 GLN A C 1
ATOM 1899 O O . GLN A 1 254 ? 2.479 15.347 -11.079 1.00 97.19 254 GLN A O 1
ATOM 1904 N N . GLN A 1 255 ? 1.106 15.719 -9.336 1.00 96.62 255 GLN A N 1
ATOM 1905 C CA . GLN A 1 255 ? 1.199 17.174 -9.359 1.00 96.62 255 GLN A CA 1
ATOM 1906 C C . GLN A 1 255 ? 2.460 17.668 -8.642 1.00 96.62 255 GLN A C 1
ATOM 1908 O O . GLN A 1 255 ? 2.920 17.065 -7.675 1.00 96.62 255 GLN A O 1
ATOM 1913 N N . GLY A 1 256 ? 2.966 18.834 -9.043 1.00 95.06 256 GLY A N 1
ATOM 1914 C CA . GLY A 1 256 ? 4.145 19.452 -8.430 1.00 95.06 256 GLY A CA 1
ATOM 1915 C C . GLY A 1 256 ? 5.468 18.954 -9.016 1.00 95.06 256 GLY A C 1
ATOM 1916 O O . GLY A 1 256 ? 5.499 18.239 -10.015 1.00 95.06 256 GLY A O 1
ATOM 1917 N N . ALA A 1 257 ? 6.573 19.384 -8.410 1.00 94.19 257 ALA A N 1
ATOM 1918 C CA . ALA A 1 257 ? 7.925 19.071 -8.866 1.00 94.19 257 ALA A CA 1
ATOM 1919 C C . ALA A 1 257 ? 8.563 17.996 -7.983 1.00 94.19 257 ALA A C 1
ATOM 1921 O O . ALA A 1 257 ? 8.418 18.043 -6.764 1.00 94.19 257 ALA A O 1
ATOM 1922 N N . GLN A 1 258 ? 9.307 17.067 -8.587 1.00 94.38 258 GLN A N 1
ATOM 1923 C CA . GLN A 1 258 ? 10.121 16.082 -7.864 1.00 94.38 258 GLN A CA 1
ATOM 1924 C C . GLN A 1 258 ? 11.164 16.797 -6.974 1.00 94.38 258 GLN A C 1
ATOM 1926 O O . GLN A 1 258 ? 11.735 17.790 -7.430 1.00 94.38 258 GLN A O 1
ATOM 1931 N N . PRO A 1 259 ? 11.424 16.337 -5.731 1.00 93.38 259 PRO A N 1
ATOM 1932 C CA . PRO A 1 259 ? 10.973 15.089 -5.098 1.00 93.38 259 PRO A CA 1
ATOM 1933 C C . PRO A 1 259 ? 9.605 15.185 -4.393 1.00 93.38 259 PRO A C 1
ATOM 1935 O O . PRO A 1 259 ? 9.318 14.406 -3.491 1.00 93.38 259 PRO A O 1
ATOM 1938 N N . TYR A 1 260 ? 8.750 16.120 -4.808 1.00 94.94 260 TYR A N 1
ATOM 1939 C CA . TYR A 1 260 ? 7.409 16.352 -4.271 1.00 94.94 260 TYR A CA 1
ATOM 1940 C C . TYR A 1 260 ? 7.396 16.753 -2.797 1.00 94.94 260 TYR A C 1
ATOM 1942 O O . TYR A 1 260 ? 6.485 16.375 -2.068 1.00 94.94 260 TYR A O 1
ATOM 1950 N N . ASP A 1 261 ? 8.346 17.591 -2.371 1.00 91.44 261 ASP A N 1
ATOM 1951 C CA . ASP A 1 261 ? 8.319 18.223 -1.039 1.00 91.44 261 ASP A CA 1
ATOM 1952 C C . ASP A 1 261 ? 7.044 19.065 -0.817 1.00 91.44 261 ASP A C 1
ATOM 1954 O O . ASP A 1 261 ? 6.695 19.404 0.307 1.00 91.44 261 ASP A O 1
ATOM 1958 N N . GLN A 1 262 ? 6.337 19.402 -1.901 1.00 89.88 262 GLN A N 1
ATOM 1959 C CA . GLN A 1 262 ? 5.005 20.001 -1.908 1.00 89.88 262 GLN A CA 1
ATOM 1960 C C . GLN A 1 262 ? 4.152 19.305 -2.984 1.00 89.88 262 GLN A C 1
ATOM 1962 O O . GLN A 1 262 ? 4.656 18.976 -4.062 1.00 89.88 262 GLN A O 1
ATOM 1967 N N . ASN A 1 263 ? 2.848 19.137 -2.738 1.00 91.12 263 ASN A N 1
ATOM 1968 C CA . ASN A 1 263 ? 1.899 18.425 -3.612 1.00 91.12 263 ASN A CA 1
ATOM 1969 C C . ASN A 1 263 ? 2.190 16.916 -3.758 1.00 91.12 263 ASN A C 1
ATOM 1971 O O . ASN A 1 263 ? 2.051 16.178 -2.791 1.00 91.12 263 ASN A O 1
ATOM 1975 N N . GLY A 1 264 ? 2.492 16.416 -4.959 1.00 94.00 264 GLY A N 1
ATOM 1976 C CA . GLY A 1 264 ? 2.806 15.006 -5.227 1.00 94.00 264 GLY A CA 1
ATOM 1977 C C . GLY A 1 264 ? 1.614 14.051 -5.315 1.00 94.00 264 GLY A C 1
ATOM 1978 O O . GLY A 1 264 ? 1.797 12.889 -5.673 1.00 94.00 264 GLY A O 1
ATOM 1979 N N . ARG A 1 265 ? 0.394 14.518 -5.035 1.00 95.06 265 ARG A N 1
ATOM 1980 C CA . ARG A 1 265 ? -0.842 13.740 -5.223 1.00 95.06 265 ARG A CA 1
ATOM 1981 C C . ARG A 1 265 ? -1.268 13.733 -6.691 1.00 95.06 265 ARG A C 1
ATOM 1983 O O . ARG A 1 265 ? -0.815 14.561 -7.483 1.00 95.06 265 ARG A O 1
ATOM 1990 N N . PHE A 1 266 ? -2.166 12.821 -7.051 1.00 96.12 266 PHE A N 1
ATOM 1991 C CA . PHE A 1 266 ? -2.859 12.892 -8.338 1.00 96.12 266 PHE A CA 1
ATOM 1992 C C . PHE A 1 266 ? -3.980 13.931 -8.293 1.00 96.12 266 PHE A C 1
ATOM 1994 O O . PHE A 1 266 ? -4.765 13.961 -7.345 1.00 96.12 266 PHE A O 1
ATOM 2001 N N . ALA A 1 267 ? -4.100 14.720 -9.359 1.00 95.75 267 ALA A N 1
ATOM 2002 C CA . ALA A 1 267 ? -5.373 15.353 -9.683 1.00 95.75 267 ALA A CA 1
ATOM 2003 C C . ALA A 1 267 ? -6.294 14.267 -10.249 1.00 95.75 267 ALA A C 1
ATOM 2005 O O . ALA A 1 267 ? -5.892 13.557 -11.169 1.00 95.75 267 ALA A O 1
ATOM 2006 N N . LEU A 1 268 ? -7.494 14.121 -9.694 1.00 95.31 268 LEU A N 1
ATOM 2007 C CA . LEU A 1 268 ? -8.470 13.124 -10.129 1.00 95.31 268 LEU A CA 1
ATOM 2008 C C . LEU A 1 268 ? -9.641 13.815 -10.828 1.00 95.31 268 LEU A C 1
ATOM 2010 O O . LEU A 1 268 ? -10.045 14.905 -10.416 1.00 95.31 268 LEU A O 1
ATOM 2014 N N . ASP A 1 269 ? -10.176 13.192 -11.872 1.00 94.81 269 ASP A N 1
ATOM 2015 C CA . ASP A 1 269 ? -11.435 13.619 -12.478 1.00 94.81 269 ASP A CA 1
ATOM 2016 C C . ASP A 1 269 ? -12.658 13.136 -11.671 1.00 94.81 269 ASP A C 1
ATOM 2018 O O . ASP A 1 269 ? -12.532 12.592 -10.569 1.00 94.81 269 ASP A O 1
ATOM 2022 N N . ALA A 1 270 ? -13.860 13.369 -12.207 1.00 93.62 270 ALA A N 1
ATOM 2023 C CA . ALA A 1 270 ? -15.115 12.991 -11.557 1.00 93.62 270 ALA A CA 1
ATOM 2024 C C . ALA A 1 270 ? -15.269 11.471 -11.358 1.00 93.62 270 ALA A C 1
ATOM 2026 O O . ALA A 1 270 ? -15.967 11.056 -10.433 1.00 93.62 270 ALA A O 1
ATOM 2027 N N . ASP A 1 271 ? -14.590 10.663 -12.176 1.00 90.12 271 ASP A N 1
ATOM 2028 C CA . ASP A 1 271 ? -14.608 9.200 -12.116 1.00 90.12 271 ASP A CA 1
ATOM 2029 C C . ASP A 1 271 ? -13.455 8.645 -11.255 1.00 90.12 271 ASP A C 1
ATOM 2031 O O . ASP A 1 271 ? -13.328 7.437 -11.059 1.00 90.12 271 ASP A O 1
ATOM 2035 N N . GLY A 1 272 ? -12.615 9.520 -10.688 1.00 91.25 272 GLY A N 1
ATOM 2036 C CA . GLY A 1 272 ? -11.481 9.133 -9.852 1.00 91.25 272 GLY A CA 1
ATOM 2037 C C . GLY A 1 272 ? -10.244 8.699 -10.643 1.00 91.25 272 GLY A C 1
ATOM 2038 O O . GLY A 1 272 ? -9.335 8.096 -10.052 1.00 91.25 272 GLY A O 1
ATOM 2039 N N . ILE A 1 273 ? -10.193 9.007 -11.943 1.00 95.38 273 ILE A N 1
ATOM 2040 C CA . ILE A 1 273 ? -9.084 8.682 -12.841 1.00 95.38 273 ILE A CA 1
ATOM 2041 C C . ILE A 1 273 ? -8.014 9.782 -12.742 1.00 95.38 273 ILE A C 1
ATOM 2043 O O . ILE A 1 273 ? -8.340 10.973 -12.752 1.00 95.38 273 ILE A O 1
ATOM 2047 N N . PRO A 1 274 ? -6.720 9.422 -12.645 1.00 97.50 274 PRO A N 1
ATOM 2048 C CA . PRO A 1 274 ? -5.634 10.394 -12.644 1.00 97.50 274 PRO A CA 1
ATOM 2049 C C . PRO A 1 274 ? -5.573 11.229 -13.930 1.00 97.50 274 PRO A C 1
ATOM 2051 O O . PRO A 1 274 ? -5.457 10.705 -15.039 1.00 97.50 274 PRO A O 1
ATOM 2054 N N . ILE A 1 275 ? -5.574 12.551 -13.771 1.00 97.38 275 ILE A N 1
ATOM 2055 C CA . ILE A 1 275 ? -5.452 13.519 -14.862 1.00 97.38 275 ILE A CA 1
ATOM 2056 C C . ILE A 1 275 ? -3.965 13.686 -15.217 1.00 97.38 275 ILE A C 1
ATOM 2058 O O . ILE A 1 275 ? -3.163 13.985 -14.325 1.00 97.38 275 ILE A O 1
ATOM 2062 N N . PRO A 1 276 ? -3.563 13.556 -16.497 1.00 97.19 276 PRO A N 1
ATOM 2063 C CA . PRO A 1 276 ? -2.178 13.759 -16.916 1.00 97.19 276 PRO A CA 1
ATOM 2064 C C . PRO A 1 276 ? -1.652 15.151 -16.562 1.00 97.19 276 PRO A C 1
ATOM 2066 O O . PRO A 1 276 ? -2.295 16.162 -16.835 1.00 97.19 276 PRO A O 1
ATOM 2069 N N . GLN A 1 277 ? -0.446 15.192 -16.009 1.00 97.44 277 GLN A N 1
ATOM 2070 C CA . GLN A 1 277 ? 0.296 16.407 -15.664 1.00 97.44 277 GLN A CA 1
ATOM 2071 C C . GLN A 1 277 ? 1.459 16.676 -16.633 1.00 97.44 277 GLN A C 1
ATOM 2073 O O . GLN A 1 277 ? 2.041 17.757 -16.621 1.00 97.44 277 GLN A O 1
ATOM 2078 N N . GLY A 1 278 ? 1.801 15.709 -17.490 1.00 96.56 278 GLY A N 1
ATOM 2079 C CA . GLY A 1 278 ? 2.849 15.847 -18.497 1.00 96.56 278 GLY A CA 1
ATOM 2080 C C . GLY A 1 278 ? 3.417 14.501 -18.930 1.00 96.56 278 GLY A C 1
ATOM 2081 O O . GLY A 1 278 ? 2.778 13.460 -18.779 1.00 96.56 278 GLY A O 1
ATOM 2082 N N . THR A 1 279 ? 4.638 14.524 -19.456 1.00 98.19 279 THR A N 1
ATOM 2083 C CA . THR A 1 279 ? 5.402 13.327 -19.824 1.00 98.19 279 THR A CA 1
ATOM 2084 C C . THR A 1 279 ? 6.848 13.455 -19.367 1.00 98.19 279 THR A C 1
ATOM 2086 O O . THR A 1 279 ? 7.379 14.562 -19.318 1.00 98.19 279 THR A O 1
ATOM 2089 N N . MET A 1 280 ? 7.507 12.329 -19.108 1.00 97.69 280 MET A N 1
ATOM 2090 C CA . MET A 1 280 ? 8.928 12.259 -18.772 1.00 97.69 280 MET A CA 1
ATOM 2091 C C . MET A 1 280 ? 9.616 11.201 -19.637 1.00 97.69 280 MET A C 1
ATOM 2093 O O . MET A 1 280 ? 9.140 10.071 -19.724 1.00 97.69 280 MET A O 1
ATOM 2097 N N . THR A 1 281 ? 10.731 11.559 -20.274 1.00 98.50 281 THR A N 1
ATOM 2098 C CA . THR A 1 281 ? 11.592 10.606 -20.989 1.00 98.50 281 THR A CA 1
ATOM 2099 C C . THR A 1 281 ? 12.646 10.072 -20.035 1.00 98.50 281 THR A C 1
ATOM 2101 O O . THR A 1 281 ? 13.369 10.855 -19.424 1.00 98.50 281 THR A O 1
ATOM 2104 N N . VAL A 1 282 ? 12.745 8.751 -19.921 1.00 98.44 282 VAL A N 1
ATOM 2105 C CA . VAL A 1 282 ? 13.641 8.081 -18.971 1.00 98.44 282 VAL A CA 1
ATOM 2106 C C . VAL A 1 282 ? 14.467 6.998 -19.660 1.00 98.44 282 VAL A C 1
ATOM 2108 O O . VAL A 1 282 ? 14.015 6.454 -20.675 1.00 98.44 282 VAL A O 1
ATOM 2111 N N . PRO A 1 283 ? 15.673 6.679 -19.158 1.00 98.56 283 PRO A N 1
ATOM 2112 C CA . PRO A 1 283 ? 16.487 5.623 -19.738 1.00 98.56 283 PRO A CA 1
ATOM 2113 C C . PRO A 1 283 ? 15.909 4.235 -19.450 1.00 98.56 283 PRO A C 1
ATOM 211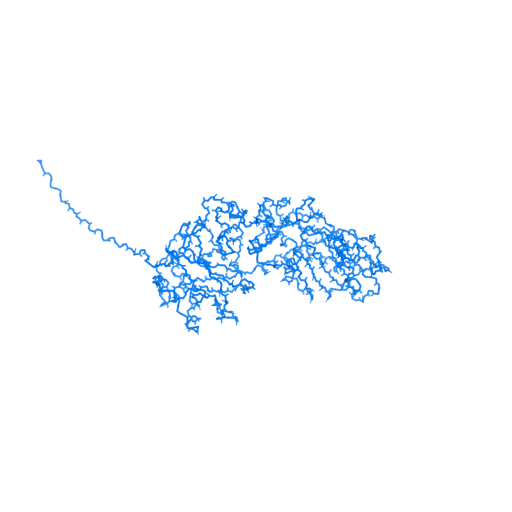5 O O . PRO A 1 283 ? 15.225 4.002 -18.447 1.00 98.56 283 PRO A O 1
ATOM 2118 N N . LEU A 1 284 ? 16.219 3.313 -20.358 1.00 98.75 284 LEU A N 1
ATOM 2119 C CA . LEU A 1 284 ? 15.985 1.886 -20.198 1.00 98.75 284 LEU A CA 1
ATOM 2120 C C . LEU A 1 284 ? 17.164 1.070 -20.725 1.00 98.75 284 LEU A C 1
ATOM 2122 O O . LEU A 1 284 ? 17.884 1.496 -21.637 1.00 98.75 284 LEU A O 1
ATOM 2126 N N . VAL A 1 285 ? 17.308 -0.133 -20.180 1.00 98.81 285 VAL A N 1
ATOM 2127 C CA . VAL A 1 285 ? 18.302 -1.128 -20.579 1.00 98.81 285 VAL A CA 1
ATOM 2128 C C . VAL A 1 285 ? 17.610 -2.462 -20.815 1.00 98.81 285 VAL A C 1
ATOM 2130 O O . VAL A 1 285 ? 16.768 -2.882 -20.024 1.00 98.81 285 VAL A O 1
ATOM 2133 N N . ILE A 1 286 ? 17.963 -3.127 -21.915 1.00 98.88 286 ILE A N 1
ATOM 2134 C CA . ILE A 1 286 ? 17.424 -4.434 -22.301 1.00 98.88 286 ILE A CA 1
ATOM 2135 C C . ILE A 1 286 ? 18.577 -5.409 -22.510 1.00 98.88 286 ILE A C 1
ATOM 2137 O O . ILE A 1 286 ? 19.554 -5.079 -23.183 1.00 98.88 286 ILE A O 1
ATOM 2141 N N . THR A 1 287 ? 18.448 -6.634 -22.007 1.00 98.81 287 THR A N 1
ATOM 2142 C CA . THR A 1 287 ? 19.332 -7.744 -22.375 1.00 98.81 287 THR A CA 1
ATOM 2143 C C . THR A 1 287 ? 18.608 -8.686 -23.332 1.00 98.81 287 THR A C 1
ATOM 2145 O O . THR A 1 287 ? 17.523 -9.185 -23.039 1.00 98.81 287 THR A O 1
ATOM 2148 N N . ILE A 1 288 ? 19.200 -8.930 -24.503 1.00 98.69 288 ILE A N 1
ATOM 2149 C CA . ILE A 1 288 ? 18.704 -9.906 -25.481 1.00 98.69 288 ILE A CA 1
ATOM 2150 C C . ILE A 1 288 ? 19.655 -11.107 -25.495 1.00 98.69 288 ILE A C 1
ATOM 2152 O O . ILE A 1 288 ? 20.836 -10.916 -25.805 1.00 98.69 288 ILE A O 1
ATOM 2156 N N . PRO A 1 289 ? 19.183 -12.332 -25.197 1.00 98.38 289 PRO A N 1
ATOM 2157 C CA . PRO A 1 289 ? 20.018 -13.525 -25.236 1.00 98.38 289 PRO A CA 1
ATOM 2158 C C . PRO A 1 289 ? 20.630 -13.745 -26.618 1.00 98.38 289 PRO A C 1
ATOM 2160 O O . PRO A 1 289 ? 20.003 -13.478 -27.647 1.00 98.38 289 PRO A O 1
ATOM 2163 N N . LYS A 1 290 ? 21.838 -14.305 -26.652 1.00 97.31 290 LYS A N 1
ATOM 2164 C CA . LYS A 1 290 ? 22.351 -14.934 -27.868 1.00 97.31 290 LYS A CA 1
ATOM 2165 C C . LYS A 1 290 ? 21.681 -16.286 -28.072 1.00 97.31 290 LYS A C 1
ATOM 2167 O O . LYS A 1 290 ? 21.403 -17.013 -27.123 1.00 97.31 290 LYS A O 1
ATOM 2172 N N . GLY A 1 291 ? 21.476 -16.645 -29.333 1.00 93.38 291 GLY A N 1
ATOM 2173 C CA . GLY A 1 291 ? 20.900 -17.927 -29.726 1.00 93.38 291 GLY A CA 1
ATOM 2174 C C . GLY A 1 291 ? 19.679 -17.763 -30.619 1.00 93.38 291 GLY A C 1
ATOM 2175 O O . GLY A 1 291 ? 19.409 -16.691 -31.159 1.00 93.38 291 GLY A O 1
ATOM 2176 N N . THR A 1 292 ? 18.946 -18.859 -30.798 1.00 95.06 292 THR A N 1
ATOM 2177 C CA . THR A 1 292 ? 17.745 -18.861 -31.639 1.00 95.06 292 THR A CA 1
ATOM 2178 C C . THR A 1 292 ? 16.552 -18.382 -30.825 1.00 95.06 292 THR A C 1
ATOM 2180 O O . THR A 1 292 ? 16.136 -19.055 -29.885 1.00 95.06 292 THR A O 1
ATOM 2183 N N . MET A 1 293 ? 15.988 -17.236 -31.207 1.00 97.50 293 MET A N 1
ATOM 2184 C CA . MET A 1 293 ? 14.739 -16.748 -30.625 1.00 97.50 293 MET A CA 1
ATOM 2185 C C . MET A 1 293 ? 13.607 -17.755 -30.892 1.00 97.50 293 MET A C 1
ATOM 2187 O O . MET A 1 293 ? 13.436 -18.168 -32.045 1.00 97.50 293 MET A O 1
ATOM 2191 N N . PRO A 1 294 ? 12.801 -18.128 -29.880 1.00 97.56 294 PRO A N 1
ATOM 2192 C CA . PRO A 1 294 ? 11.635 -18.977 -30.091 1.00 97.56 294 PRO A CA 1
ATOM 2193 C C . PRO A 1 294 ? 10.652 -18.382 -31.107 1.00 97.56 294 PRO A C 1
ATOM 2195 O O . PRO A 1 294 ? 10.573 -17.166 -31.293 1.00 97.56 294 PRO A O 1
ATOM 2198 N N . ALA A 1 295 ? 9.840 -19.236 -31.736 1.00 96.25 295 ALA A N 1
ATOM 2199 C CA . ALA A 1 295 ? 8.853 -18.794 -32.724 1.00 96.25 295 ALA A CA 1
ATOM 2200 C C . ALA A 1 295 ? 7.851 -17.769 -32.154 1.00 96.25 295 ALA A C 1
ATOM 2202 O O . ALA A 1 295 ? 7.467 -16.840 -32.863 1.00 96.25 295 ALA A O 1
ATOM 2203 N N . SER A 1 296 ? 7.486 -17.875 -30.874 1.00 96.94 296 SER A N 1
ATOM 2204 C CA . SER A 1 296 ? 6.619 -16.912 -30.181 1.00 96.94 296 SER A CA 1
ATOM 2205 C C . SER A 1 296 ? 7.335 -15.634 -29.719 1.00 96.94 296 SER A C 1
ATOM 2207 O O . SER A 1 296 ? 6.666 -14.664 -29.386 1.00 96.94 296 SER A O 1
ATOM 2209 N N . GLY A 1 297 ? 8.671 -15.584 -29.761 1.00 98.12 297 GLY A N 1
ATOM 2210 C CA . GLY A 1 297 ? 9.488 -14.512 -29.184 1.00 98.12 297 GLY A CA 1
ATOM 2211 C C . GLY A 1 297 ? 10.280 -14.964 -27.957 1.00 98.12 297 GLY A C 1
ATOM 2212 O O . GLY A 1 297 ? 10.147 -16.094 -27.488 1.00 98.12 297 GLY A O 1
ATOM 2213 N N . TRP A 1 298 ? 11.144 -14.090 -27.444 1.00 98.56 298 TRP A N 1
ATOM 2214 C CA . TRP A 1 298 ? 11.861 -14.337 -26.194 1.00 98.56 298 TRP A CA 1
ATOM 2215 C C . TRP A 1 298 ? 10.908 -14.236 -24.993 1.00 98.56 298 TRP A C 1
ATOM 2217 O O . TRP A 1 298 ? 10.122 -13.289 -24.941 1.00 98.56 298 TRP A O 1
ATOM 2227 N N . PRO A 1 299 ? 10.991 -15.138 -23.998 1.00 98.50 299 PRO A N 1
ATOM 2228 C CA . PRO A 1 299 ? 10.457 -14.857 -22.669 1.00 98.50 299 PRO A CA 1
ATOM 2229 C C . PRO A 1 299 ? 11.022 -13.537 -22.136 1.00 98.50 299 PRO A C 1
ATOM 2231 O O . PRO A 1 299 ? 12.191 -13.231 -22.388 1.00 98.50 299 PRO A O 1
ATOM 2234 N N . LEU A 1 300 ? 10.210 -12.781 -21.400 1.00 98.62 300 LEU A N 1
ATOM 2235 C CA . LEU A 1 300 ? 10.574 -11.466 -20.876 1.00 98.62 300 LEU A CA 1
ATOM 2236 C C . LEU A 1 300 ? 10.538 -11.462 -19.347 1.00 98.62 300 LEU A C 1
ATOM 2238 O O . LEU A 1 300 ? 9.551 -11.871 -18.734 1.00 98.62 300 LEU A O 1
ATOM 2242 N N . TRP A 1 301 ? 11.600 -10.947 -18.737 1.00 98.44 301 TRP A N 1
ATOM 2243 C CA . TRP A 1 301 ? 11.655 -10.621 -17.319 1.00 98.44 301 TRP A CA 1
ATOM 2244 C C . TRP A 1 301 ? 11.764 -9.104 -17.125 1.00 98.44 301 TRP A C 1
ATOM 2246 O O . TRP A 1 301 ? 12.743 -8.487 -17.545 1.00 98.44 301 TRP A O 1
ATOM 2256 N N . GLN A 1 302 ? 10.754 -8.489 -16.509 1.00 98.38 302 GLN A N 1
ATOM 2257 C CA . GLN A 1 302 ? 10.790 -7.072 -16.149 1.00 98.38 302 GLN A CA 1
ATOM 2258 C C . GLN A 1 302 ? 11.432 -6.913 -14.765 1.00 98.38 302 GLN A C 1
ATOM 2260 O O . GLN A 1 302 ? 10.903 -7.393 -13.762 1.00 98.38 302 GLN A O 1
ATOM 2265 N N . PHE A 1 303 ? 12.598 -6.270 -14.734 1.00 98.25 303 PHE A N 1
ATOM 2266 C CA . PHE A 1 303 ? 13.377 -6.026 -13.529 1.00 98.25 303 PHE A CA 1
ATOM 2267 C C . PHE A 1 303 ? 13.114 -4.623 -12.980 1.00 98.25 303 PHE A C 1
ATOM 2269 O O . PHE A 1 303 ? 13.269 -3.623 -13.685 1.00 98.25 303 PHE A O 1
ATOM 2276 N N . PHE A 1 304 ? 12.763 -4.553 -11.700 1.00 97.81 304 PHE A N 1
ATOM 2277 C CA . PHE A 1 304 ? 12.591 -3.307 -10.963 1.00 97.81 304 PHE A CA 1
ATOM 2278 C C . PHE A 1 304 ? 13.798 -3.096 -10.045 1.00 97.81 304 PHE A C 1
ATOM 2280 O O . PHE A 1 304 ? 14.014 -3.866 -9.104 1.00 97.81 304 PHE A O 1
ATOM 2287 N N . HIS A 1 305 ? 14.595 -2.062 -10.318 1.00 96.62 305 HIS A N 1
ATOM 2288 C CA . HIS A 1 305 ? 15.785 -1.762 -9.524 1.00 96.62 305 HIS A CA 1
ATOM 2289 C C . HIS A 1 305 ? 15.424 -1.267 -8.108 1.00 96.62 305 HIS A C 1
ATOM 2291 O O . HIS A 1 305 ? 14.305 -0.822 -7.833 1.00 96.62 305 HIS A O 1
ATOM 2297 N N . GLY A 1 306 ? 16.387 -1.347 -7.189 1.00 94.00 306 GLY A N 1
ATOM 2298 C CA . GLY A 1 306 ? 16.214 -0.930 -5.798 1.00 94.00 306 GLY A CA 1
ATOM 2299 C C . GLY A 1 306 ? 16.283 0.584 -5.582 1.00 94.00 306 GLY A C 1
ATOM 2300 O O . GLY A 1 306 ? 16.461 1.376 -6.508 1.00 94.00 306 GLY A O 1
ATOM 2301 N N . SER A 1 307 ? 16.155 0.982 -4.318 1.00 91.38 307 SER A N 1
ATOM 2302 C CA . SER A 1 307 ? 16.340 2.357 -3.846 1.00 91.38 307 SER A CA 1
ATOM 2303 C C . SER A 1 307 ? 17.730 2.889 -4.205 1.00 91.38 307 SER A C 1
ATOM 2305 O O . SER A 1 307 ? 18.720 2.237 -3.880 1.00 91.38 307 SER A O 1
ATOM 2307 N N . GLY A 1 308 ? 17.811 4.059 -4.843 1.00 89.00 308 GLY A N 1
ATOM 2308 C CA . GLY A 1 308 ? 19.084 4.625 -5.319 1.00 89.00 308 GLY A CA 1
ATOM 2309 C C . GLY A 1 308 ? 19.670 3.948 -6.563 1.00 89.00 308 GLY A C 1
ATOM 2310 O O . GLY A 1 308 ? 20.672 4.424 -7.086 1.00 89.00 308 GLY A O 1
ATOM 2311 N N . GLY A 1 309 ? 19.040 2.872 -7.043 1.00 92.75 309 GLY A N 1
ATOM 2312 C CA . GLY A 1 309 ? 19.468 2.139 -8.229 1.00 92.75 309 GLY A CA 1
ATOM 2313 C C . GLY A 1 309 ? 19.097 2.819 -9.546 1.00 92.75 309 GLY A C 1
ATOM 2314 O O . GLY A 1 309 ? 18.452 3.875 -9.588 1.00 92.75 309 GLY A O 1
ATOM 2315 N N . ALA A 1 310 ? 19.484 2.168 -10.632 1.00 95.88 310 ALA A N 1
ATOM 2316 C CA . ALA A 1 310 ? 19.356 2.646 -11.995 1.00 95.88 310 ALA A CA 1
ATOM 2317 C C . ALA A 1 310 ? 18.944 1.538 -12.974 1.00 95.88 310 ALA A C 1
ATOM 2319 O O . ALA A 1 310 ? 19.033 0.343 -12.698 1.00 95.88 310 ALA A O 1
ATOM 2320 N N . SER A 1 311 ? 18.512 1.935 -14.168 1.00 97.88 311 SER A N 1
ATOM 2321 C CA . SER A 1 311 ? 18.162 1.029 -15.261 1.00 97.88 311 SER A CA 1
ATOM 2322 C C . SER A 1 311 ? 19.329 0.117 -15.662 1.00 97.88 311 SER A C 1
ATOM 2324 O O . SER A 1 311 ? 19.120 -1.054 -15.982 1.00 97.88 311 SER A O 1
ATOM 2326 N N . PHE A 1 312 ? 20.567 0.617 -15.594 1.00 97.06 312 PHE A N 1
ATOM 2327 C CA . PHE A 1 312 ? 21.768 -0.152 -15.922 1.00 97.06 312 PHE A CA 1
ATOM 2328 C C . PHE A 1 312 ? 22.162 -1.185 -14.859 1.00 97.06 312 PHE A C 1
ATOM 2330 O O . PHE A 1 312 ? 22.928 -2.090 -15.187 1.00 97.06 312 PHE A O 1
ATOM 2337 N N . ASP A 1 313 ? 21.585 -1.148 -13.652 1.00 96.75 313 ASP A N 1
ATOM 2338 C CA . ASP A 1 313 ? 21.812 -2.179 -12.625 1.00 96.75 313 ASP A CA 1
ATOM 2339 C C . ASP A 1 313 ? 21.405 -3.568 -13.129 1.00 96.75 313 ASP A C 1
ATOM 2341 O O . ASP A 1 313 ? 21.982 -4.575 -12.729 1.00 96.75 313 ASP A O 1
ATOM 2345 N N . LEU A 1 314 ? 20.475 -3.637 -14.092 1.00 97.81 314 LEU A N 1
ATOM 2346 C CA . LEU A 1 314 ? 20.148 -4.879 -14.792 1.00 97.81 314 LEU A CA 1
ATOM 2347 C C . LEU A 1 314 ? 21.397 -5.589 -15.343 1.00 97.81 314 LEU A C 1
ATOM 2349 O O . LEU A 1 314 ? 21.445 -6.817 -15.391 1.00 97.81 314 LEU A O 1
ATOM 2353 N N . VAL A 1 315 ? 22.380 -4.822 -15.799 1.00 98.19 315 VAL A N 1
ATOM 2354 C CA . VAL A 1 315 ? 23.606 -5.316 -16.426 1.00 98.19 315 VAL A CA 1
ATOM 2355 C C . VAL A 1 315 ? 24.777 -5.268 -15.455 1.00 98.19 315 VAL A C 1
ATOM 2357 O O . VAL A 1 315 ? 25.575 -6.206 -15.438 1.00 98.19 315 VAL A O 1
ATOM 2360 N N . ASP A 1 316 ? 24.881 -4.206 -14.658 1.00 96.50 316 ASP A N 1
ATOM 2361 C CA . ASP A 1 316 ? 26.103 -3.890 -13.918 1.00 96.50 316 ASP A CA 1
ATOM 2362 C C . ASP A 1 316 ? 26.083 -4.308 -12.438 1.00 96.50 316 ASP A C 1
ATOM 2364 O O . ASP A 1 316 ? 27.154 -4.413 -11.844 1.00 96.50 316 ASP A O 1
ATOM 2368 N N . ASP A 1 317 ? 24.921 -4.643 -11.859 1.00 94.19 317 ASP A N 1
ATOM 2369 C CA . ASP A 1 317 ? 24.800 -5.117 -10.465 1.00 94.19 317 ASP A CA 1
ATOM 2370 C C . ASP A 1 317 ? 25.141 -6.617 -10.333 1.00 94.19 317 ASP A C 1
ATOM 2372 O O . ASP A 1 317 ? 24.316 -7.463 -9.978 1.00 94.19 317 ASP A O 1
ATOM 2376 N N . GLY A 1 318 ? 26.358 -6.977 -10.750 1.00 94.56 318 GLY A N 1
ATOM 2377 C CA . GLY A 1 318 ? 26.883 -8.340 -10.698 1.00 94.56 318 GLY A CA 1
ATOM 2378 C C . GLY A 1 318 ? 27.413 -8.767 -9.321 1.00 94.56 318 GLY A C 1
ATOM 2379 O O . GLY A 1 318 ? 27.423 -7.991 -8.367 1.00 94.56 318 GLY A O 1
ATOM 2380 N N . PRO A 1 319 ? 27.907 -10.013 -9.192 1.00 93.25 319 PRO A N 1
ATOM 2381 C CA . PRO A 1 319 ? 28.425 -10.529 -7.929 1.00 93.25 319 PRO A CA 1
ATOM 2382 C C . PRO A 1 319 ? 29.582 -9.696 -7.369 1.00 93.25 319 PRO A C 1
ATOM 2384 O O . PRO A 1 319 ? 30.514 -9.347 -8.091 1.00 93.25 319 PRO A O 1
ATOM 2387 N N . VAL A 1 320 ? 29.564 -9.479 -6.055 1.00 93.50 320 VAL A N 1
ATOM 2388 C CA . VAL A 1 320 ? 30.665 -8.875 -5.297 1.00 93.50 320 VAL A CA 1
ATOM 2389 C C . VAL A 1 320 ? 31.504 -9.997 -4.676 1.00 93.50 320 VAL A C 1
ATOM 2391 O O . VAL A 1 320 ? 31.035 -10.727 -3.803 1.00 93.50 320 VAL A O 1
ATOM 2394 N N . LEU A 1 321 ? 32.745 -10.175 -5.144 1.00 92.69 321 LEU A N 1
ATOM 2395 C CA . LEU A 1 321 ? 33.595 -11.320 -4.762 1.00 92.69 321 LEU A CA 1
ATOM 2396 C C . LEU A 1 321 ? 34.385 -11.122 -3.459 1.00 92.69 321 LEU A C 1
ATOM 2398 O O . LEU A 1 321 ? 34.939 -12.079 -2.919 1.00 92.69 321 LEU A O 1
ATOM 2402 N N . ALA A 1 322 ? 34.453 -9.892 -2.958 1.00 93.19 322 ALA A N 1
ATOM 2403 C CA . ALA A 1 322 ? 35.103 -9.547 -1.701 1.00 93.19 322 ALA A CA 1
ATOM 2404 C C . ALA A 1 322 ? 34.278 -8.478 -0.983 1.00 93.19 322 ALA A C 1
ATOM 2406 O O . ALA A 1 322 ? 33.722 -7.595 -1.631 1.00 93.19 322 ALA A O 1
ATOM 2407 N N . ALA A 1 323 ? 34.202 -8.542 0.347 1.00 90.12 323 ALA A N 1
ATOM 2408 C CA . ALA A 1 323 ? 33.455 -7.561 1.130 1.00 90.12 323 ALA A CA 1
ATOM 2409 C C . ALA A 1 323 ? 33.922 -6.127 0.808 1.00 90.12 323 ALA A C 1
ATOM 2411 O O . ALA A 1 323 ? 35.109 -5.824 0.919 1.00 90.12 323 ALA A O 1
ATOM 2412 N N . GLY A 1 324 ? 32.985 -5.266 0.403 1.00 86.88 324 GLY A N 1
ATOM 2413 C CA . GLY A 1 324 ? 33.262 -3.879 0.011 1.00 86.88 324 GLY A CA 1
ATOM 2414 C C . GLY A 1 324 ? 33.864 -3.692 -1.388 1.00 86.88 324 GLY A C 1
ATOM 2415 O O . GLY A 1 324 ? 34.253 -2.575 -1.712 1.00 86.88 324 GLY A O 1
ATOM 2416 N N . GLY A 1 325 ? 33.975 -4.749 -2.197 1.00 89.94 325 GLY A N 1
ATOM 2417 C CA . GLY A 1 325 ? 34.378 -4.645 -3.599 1.00 89.94 325 GLY A CA 1
ATOM 2418 C C . GLY A 1 325 ? 33.248 -4.166 -4.512 1.00 89.94 325 GLY A C 1
ATOM 2419 O O . GLY A 1 325 ? 32.073 -4.231 -4.148 1.00 89.94 325 GLY A O 1
ATOM 2420 N N . ASP A 1 326 ? 33.617 -3.734 -5.716 1.00 93.00 326 ASP A N 1
ATOM 2421 C CA . ASP A 1 326 ? 32.655 -3.335 -6.742 1.00 93.00 326 ASP A CA 1
ATOM 2422 C C . ASP A 1 326 ? 31.943 -4.558 -7.350 1.00 93.00 326 ASP A C 1
ATOM 2424 O O . ASP A 1 326 ? 32.550 -5.633 -7.477 1.00 93.00 326 ASP A O 1
ATOM 2428 N N . PRO A 1 327 ? 30.670 -4.414 -7.754 1.00 94.12 327 PRO A N 1
ATOM 2429 C CA . PRO A 1 327 ? 29.976 -5.445 -8.509 1.00 94.12 327 PRO A CA 1
ATOM 2430 C C . PRO A 1 327 ? 30.645 -5.659 -9.873 1.00 94.12 327 PRO A C 1
ATOM 2432 O O . PRO A 1 327 ? 31.172 -4.735 -10.499 1.00 94.12 327 PRO A O 1
ATOM 2435 N N . ILE A 1 328 ? 30.633 -6.901 -10.359 1.00 95.31 328 ILE A N 1
ATOM 2436 C CA . ILE A 1 328 ? 31.191 -7.216 -11.679 1.00 95.31 328 ILE A CA 1
ATOM 2437 C C . ILE A 1 328 ? 30.246 -6.705 -12.775 1.00 95.31 328 ILE A C 1
ATOM 2439 O O . ILE A 1 328 ? 29.197 -7.294 -13.037 1.00 95.31 328 ILE A O 1
ATOM 2443 N N . ALA A 1 329 ? 30.663 -5.645 -13.469 1.00 95.50 329 ALA A N 1
ATOM 2444 C CA . ALA A 1 329 ? 29.925 -5.082 -14.596 1.00 95.50 329 ALA A CA 1
ATOM 2445 C C . ALA A 1 329 ? 29.687 -6.117 -15.714 1.00 95.50 329 ALA A C 1
ATOM 2447 O O . ALA A 1 329 ? 30.596 -6.854 -16.108 1.00 95.50 329 ALA A O 1
ATOM 2448 N N . GLY A 1 330 ? 28.474 -6.147 -16.267 1.00 96.81 330 GLY A N 1
ATOM 2449 C CA . GLY A 1 330 ? 28.055 -7.133 -17.268 1.00 96.81 330 GLY A CA 1
ATOM 2450 C C . GLY A 1 330 ? 27.648 -8.506 -16.717 1.00 96.81 330 GLY A C 1
ATOM 2451 O O . GLY A 1 330 ? 27.193 -9.343 -17.501 1.00 96.81 330 GLY A O 1
ATOM 2452 N N . GLU A 1 331 ? 27.771 -8.745 -15.409 1.00 96.94 331 GLU A N 1
ATOM 2453 C CA . GLU A 1 331 ? 27.365 -9.987 -14.729 1.00 96.94 331 GLU A CA 1
ATOM 2454 C C . GLU A 1 331 ? 26.134 -9.796 -13.823 1.00 96.94 331 GLU A C 1
ATOM 2456 O O . GLU A 1 331 ? 25.854 -10.635 -12.965 1.00 96.94 331 GLU A O 1
ATOM 2461 N N . GLY A 1 332 ? 25.382 -8.709 -14.019 1.00 96.19 332 GLY A N 1
ATOM 2462 C CA . GLY A 1 332 ? 24.158 -8.406 -13.281 1.00 96.19 332 GLY A CA 1
ATOM 2463 C C . GLY A 1 332 ? 22.983 -9.355 -13.555 1.00 96.19 332 GLY A C 1
ATOM 2464 O O . GLY A 1 332 ? 23.096 -10.330 -14.315 1.00 96.19 332 GLY A O 1
ATOM 2465 N N . PRO A 1 333 ? 21.802 -9.077 -12.971 1.00 95.94 333 PRO A N 1
ATOM 2466 C CA . PRO A 1 333 ? 20.631 -9.953 -13.053 1.00 95.94 333 PRO A CA 1
ATOM 2467 C C . PRO A 1 333 ? 20.206 -10.299 -14.491 1.00 95.94 333 PRO A C 1
ATOM 2469 O O . PRO A 1 333 ? 19.774 -11.418 -14.777 1.00 95.94 333 PRO A O 1
ATOM 2472 N N . GLY A 1 334 ? 20.385 -9.365 -15.425 1.00 97.31 334 GLY A N 1
ATOM 2473 C CA . GLY A 1 334 ? 20.107 -9.540 -16.846 1.00 97.31 334 GLY A CA 1
ATOM 2474 C C . GLY A 1 334 ? 20.997 -10.588 -17.513 1.00 97.31 334 GLY A C 1
ATOM 2475 O O . GLY A 1 334 ? 20.506 -11.345 -18.350 1.00 97.31 334 GLY A O 1
ATOM 2476 N N . ALA A 1 335 ? 22.272 -10.692 -17.123 1.00 98.00 335 ALA A N 1
ATOM 2477 C CA . ALA A 1 335 ? 23.180 -11.730 -17.616 1.00 98.00 335 ALA A CA 1
ATOM 2478 C C . ALA A 1 335 ? 22.752 -13.121 -17.124 1.00 98.00 335 ALA A C 1
ATOM 2480 O O . ALA A 1 335 ? 22.746 -14.097 -17.880 1.00 98.00 335 ALA A O 1
ATOM 2481 N N . VAL A 1 336 ? 22.326 -13.199 -15.859 1.00 96.31 336 VAL A N 1
ATOM 2482 C CA . VAL A 1 336 ? 21.856 -14.429 -15.212 1.00 96.31 336 VAL A CA 1
ATOM 2483 C C . VAL A 1 336 ? 20.652 -15.018 -15.953 1.00 96.31 336 VAL A C 1
ATOM 2485 O O . VAL A 1 336 ? 20.631 -16.222 -16.232 1.00 96.31 336 VAL A O 1
ATOM 2488 N N . VAL A 1 337 ? 19.653 -14.203 -16.298 1.00 97.19 337 VAL A N 1
ATOM 2489 C CA . VAL A 1 337 ? 18.472 -14.692 -17.031 1.00 97.19 337 VAL A CA 1
ATOM 2490 C C . VAL A 1 337 ? 18.749 -14.881 -18.526 1.00 97.19 337 VAL A C 1
ATOM 2492 O O . VAL A 1 337 ? 18.249 -15.843 -19.114 1.00 97.19 337 VAL A O 1
ATOM 2495 N N . ALA A 1 338 ? 19.630 -14.076 -19.128 1.00 98.19 338 ALA A N 1
ATOM 2496 C CA . ALA A 1 338 ? 19.977 -14.223 -20.540 1.00 98.19 338 ALA A CA 1
ATOM 2497 C C . ALA A 1 338 ? 20.669 -15.557 -20.853 1.00 98.19 338 ALA A C 1
ATOM 2499 O O . ALA A 1 338 ? 20.334 -16.197 -21.850 1.00 98.19 338 ALA A O 1
ATOM 2500 N N . ARG A 1 339 ? 21.526 -16.060 -19.951 1.00 97.25 339 ARG A N 1
ATOM 2501 C CA . ARG A 1 339 ? 22.110 -17.419 -20.029 1.00 97.25 339 ARG A CA 1
ATOM 2502 C C . ARG A 1 339 ? 21.072 -18.544 -20.071 1.00 97.25 339 ARG A C 1
ATOM 2504 O O . ARG A 1 339 ? 21.390 -19.663 -20.459 1.00 97.25 339 ARG A O 1
ATOM 2511 N N . ARG A 1 340 ? 19.831 -18.261 -19.667 1.00 96.81 340 ARG A N 1
ATOM 2512 C CA . ARG A 1 340 ? 18.694 -19.193 -19.685 1.00 96.81 340 ARG A CA 1
ATOM 2513 C C . ARG A 1 340 ? 17.737 -18.934 -20.853 1.00 96.81 340 ARG A C 1
ATOM 2515 O O . ARG A 1 340 ? 16.645 -19.493 -20.876 1.00 96.81 340 ARG A O 1
ATOM 2522 N N . GLY A 1 341 ? 18.129 -18.096 -21.815 1.00 97.56 341 GLY A N 1
ATOM 2523 C CA . GLY A 1 341 ? 17.300 -17.749 -22.968 1.00 97.56 341 GLY A CA 1
ATOM 2524 C C . GLY A 1 341 ? 16.121 -16.837 -22.624 1.00 97.56 341 GLY A C 1
ATOM 2525 O O . GLY A 1 341 ? 15.100 -16.893 -23.304 1.00 97.56 341 GLY A O 1
ATOM 2526 N N . ILE A 1 342 ? 16.236 -16.023 -21.571 1.00 98.38 342 ILE A N 1
ATOM 2527 C CA . ILE A 1 342 ? 15.212 -15.061 -21.146 1.00 98.38 342 ILE A CA 1
ATOM 2528 C C . ILE A 1 342 ? 15.759 -13.652 -21.369 1.00 98.38 342 ILE A C 1
ATOM 2530 O O . ILE A 1 342 ? 16.843 -13.324 -20.890 1.00 98.38 342 ILE A O 1
ATOM 2534 N N . ALA A 1 343 ? 15.021 -12.825 -22.101 1.00 98.75 343 ALA A N 1
ATOM 2535 C CA . ALA A 1 343 ? 15.344 -11.414 -22.233 1.00 98.75 343 ALA A CA 1
ATOM 2536 C C . ALA A 1 343 ? 14.912 -10.649 -20.982 1.00 98.75 343 ALA A C 1
ATOM 2538 O O . ALA A 1 343 ? 13.929 -11.018 -20.338 1.00 98.75 343 ALA A O 1
ATOM 2539 N N . ALA A 1 344 ? 15.612 -9.567 -20.658 1.00 98.62 344 ALA A N 1
ATOM 2540 C CA . ALA A 1 344 ? 15.250 -8.722 -19.529 1.00 98.62 344 ALA A CA 1
ATOM 2541 C C . ALA A 1 344 ? 15.189 -7.247 -19.901 1.00 98.62 344 ALA A C 1
ATOM 2543 O O . ALA A 1 344 ? 15.831 -6.813 -20.854 1.00 98.62 344 ALA A O 1
ATOM 2544 N N . ILE A 1 345 ? 14.424 -6.485 -19.129 1.00 98.69 345 ILE A N 1
ATOM 2545 C CA . ILE A 1 345 ? 14.261 -5.036 -19.258 1.00 98.69 345 ILE A CA 1
ATOM 2546 C C . ILE A 1 345 ? 14.302 -4.408 -17.870 1.00 98.69 345 ILE A C 1
ATOM 2548 O O . ILE A 1 345 ? 13.668 -4.913 -16.947 1.00 98.69 345 ILE A O 1
ATOM 2552 N N . ALA A 1 346 ? 14.967 -3.265 -17.756 1.00 98.62 346 ALA A N 1
ATOM 2553 C CA . ALA A 1 346 ? 14.811 -2.339 -16.648 1.00 98.62 346 ALA A CA 1
ATOM 2554 C C . ALA A 1 346 ? 14.678 -0.918 -17.193 1.00 98.62 346 ALA A C 1
ATOM 2556 O O . ALA A 1 346 ? 15.325 -0.552 -18.174 1.00 98.62 346 ALA A O 1
ATOM 2557 N N . ALA A 1 347 ? 13.841 -0.112 -16.553 1.00 98.50 347 ALA A N 1
ATOM 2558 C CA . ALA A 1 347 ? 13.742 1.320 -16.797 1.00 98.50 347 ALA A CA 1
ATOM 2559 C C . ALA A 1 347 ? 13.954 2.057 -15.477 1.00 98.50 347 ALA A C 1
ATOM 2561 O O . ALA A 1 347 ? 13.683 1.500 -14.412 1.00 98.50 347 ALA A O 1
ATOM 2562 N N . ALA A 1 348 ? 14.420 3.301 -15.552 1.00 98.06 348 ALA A N 1
ATOM 2563 C CA . ALA A 1 348 ? 14.542 4.149 -14.373 1.00 98.06 348 ALA A CA 1
ATOM 2564 C C . ALA A 1 348 ? 13.179 4.256 -13.672 1.00 98.06 348 ALA A C 1
ATOM 2566 O O . ALA A 1 348 ? 12.194 4.573 -14.336 1.00 98.06 348 ALA A O 1
ATOM 2567 N N . LEU A 1 349 ? 13.090 4.012 -12.368 1.00 97.62 349 LEU A N 1
ATOM 2568 C CA . LEU A 1 349 ? 11.857 4.106 -11.572 1.00 97.62 349 LEU A CA 1
ATOM 2569 C C . LEU A 1 349 ? 11.665 5.518 -10.987 1.00 97.62 349 LEU A C 1
ATOM 2571 O O . LEU A 1 349 ? 12.636 6.272 -10.906 1.00 97.62 349 LEU A O 1
ATOM 2575 N N . PRO A 1 350 ? 10.439 5.912 -10.582 1.00 97.19 350 PRO A N 1
ATOM 2576 C CA . PRO A 1 350 ? 10.184 7.225 -9.987 1.00 97.19 350 PRO A CA 1
ATOM 2577 C C . PRO A 1 350 ? 11.171 7.597 -8.873 1.00 97.19 350 PRO A C 1
ATOM 2579 O O . PRO A 1 350 ? 11.469 6.787 -7.998 1.00 97.19 350 PRO A O 1
ATOM 2582 N N . LEU A 1 351 ? 11.645 8.847 -8.906 1.00 95.31 351 LEU A N 1
ATOM 2583 C CA . LEU A 1 351 ? 12.563 9.440 -7.922 1.00 95.31 351 LEU A CA 1
ATOM 2584 C C . LEU A 1 351 ? 13.925 8.736 -7.771 1.00 95.31 351 LEU A C 1
ATOM 2586 O O . LEU A 1 351 ? 14.587 8.904 -6.747 1.00 95.31 351 LEU A O 1
ATOM 2590 N N . ASN A 1 352 ? 14.378 7.995 -8.787 1.00 95.44 352 ASN A N 1
ATOM 2591 C CA . ASN A 1 352 ? 15.746 7.480 -8.834 1.00 95.44 352 ASN A CA 1
ATOM 2592 C C . ASN A 1 352 ? 16.749 8.519 -9.396 1.00 95.44 352 ASN A C 1
ATOM 2594 O O . ASN A 1 352 ? 16.331 9.502 -10.019 1.00 95.44 352 ASN A O 1
ATOM 2598 N N . PRO A 1 353 ? 18.070 8.295 -9.244 1.00 95.69 353 PRO A N 1
ATOM 2599 C CA . PRO A 1 353 ? 19.099 9.230 -9.708 1.00 95.69 353 PRO A CA 1
ATOM 2600 C C . PRO A 1 353 ? 19.101 9.526 -11.217 1.00 95.69 353 PRO A C 1
ATOM 2602 O O . PRO A 1 353 ? 19.560 10.592 -11.624 1.00 95.69 353 PRO A O 1
ATOM 2605 N N . GLU A 1 354 ? 18.584 8.621 -12.056 1.00 96.50 354 GLU A N 1
ATOM 2606 C CA . GLU A 1 354 ? 18.467 8.851 -13.506 1.00 96.50 354 GLU A CA 1
ATOM 2607 C C . GLU A 1 354 ? 17.314 9.796 -13.879 1.00 96.50 354 GLU A C 1
ATOM 2609 O O . GLU A 1 354 ? 17.343 10.395 -14.954 1.00 96.50 354 GLU A O 1
ATOM 2614 N N . ARG A 1 355 ? 16.302 9.938 -13.013 1.00 95.75 355 ARG A N 1
ATOM 2615 C CA . ARG A 1 355 ? 15.197 10.898 -13.177 1.00 95.75 355 ARG A CA 1
ATOM 2616 C C . ARG A 1 355 ? 15.442 12.203 -12.429 1.00 95.75 355 ARG A C 1
ATOM 2618 O O . ARG A 1 355 ? 15.099 13.272 -12.927 1.00 95.75 355 ARG A O 1
ATOM 2625 N N . LEU A 1 356 ? 16.035 12.108 -11.242 1.00 94.88 356 LEU A N 1
ATOM 2626 C CA . LEU A 1 356 ? 16.308 13.229 -10.353 1.00 94.88 356 LEU A CA 1
ATOM 2627 C C . LEU A 1 356 ? 17.780 13.181 -9.916 1.00 94.88 356 LEU A C 1
ATOM 2629 O O . LEU A 1 356 ? 18.124 12.437 -8.994 1.00 94.88 356 LEU A O 1
ATOM 2633 N N . PRO A 1 357 ? 18.664 13.973 -10.550 1.00 93.56 357 PRO A N 1
ATOM 2634 C CA . PRO A 1 357 ? 20.070 14.024 -10.172 1.00 93.56 357 PRO A CA 1
ATOM 2635 C C . PRO A 1 357 ? 20.243 14.334 -8.681 1.00 93.56 357 PRO A C 1
ATOM 2637 O O . PRO A 1 357 ? 19.621 15.256 -8.155 1.00 93.56 357 PRO A O 1
ATOM 2640 N N . ASN A 1 358 ? 21.126 13.588 -8.015 1.00 90.88 358 ASN A N 1
ATOM 2641 C CA . ASN A 1 358 ? 21.385 13.673 -6.571 1.00 90.88 358 ASN A CA 1
ATOM 2642 C C . ASN A 1 358 ? 20.207 13.262 -5.666 1.00 90.88 358 ASN A C 1
ATO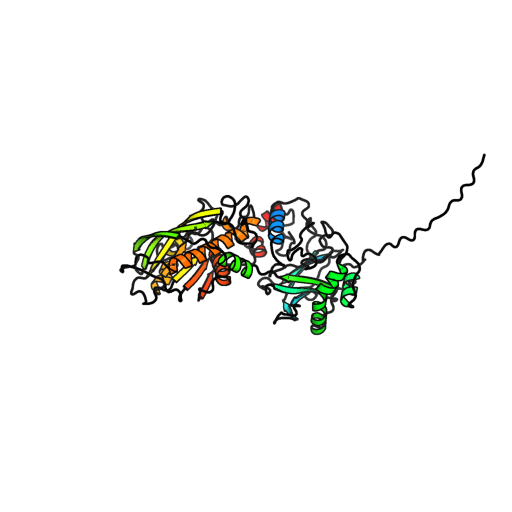M 2644 O O . ASN A 1 358 ? 20.232 13.568 -4.473 1.00 90.88 358 ASN A O 1
ATOM 2648 N N . ALA A 1 359 ? 19.190 12.568 -6.193 1.00 92.25 359 ALA A N 1
ATOM 2649 C CA . ALA A 1 359 ? 18.172 11.940 -5.358 1.00 92.25 359 ALA A CA 1
ATOM 2650 C C . ALA A 1 359 ? 18.830 11.039 -4.305 1.00 92.25 359 ALA A C 1
ATOM 2652 O O . ALA A 1 359 ? 19.688 10.213 -4.623 1.00 92.25 359 ALA A O 1
ATOM 2653 N N . SER A 1 360 ? 18.422 11.192 -3.044 1.00 90.38 360 SER A N 1
ATOM 2654 C CA . SER A 1 360 ? 18.843 10.265 -1.998 1.00 90.38 360 SER A CA 1
ATOM 2655 C C . SER A 1 360 ? 18.232 8.887 -2.246 1.00 90.38 360 SER A C 1
ATOM 2657 O O . SER A 1 360 ? 17.176 8.763 -2.874 1.00 90.38 360 SER A O 1
ATOM 2659 N N . ASN A 1 361 ? 18.826 7.847 -1.658 1.00 88.31 361 ASN A N 1
ATOM 2660 C CA . ASN A 1 361 ? 18.265 6.496 -1.719 1.00 88.31 361 ASN A CA 1
ATOM 2661 C C . ASN A 1 361 ? 16.838 6.425 -1.152 1.00 88.31 361 ASN A C 1
ATOM 2663 O O . ASN A 1 361 ? 16.127 5.481 -1.453 1.00 88.31 361 ASN A O 1
ATOM 2667 N N . TYR A 1 362 ? 16.391 7.419 -0.380 1.00 87.56 362 TYR A N 1
ATOM 2668 C CA . TYR A 1 362 ? 15.068 7.466 0.243 1.00 87.56 362 TYR A CA 1
ATOM 2669 C C . TYR A 1 362 ? 14.124 8.491 -0.395 1.00 87.56 362 TYR A C 1
ATOM 2671 O O . TYR A 1 362 ? 13.030 8.694 0.122 1.00 87.56 362 TYR A O 1
ATOM 2679 N N . ALA A 1 363 ? 14.503 9.140 -1.503 1.00 91.62 363 ALA A N 1
ATOM 2680 C CA . ALA A 1 363 ? 13.670 10.163 -2.143 1.00 91.62 363 ALA A CA 1
ATOM 2681 C C . ALA A 1 363 ? 12.267 9.636 -2.499 1.00 91.62 363 ALA A C 1
ATOM 2683 O O . ALA A 1 363 ? 11.276 10.344 -2.334 1.00 91.62 363 ALA A O 1
ATOM 2684 N N . TYR A 1 364 ? 12.177 8.360 -2.885 1.00 91.06 364 TYR A N 1
ATOM 2685 C CA . TYR A 1 364 ? 10.925 7.659 -3.185 1.00 91.06 364 TYR A CA 1
ATOM 2686 C C . TYR A 1 364 ? 9.952 7.544 -1.996 1.00 91.06 364 TYR A C 1
ATOM 2688 O O . TYR A 1 364 ? 8.770 7.286 -2.207 1.00 91.06 364 TYR A O 1
ATOM 2696 N N . LEU A 1 365 ? 10.432 7.726 -0.758 1.00 88.88 365 LEU A N 1
ATOM 2697 C CA . LEU A 1 365 ? 9.606 7.722 0.452 1.00 88.88 365 LEU A CA 1
ATOM 2698 C C . LEU A 1 365 ? 8.876 9.049 0.680 1.00 88.88 365 LEU A C 1
ATOM 2700 O O . LEU A 1 365 ? 7.987 9.102 1.523 1.00 88.88 365 LEU A O 1
ATOM 2704 N N . ASN A 1 366 ? 9.267 10.117 -0.028 1.00 90.56 366 ASN A N 1
ATOM 2705 C CA . ASN A 1 366 ? 8.722 11.465 0.141 1.00 90.56 366 ASN A CA 1
ATOM 2706 C C . ASN A 1 366 ? 8.648 11.895 1.623 1.00 90.56 366 ASN A C 1
ATOM 2708 O O . ASN A 1 366 ? 7.622 12.391 2.071 1.00 90.56 366 ASN A O 1
ATOM 2712 N N . LEU A 1 367 ? 9.719 11.709 2.409 1.00 85.00 367 LEU A N 1
ATOM 2713 C CA . LEU A 1 367 ? 9.692 11.936 3.870 1.00 85.00 367 LEU A CA 1
ATOM 2714 C C . LEU A 1 367 ? 9.286 13.362 4.286 1.00 85.00 367 LEU A C 1
ATOM 2716 O O . LEU A 1 367 ? 8.739 13.546 5.368 1.00 85.00 367 LEU A O 1
ATOM 2720 N N . ASN A 1 368 ? 9.519 14.358 3.427 1.00 84.88 368 ASN A N 1
ATOM 2721 C CA . ASN A 1 368 ? 9.105 15.746 3.659 1.00 84.88 368 ASN A CA 1
ATOM 2722 C C . ASN A 1 368 ? 7.618 16.007 3.346 1.00 84.88 368 ASN A C 1
ATOM 2724 O O . ASN A 1 368 ? 7.123 17.088 3.642 1.00 84.88 368 ASN A O 1
ATOM 2728 N N . ASN A 1 369 ? 6.931 15.052 2.713 1.00 89.44 369 ASN A N 1
ATOM 2729 C CA . ASN A 1 369 ? 5.530 15.122 2.304 1.00 89.44 369 ASN A CA 1
ATOM 2730 C C . ASN A 1 369 ? 4.982 13.696 2.115 1.00 89.44 369 ASN A C 1
ATOM 2732 O O . ASN A 1 369 ? 4.847 13.182 0.996 1.00 89.44 369 ASN A O 1
ATOM 2736 N N . LEU A 1 370 ? 4.659 13.035 3.228 1.00 88.06 370 LEU A N 1
ATOM 2737 C CA . LEU A 1 370 ? 4.185 11.645 3.224 1.00 88.06 370 LEU A CA 1
ATOM 2738 C C . LEU A 1 370 ? 2.861 11.473 2.462 1.00 88.06 370 LEU A C 1
ATOM 2740 O O . LEU A 1 370 ? 2.509 10.361 2.069 1.00 88.06 370 LEU A O 1
ATOM 2744 N N . GLY A 1 371 ? 2.141 12.565 2.189 1.00 90.12 371 GLY A N 1
ATOM 2745 C CA . GLY A 1 371 ? 0.952 12.547 1.345 1.00 90.12 371 GLY A CA 1
ATOM 2746 C C . GLY A 1 371 ? 1.228 12.227 -0.128 1.00 90.12 371 GLY A C 1
ATOM 2747 O O . GLY A 1 371 ? 0.315 11.771 -0.817 1.00 90.12 371 GLY A O 1
ATOM 2748 N N . ALA A 1 372 ? 2.459 12.427 -0.614 1.00 93.94 372 ALA A N 1
ATOM 2749 C CA . ALA A 1 372 ? 2.878 12.078 -1.975 1.00 93.94 372 ALA A CA 1
ATOM 2750 C C . ALA A 1 372 ? 3.287 10.603 -2.120 1.00 93.94 372 ALA A C 1
ATOM 2752 O O . ALA A 1 372 ? 3.179 10.032 -3.207 1.00 93.94 372 ALA A O 1
ATOM 2753 N N . PHE A 1 373 ? 3.718 9.974 -1.026 1.00 91.69 373 PHE A N 1
ATOM 2754 C CA . PHE A 1 373 ? 4.332 8.647 -1.021 1.00 91.69 373 PHE A CA 1
ATOM 2755 C C . PHE A 1 373 ? 3.505 7.557 -1.732 1.00 91.69 373 PHE A C 1
ATOM 2757 O O . PHE A 1 373 ? 4.041 6.908 -2.637 1.00 91.69 373 PHE A O 1
ATOM 2764 N N . PRO A 1 374 ? 2.197 7.368 -1.446 1.00 92.69 374 PRO A N 1
ATOM 2765 C CA . PRO A 1 374 ? 1.410 6.354 -2.150 1.00 92.69 374 PRO A CA 1
ATOM 2766 C C . PRO A 1 374 ? 1.319 6.604 -3.660 1.00 92.69 374 PRO A C 1
ATOM 2768 O O . PRO A 1 374 ? 1.216 5.659 -4.440 1.00 92.69 374 PRO A O 1
ATOM 2771 N N . PHE A 1 375 ? 1.352 7.869 -4.083 1.00 95.69 375 PHE A N 1
ATOM 2772 C CA . PHE A 1 375 ? 1.222 8.259 -5.484 1.00 95.69 375 PHE A CA 1
ATOM 2773 C C . PHE A 1 375 ? 2.518 8.056 -6.269 1.00 95.69 375 PHE A C 1
ATOM 2775 O O . PHE A 1 375 ? 2.442 7.718 -7.446 1.00 95.69 375 PHE A O 1
ATOM 2782 N N . THR A 1 376 ? 3.683 8.157 -5.622 1.00 96.38 376 THR A N 1
ATOM 2783 C CA . THR A 1 376 ? 4.982 7.799 -6.220 1.00 96.38 376 THR A CA 1
ATOM 2784 C C . THR A 1 376 ? 5.002 6.327 -6.637 1.00 96.38 376 THR A C 1
ATOM 2786 O O . THR A 1 376 ? 5.382 5.991 -7.760 1.00 96.38 376 THR A O 1
ATOM 2789 N N . PHE A 1 377 ? 4.497 5.444 -5.774 1.00 95.88 377 PHE A N 1
ATOM 2790 C CA . PHE A 1 377 ? 4.377 4.021 -6.084 1.00 95.88 377 PHE A CA 1
ATOM 2791 C C . PHE A 1 377 ? 3.293 3.716 -7.126 1.00 95.88 377 PHE A C 1
ATOM 2793 O O . PHE A 1 377 ? 3.518 2.902 -8.022 1.00 95.88 377 PHE A O 1
ATOM 2800 N N . GLN A 1 378 ? 2.132 4.378 -7.058 1.00 97.12 378 GLN A N 1
ATOM 2801 C CA . GLN A 1 378 ? 1.095 4.231 -8.090 1.00 97.12 378 GLN A CA 1
ATOM 2802 C C . GLN A 1 378 ? 1.608 4.685 -9.467 1.00 97.12 378 GLN A C 1
ATOM 2804 O O . GLN A 1 378 ? 1.417 3.970 -10.447 1.00 97.12 378 GLN A O 1
ATOM 2809 N N . GLN A 1 379 ? 2.320 5.818 -9.534 1.00 98.00 379 GLN A N 1
ATOM 2810 C CA . GLN A 1 379 ? 2.947 6.326 -10.757 1.00 98.00 379 GLN A CA 1
ATOM 2811 C C . GLN A 1 379 ? 3.879 5.273 -11.362 1.00 98.00 379 GLN A C 1
ATOM 2813 O O . GLN A 1 379 ? 3.732 4.928 -12.532 1.00 98.00 379 GLN A O 1
ATOM 2818 N N . GLY A 1 380 ? 4.788 4.703 -10.565 1.00 97.56 380 GLY A N 1
ATOM 2819 C CA . GLY A 1 380 ? 5.686 3.659 -11.055 1.00 97.56 380 GLY A CA 1
ATOM 2820 C C . GLY A 1 380 ? 4.935 2.407 -11.516 1.00 97.56 380 GLY A C 1
ATOM 2821 O O . GLY A 1 380 ? 5.241 1.881 -12.581 1.00 97.56 380 GLY A O 1
ATOM 2822 N N . ALA A 1 381 ? 3.899 1.967 -10.796 1.00 97.75 381 ALA A N 1
ATOM 2823 C CA . ALA A 1 381 ? 3.094 0.819 -11.211 1.00 97.75 381 ALA A CA 1
ATOM 2824 C C . ALA A 1 381 ? 2.401 1.045 -12.572 1.00 97.75 381 ALA A C 1
ATOM 2826 O O . ALA A 1 381 ? 2.438 0.171 -13.443 1.00 97.75 381 ALA A O 1
ATOM 2827 N N . PHE A 1 382 ? 1.824 2.230 -12.794 1.00 98.12 382 PHE A N 1
ATOM 2828 C CA . PHE A 1 382 ? 1.209 2.589 -14.077 1.00 98.12 382 PHE A CA 1
ATOM 2829 C C . PHE A 1 382 ? 2.234 2.581 -15.211 1.00 98.12 382 PHE A C 1
ATOM 2831 O O . PHE A 1 382 ? 2.006 1.981 -16.263 1.00 98.12 382 PHE A O 1
ATOM 2838 N N . GLU A 1 383 ? 3.389 3.201 -14.978 1.00 98.12 383 GLU A N 1
ATOM 2839 C CA . GLU A 1 383 ? 4.470 3.273 -15.954 1.00 98.12 383 GLU A CA 1
ATOM 2840 C C . GLU A 1 383 ? 4.988 1.892 -16.359 1.00 98.12 383 GLU A C 1
ATOM 2842 O O . GLU A 1 383 ? 5.198 1.650 -17.546 1.00 98.12 383 GLU A O 1
ATOM 2847 N N . GLN A 1 384 ? 5.161 0.971 -15.407 1.00 98.00 384 GLN A N 1
ATOM 2848 C CA . GLN A 1 384 ? 5.670 -0.373 -15.693 1.00 98.00 384 GLN A CA 1
ATOM 2849 C C . GLN A 1 384 ? 4.679 -1.215 -16.510 1.00 98.00 384 GLN A C 1
ATOM 2851 O O . GLN A 1 384 ? 5.094 -1.926 -17.431 1.00 98.00 384 GLN A O 1
ATOM 2856 N N . ARG A 1 385 ? 3.366 -1.073 -16.267 1.00 97.88 385 ARG A N 1
ATOM 2857 C CA . ARG A 1 385 ? 2.328 -1.698 -17.110 1.00 97.88 385 ARG A CA 1
ATOM 2858 C C . ARG A 1 385 ? 2.317 -1.128 -18.527 1.00 97.88 385 ARG A C 1
ATOM 2860 O O . ARG A 1 385 ? 2.272 -1.886 -19.492 1.00 97.88 385 ARG A O 1
ATOM 2867 N N . MET A 1 386 ? 2.415 0.194 -18.669 1.00 98.19 386 MET A N 1
ATOM 2868 C CA . MET A 1 386 ? 2.480 0.838 -19.986 1.00 98.19 386 MET A CA 1
ATOM 2869 C C . MET A 1 386 ? 3.766 0.488 -20.741 1.00 98.19 386 MET A C 1
ATOM 2871 O O . MET A 1 386 ? 3.738 0.306 -21.958 1.00 98.19 386 MET A O 1
ATOM 2875 N N . LEU A 1 387 ? 4.893 0.375 -20.036 1.00 98.50 387 LEU A N 1
ATOM 2876 C CA . LEU A 1 387 ? 6.152 -0.086 -20.609 1.00 98.50 387 LEU A CA 1
ATOM 2877 C C . LEU A 1 387 ? 6.026 -1.531 -21.103 1.00 98.50 387 LEU A C 1
ATOM 2879 O O . LEU A 1 387 ? 6.476 -1.828 -22.208 1.00 98.50 387 LEU A O 1
ATOM 2883 N N . LEU A 1 388 ? 5.380 -2.413 -20.332 1.00 98.19 388 LEU A N 1
ATOM 2884 C CA . LEU A 1 388 ? 5.105 -3.781 -20.768 1.00 98.19 388 LEU A CA 1
ATOM 2885 C C . LEU A 1 388 ? 4.261 -3.799 -22.054 1.00 98.19 388 LEU A C 1
ATOM 2887 O O . LEU A 1 388 ? 4.632 -4.493 -23.000 1.00 98.19 388 LEU A O 1
ATOM 2891 N N . ASP A 1 389 ? 3.185 -3.005 -22.127 1.00 97.94 389 ASP A N 1
ATOM 2892 C CA . ASP A 1 389 ? 2.370 -2.867 -23.347 1.00 97.94 389 ASP A CA 1
ATOM 2893 C C . ASP A 1 389 ? 3.232 -2.481 -24.559 1.00 97.94 389 ASP A C 1
ATOM 2895 O O . ASP A 1 389 ? 3.150 -3.109 -25.617 1.00 97.94 389 ASP A O 1
ATOM 2899 N N . ALA A 1 390 ? 4.085 -1.464 -24.400 1.00 98.31 390 ALA A N 1
ATOM 2900 C CA . ALA A 1 390 ? 4.931 -0.966 -25.477 1.00 98.31 390 ALA A CA 1
ATOM 2901 C C . ALA A 1 390 ? 5.981 -1.996 -25.926 1.00 98.31 390 ALA A C 1
ATOM 2903 O O . ALA A 1 390 ? 6.225 -2.141 -27.122 1.00 98.31 390 ALA A O 1
ATOM 2904 N N . LEU A 1 391 ? 6.577 -2.743 -24.991 1.00 98.00 391 LEU A N 1
ATOM 2905 C CA . LEU A 1 391 ? 7.575 -3.773 -25.295 1.00 98.00 391 LEU A CA 1
ATOM 2906 C C . LEU A 1 391 ? 6.970 -4.965 -26.029 1.00 98.00 391 LEU A C 1
ATOM 2908 O O . LEU A 1 391 ? 7.554 -5.432 -27.004 1.00 98.00 391 LEU A O 1
ATOM 2912 N N . LEU A 1 392 ? 5.802 -5.447 -25.596 1.00 97.75 392 LEU A N 1
ATOM 2913 C CA . LEU A 1 392 ? 5.134 -6.583 -26.238 1.00 97.75 392 LEU A CA 1
ATOM 2914 C C . LEU A 1 392 ? 4.686 -6.267 -27.675 1.00 97.75 392 LEU A C 1
ATOM 2916 O O . LEU A 1 392 ? 4.559 -7.180 -28.488 1.00 97.75 392 LEU A O 1
ATOM 2920 N N . ALA A 1 393 ? 4.486 -4.988 -28.004 1.00 97.12 393 ALA A N 1
ATOM 2921 C CA . ALA A 1 393 ? 4.177 -4.530 -29.358 1.00 97.12 393 ALA A CA 1
ATOM 2922 C C . ALA A 1 393 ? 5.423 -4.236 -30.221 1.00 97.12 393 ALA A C 1
ATOM 2924 O O . ALA A 1 393 ? 5.301 -4.066 -31.436 1.00 97.12 393 ALA A O 1
ATOM 2925 N N . ALA A 1 394 ? 6.613 -4.142 -29.622 1.00 96.12 394 ALA A N 1
ATOM 2926 C CA . ALA A 1 394 ? 7.810 -3.653 -30.296 1.00 96.12 394 ALA A CA 1
ATOM 2927 C C . ALA A 1 394 ? 8.567 -4.737 -31.081 1.00 96.12 394 ALA A C 1
ATOM 2929 O O . ALA A 1 394 ? 8.601 -5.916 -30.724 1.00 96.12 394 ALA A O 1
ATOM 2930 N N . GLN A 1 395 ? 9.267 -4.294 -32.127 1.00 95.75 395 GLN A N 1
ATOM 2931 C CA . GLN A 1 395 ? 10.369 -5.029 -32.743 1.00 95.75 395 GLN A CA 1
ATOM 2932 C C . GLN A 1 395 ? 11.664 -4.282 -32.434 1.00 95.75 395 GLN A C 1
ATOM 2934 O O . GLN A 1 395 ? 11.823 -3.122 -32.810 1.00 95.75 395 GLN A O 1
ATOM 2939 N N . LEU A 1 396 ? 12.575 -4.939 -31.727 1.00 96.88 396 LEU A N 1
ATOM 2940 C CA . LEU A 1 396 ? 13.840 -4.358 -31.277 1.00 96.88 396 LEU A CA 1
ATOM 2941 C C . LEU A 1 396 ? 15.008 -4.907 -32.101 1.00 96.88 396 LEU A C 1
ATOM 2943 O O . LEU A 1 396 ? 14.849 -5.953 -32.730 1.00 96.88 396 LEU A O 1
ATOM 2947 N N . PRO A 1 397 ? 16.196 -4.280 -32.084 1.00 97.06 397 PRO A N 1
ATOM 2948 C CA . PRO A 1 397 ? 17.398 -4.901 -32.635 1.00 97.06 397 PRO A CA 1
ATOM 2949 C C . PRO A 1 397 ? 17.654 -6.290 -32.028 1.00 97.06 397 PRO A C 1
ATOM 2951 O O . PRO A 1 397 ? 17.588 -6.474 -30.812 1.00 97.06 397 PRO A O 1
ATOM 2954 N N . GLY A 1 398 ? 17.934 -7.284 -32.872 1.00 94.44 398 GLY A N 1
ATOM 2955 C CA . GLY A 1 398 ? 18.271 -8.636 -32.423 1.00 94.44 398 GLY A CA 1
ATOM 2956 C C . GLY A 1 398 ? 19.742 -8.789 -32.024 1.00 94.44 398 GLY A C 1
ATOM 2957 O O . GLY A 1 398 ? 20.606 -8.048 -32.487 1.00 94.44 398 GLY A O 1
ATOM 2958 N N . CYS A 1 399 ? 20.058 -9.791 -31.198 1.00 94.88 399 CYS A N 1
ATOM 2959 C CA . CYS A 1 399 ? 21.446 -10.133 -30.875 1.00 94.88 399 CYS A CA 1
ATOM 2960 C C . CYS A 1 399 ? 21.991 -11.158 -31.880 1.00 94.88 399 CYS A C 1
ATOM 2962 O O . CYS A 1 399 ? 21.818 -12.363 -31.713 1.00 94.88 399 CYS A O 1
ATOM 2964 N N . GLY A 1 400 ? 22.603 -10.674 -32.966 1.00 87.69 400 GLY A N 1
ATOM 2965 C CA . GLY A 1 400 ? 23.049 -11.523 -34.083 1.00 87.69 400 GLY A CA 1
ATOM 2966 C C . GLY A 1 400 ? 21.939 -11.894 -35.078 1.00 87.69 400 GLY A C 1
ATOM 2967 O O . GLY A 1 400 ? 22.173 -12.662 -36.007 1.00 87.69 400 GLY A O 1
ATOM 2968 N N . THR A 1 401 ? 20.743 -11.324 -34.913 1.00 88.12 401 THR A N 1
ATOM 2969 C CA . THR A 1 401 ? 19.618 -11.382 -35.858 1.00 88.12 401 THR A CA 1
ATOM 2970 C C . THR A 1 401 ? 19.125 -9.965 -36.159 1.00 88.12 401 THR A C 1
ATOM 2972 O O . THR A 1 401 ? 19.465 -9.023 -35.448 1.00 88.12 401 THR A O 1
ATOM 2975 N N . ALA A 1 402 ? 18.308 -9.794 -37.204 1.00 87.94 402 ALA A N 1
ATOM 2976 C CA . ALA A 1 402 ? 17.779 -8.475 -37.558 1.00 87.94 402 ALA A CA 1
ATOM 2977 C C . ALA A 1 402 ? 16.853 -7.896 -36.472 1.00 87.94 402 ALA A C 1
ATOM 2979 O O . ALA A 1 402 ? 16.914 -6.705 -36.182 1.00 87.94 402 ALA A O 1
ATOM 2980 N N . THR A 1 403 ? 16.017 -8.740 -35.854 1.00 95.38 403 THR A N 1
ATOM 2981 C CA . THR A 1 403 ? 14.983 -8.302 -34.907 1.00 95.38 403 THR A CA 1
ATOM 2982 C C . THR A 1 403 ? 14.835 -9.246 -33.714 1.00 95.38 403 THR A C 1
ATOM 2984 O O . THR A 1 403 ? 14.889 -10.468 -33.882 1.00 95.38 403 THR A O 1
ATOM 2987 N N . ALA A 1 404 ? 14.531 -8.688 -32.545 1.00 97.50 404 ALA A N 1
ATOM 2988 C CA . ALA A 1 404 ? 14.020 -9.371 -31.362 1.00 97.50 404 ALA A CA 1
ATOM 2989 C C . ALA A 1 404 ? 12.566 -8.946 -31.080 1.00 97.50 404 ALA A C 1
ATOM 2991 O O . ALA A 1 404 ? 12.186 -7.800 -31.317 1.00 97.50 404 ALA A O 1
ATOM 2992 N N . ARG A 1 405 ? 11.764 -9.885 -30.569 1.00 98.06 405 ARG A N 1
ATOM 2993 C CA . ARG A 1 405 ? 10.390 -9.685 -30.076 1.00 98.06 405 ARG A CA 1
ATOM 2994 C C . ARG A 1 405 ? 10.181 -10.503 -28.803 1.00 98.06 405 ARG A C 1
ATOM 2996 O O . ARG A 1 405 ? 10.951 -11.436 -28.555 1.00 98.06 405 ARG A O 1
ATOM 3003 N N . PHE A 1 406 ? 9.124 -10.210 -28.055 1.00 98.44 406 PHE A N 1
ATOM 3004 C CA . PHE A 1 406 ? 8.820 -10.889 -26.795 1.00 98.44 406 PHE A CA 1
ATOM 3005 C C . PHE A 1 406 ? 7.559 -11.751 -26.880 1.00 98.44 406 PHE A C 1
ATOM 3007 O O . PHE A 1 406 ? 6.614 -11.424 -27.594 1.00 98.44 406 PHE A O 1
ATOM 3014 N N . ASP A 1 407 ? 7.564 -12.857 -26.142 1.00 97.94 407 ASP A N 1
ATOM 3015 C CA . ASP A 1 407 ? 6.426 -13.759 -25.999 1.00 97.94 407 ASP A CA 1
ATOM 3016 C C . ASP A 1 407 ? 5.484 -13.237 -24.903 1.00 97.94 407 ASP A C 1
ATOM 3018 O O . ASP A 1 407 ? 5.786 -13.316 -23.710 1.00 97.94 407 ASP A O 1
ATOM 3022 N N . ALA A 1 408 ? 4.320 -12.724 -25.307 1.00 96.56 408 ALA A N 1
ATOM 3023 C CA . ALA A 1 408 ? 3.320 -12.158 -24.400 1.00 96.56 408 ALA A CA 1
ATOM 3024 C C . ALA A 1 408 ? 2.708 -13.173 -23.413 1.00 96.56 408 ALA A C 1
ATOM 3026 O O . ALA A 1 408 ? 2.036 -12.761 -22.473 1.00 96.56 408 ALA A O 1
ATOM 3027 N N . GLN A 1 409 ? 2.916 -14.480 -23.612 1.00 96.75 409 GLN A N 1
ATOM 3028 C CA . GLN A 1 409 ? 2.471 -15.532 -22.689 1.00 96.75 409 GLN A CA 1
ATOM 3029 C C . GLN A 1 409 ? 3.571 -15.961 -21.706 1.00 96.75 409 GLN A C 1
ATOM 3031 O O . GLN A 1 409 ? 3.327 -16.779 -20.822 1.00 96.75 409 GLN A O 1
ATOM 3036 N N . LYS A 1 410 ? 4.795 -15.438 -21.856 1.00 97.38 410 LYS A N 1
ATOM 3037 C CA . LYS A 1 410 ? 5.952 -15.770 -21.013 1.00 97.38 410 LYS A CA 1
ATOM 3038 C C . LYS A 1 410 ? 6.583 -14.510 -20.448 1.00 97.38 410 LYS A C 1
ATOM 3040 O O . LYS A 1 410 ? 7.753 -14.212 -20.694 1.00 97.38 410 LYS A O 1
ATOM 3045 N N . VAL A 1 411 ? 5.781 -13.787 -19.678 1.00 97.81 411 VAL A N 1
ATOM 3046 C CA . VAL A 1 411 ? 6.199 -12.573 -18.987 1.00 97.81 411 VAL A CA 1
ATOM 3047 C C . VAL A 1 411 ? 6.337 -12.870 -17.496 1.00 97.81 411 VAL A C 1
ATOM 3049 O O . VAL A 1 411 ? 5.473 -13.496 -16.884 1.00 97.81 411 VAL A O 1
ATOM 3052 N N . THR A 1 412 ? 7.445 -12.432 -16.912 1.00 97.62 412 THR A N 1
ATOM 3053 C CA . THR A 1 412 ? 7.752 -12.549 -15.481 1.00 97.62 412 THR A CA 1
ATOM 3054 C C . THR A 1 412 ? 8.291 -11.220 -14.959 1.00 97.62 412 THR A C 1
ATOM 3056 O O . THR A 1 412 ? 8.733 -10.385 -15.749 1.00 97.62 412 THR A O 1
ATOM 3059 N N . ALA A 1 413 ? 8.262 -11.003 -13.646 1.00 97.69 413 ALA A N 1
ATOM 3060 C CA . ALA A 1 413 ? 8.791 -9.783 -13.036 1.00 97.69 413 ALA A CA 1
ATOM 3061 C C . ALA A 1 413 ? 9.553 -10.065 -11.744 1.00 97.69 413 ALA A C 1
ATOM 3063 O O . ALA A 1 413 ? 9.361 -11.091 -11.094 1.00 97.69 413 ALA A O 1
ATOM 3064 N N . GLY A 1 414 ? 10.438 -9.157 -11.357 1.00 97.00 414 GLY A N 1
ATOM 3065 C CA . GLY A 1 414 ? 11.124 -9.238 -10.076 1.00 97.00 414 GLY A CA 1
ATOM 3066 C C . GLY A 1 414 ? 11.922 -7.986 -9.776 1.00 97.00 414 GLY A C 1
ATOM 3067 O O . GLY A 1 414 ? 12.222 -7.191 -10.660 1.00 97.00 414 GLY A O 1
ATOM 3068 N N . GLY A 1 415 ? 12.287 -7.814 -8.517 1.00 95.19 415 GLY A N 1
ATOM 3069 C CA . GLY A 1 415 ? 12.990 -6.619 -8.083 1.00 95.19 415 GLY A CA 1
ATOM 3070 C C . GLY A 1 415 ? 13.390 -6.702 -6.626 1.00 95.19 415 GLY A C 1
ATOM 3071 O O . GLY A 1 415 ? 12.812 -7.473 -5.858 1.00 95.19 415 GLY A O 1
ATOM 3072 N N . HIS A 1 416 ? 14.404 -5.927 -6.256 1.00 90.56 416 HIS A N 1
ATOM 3073 C CA . HIS A 1 416 ? 14.980 -5.930 -4.915 1.00 90.56 416 HIS A CA 1
ATOM 3074 C C . HIS A 1 416 ? 14.625 -4.662 -4.132 1.00 90.56 416 HIS A C 1
ATOM 3076 O O . HIS A 1 416 ? 14.602 -3.573 -4.703 1.00 90.56 416 HIS A O 1
ATOM 3082 N N . SER A 1 417 ? 14.381 -4.784 -2.821 1.00 91.44 417 SER A N 1
ATOM 3083 C CA . SER A 1 417 ? 14.082 -3.664 -1.916 1.00 91.44 417 SER A CA 1
ATOM 3084 C C . SER A 1 417 ? 12.872 -2.862 -2.426 1.00 91.44 417 SER A C 1
ATOM 3086 O O . SER A 1 417 ? 11.801 -3.440 -2.618 1.00 91.44 417 SER A O 1
ATOM 3088 N N . MET A 1 418 ? 13.032 -1.573 -2.745 1.00 92.50 418 MET A N 1
ATOM 3089 C CA . MET A 1 418 ? 12.018 -0.753 -3.425 1.00 92.50 418 MET A CA 1
ATOM 3090 C C . MET A 1 418 ? 11.469 -1.426 -4.698 1.00 92.50 418 MET A C 1
ATOM 3092 O O . MET A 1 418 ? 10.264 -1.421 -4.939 1.00 92.50 418 MET A O 1
ATOM 3096 N N . GLY A 1 419 ? 12.323 -2.069 -5.495 1.00 95.38 419 GLY A N 1
ATOM 3097 C CA . GLY A 1 419 ? 11.902 -2.835 -6.666 1.00 95.38 419 GLY A CA 1
ATOM 3098 C C . GLY A 1 419 ? 11.046 -4.052 -6.305 1.00 95.38 419 GLY A C 1
ATOM 3099 O O . GLY A 1 419 ? 10.121 -4.404 -7.034 1.00 95.38 419 GLY A O 1
ATOM 3100 N N . GLY A 1 420 ? 11.284 -4.665 -5.144 1.00 94.69 420 GLY A N 1
ATOM 3101 C CA . GLY A 1 420 ? 10.438 -5.723 -4.590 1.00 94.69 420 GLY A CA 1
ATOM 3102 C C . GLY A 1 420 ? 9.049 -5.209 -4.193 1.00 94.69 420 GLY A C 1
ATOM 3103 O O . GLY A 1 420 ? 8.055 -5.909 -4.371 1.00 94.69 420 GLY A O 1
ATOM 3104 N N . MET A 1 421 ? 8.948 -3.965 -3.725 1.00 92.69 421 MET A N 1
ATOM 3105 C CA . MET A 1 421 ? 7.655 -3.325 -3.447 1.00 92.69 421 MET A CA 1
ATOM 3106 C C . MET A 1 421 ? 6.858 -3.111 -4.738 1.00 92.69 421 MET A C 1
ATOM 3108 O O . MET A 1 421 ? 5.692 -3.500 -4.808 1.00 92.69 421 MET A O 1
ATOM 3112 N N . TYR A 1 422 ? 7.499 -2.588 -5.793 1.00 95.81 422 TYR A N 1
ATOM 3113 C CA . TYR A 1 422 ? 6.882 -2.509 -7.124 1.00 95.81 422 TYR A CA 1
ATOM 3114 C C . TYR A 1 422 ? 6.477 -3.885 -7.644 1.00 95.81 422 TYR A C 1
ATOM 3116 O O . TYR A 1 422 ? 5.392 -4.032 -8.199 1.00 95.81 422 TYR A O 1
ATOM 3124 N N . THR A 1 423 ? 7.311 -4.898 -7.401 1.00 96.19 423 THR A N 1
ATOM 3125 C CA . THR A 1 423 ? 7.021 -6.291 -7.743 1.00 96.19 423 THR A CA 1
ATOM 3126 C C . THR A 1 423 ? 5.701 -6.757 -7.115 1.00 96.19 423 THR A C 1
ATOM 3128 O O . THR A 1 423 ? 4.848 -7.279 -7.829 1.00 96.19 423 THR A O 1
ATOM 3131 N N 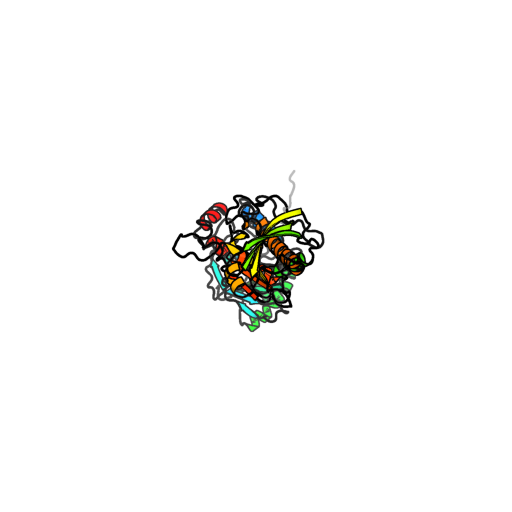. ASN A 1 424 ? 5.489 -6.511 -5.815 1.00 93.12 424 ASN A N 1
ATOM 3132 C CA . ASN A 1 424 ? 4.241 -6.851 -5.118 1.00 93.12 424 ASN A CA 1
ATOM 3133 C C . ASN A 1 424 ? 3.029 -6.079 -5.661 1.00 93.12 424 ASN A C 1
ATOM 3135 O O . ASN A 1 424 ? 1.962 -6.656 -5.854 1.00 93.12 424 ASN A O 1
ATOM 3139 N N . MET A 1 425 ? 3.178 -4.778 -5.919 1.00 94.06 425 MET A N 1
ATOM 3140 C CA . MET A 1 425 ? 2.072 -3.956 -6.421 1.00 94.06 425 MET A CA 1
ATOM 3141 C C . MET A 1 425 ? 1.657 -4.360 -7.832 1.00 94.06 425 MET A C 1
ATOM 3143 O O . MET A 1 425 ? 0.471 -4.496 -8.114 1.00 94.06 425 MET A O 1
ATOM 3147 N N . ILE A 1 426 ? 2.634 -4.591 -8.707 1.00 93.75 426 ILE A N 1
ATOM 3148 C CA . ILE A 1 426 ? 2.399 -5.039 -10.076 1.00 93.75 426 ILE A CA 1
ATOM 3149 C C . ILE A 1 426 ? 1.771 -6.433 -10.093 1.00 93.75 426 ILE A C 1
ATOM 3151 O O . ILE A 1 426 ? 0.818 -6.644 -10.840 1.00 93.75 426 ILE A O 1
ATOM 3155 N N . ALA A 1 427 ? 2.222 -7.345 -9.224 1.00 92.06 427 ALA A N 1
ATOM 3156 C CA . ALA A 1 427 ? 1.612 -8.665 -9.059 1.00 92.06 427 ALA A CA 1
ATOM 3157 C C . ALA A 1 427 ? 0.110 -8.605 -8.780 1.00 92.06 427 ALA A C 1
ATOM 3159 O O . ALA A 1 427 ? -0.641 -9.462 -9.237 1.00 92.06 427 ALA A O 1
ATOM 3160 N N . ALA A 1 428 ? -0.319 -7.590 -8.033 1.00 92.00 428 ALA A N 1
ATOM 3161 C CA . ALA A 1 428 ? -1.702 -7.448 -7.619 1.00 92.00 428 ALA A CA 1
ATOM 3162 C C . ALA A 1 428 ? -2.627 -6.953 -8.747 1.00 92.00 428 ALA A C 1
ATOM 3164 O O . ALA A 1 428 ? -3.837 -7.156 -8.673 1.00 92.00 428 ALA A O 1
ATOM 3165 N N . ILE A 1 429 ? -2.082 -6.295 -9.780 1.00 95.62 429 ILE A N 1
ATOM 3166 C CA . ILE A 1 429 ? -2.883 -5.570 -10.784 1.00 95.62 429 ILE A CA 1
ATOM 3167 C C . ILE A 1 429 ? -2.597 -5.955 -12.240 1.00 95.62 429 ILE A C 1
ATOM 3169 O O . ILE A 1 429 ? -3.331 -5.530 -13.132 1.00 95.62 429 ILE A O 1
ATOM 3173 N N . GLU A 1 430 ? -1.528 -6.706 -12.510 1.00 95.94 430 GLU A N 1
ATOM 3174 C CA . GLU A 1 430 ? -1.107 -7.068 -13.863 1.00 95.94 430 GLU A CA 1
ATOM 3175 C C . GLU A 1 430 ? -1.121 -8.595 -14.060 1.00 95.94 430 GLU A C 1
ATOM 3177 O O . GLU A 1 430 ? -0.146 -9.275 -13.733 1.00 95.94 430 GLU A O 1
ATOM 3182 N N . PRO A 1 431 ? -2.210 -9.157 -14.618 1.00 95.00 431 PRO A N 1
ATOM 3183 C CA . PRO A 1 431 ? -2.406 -10.605 -14.694 1.00 95.00 431 PRO A CA 1
ATOM 3184 C C . PRO A 1 431 ? -1.515 -11.311 -15.726 1.00 95.00 431 PRO A C 1
ATOM 3186 O O . PRO A 1 431 ? -1.474 -12.539 -15.749 1.00 95.00 431 PRO A O 1
ATOM 3189 N N . ARG A 1 432 ? -0.812 -10.579 -16.606 1.00 95.56 432 ARG A N 1
ATOM 3190 C CA . ARG A 1 432 ? 0.063 -11.184 -17.630 1.00 95.56 432 ARG A CA 1
ATOM 3191 C C . ARG A 1 432 ? 1.337 -11.809 -17.058 1.00 95.56 432 ARG A C 1
ATOM 3193 O O . ARG A 1 432 ? 1.980 -12.601 -17.746 1.00 95.56 432 ARG A O 1
ATOM 3200 N N . TYR A 1 433 ? 1.722 -11.458 -15.833 1.00 95.44 433 TYR A N 1
ATOM 3201 C CA . TYR A 1 433 ? 2.895 -12.035 -15.189 1.00 95.44 433 TYR A CA 1
ATOM 3202 C C . TYR A 1 433 ? 2.610 -13.455 -14.691 1.00 95.44 433 TYR A C 1
ATOM 3204 O O . TYR A 1 433 ? 1.876 -13.652 -13.729 1.00 95.44 433 TYR A O 1
ATOM 3212 N N . GLY A 1 434 ? 3.231 -14.453 -15.324 1.00 93.69 434 GLY A N 1
ATOM 3213 C CA . GLY A 1 434 ? 3.066 -15.864 -14.953 1.00 93.69 434 GLY A CA 1
ATOM 3214 C C . GLY A 1 434 ? 3.891 -16.293 -13.734 1.00 93.69 434 GLY A C 1
ATOM 3215 O O . GLY A 1 434 ? 3.588 -17.305 -13.109 1.00 93.69 434 GLY A O 1
ATOM 3216 N N . ALA A 1 435 ? 4.940 -15.540 -13.399 1.00 93.62 435 ALA A N 1
ATOM 3217 C CA . ALA A 1 435 ? 5.744 -15.730 -12.196 1.00 93.62 435 ALA A CA 1
ATOM 3218 C C . ALA A 1 435 ? 6.384 -14.408 -11.766 1.00 93.62 435 ALA A C 1
ATOM 3220 O O . ALA A 1 435 ? 6.730 -13.567 -12.604 1.00 93.62 435 ALA A O 1
ATOM 3221 N N . ILE A 1 436 ? 6.531 -14.234 -10.454 1.00 93.88 436 ILE A N 1
ATOM 3222 C CA . ILE A 1 436 ? 6.950 -12.979 -9.843 1.00 93.88 436 ILE A CA 1
ATOM 3223 C C . ILE A 1 436 ? 7.900 -13.263 -8.677 1.00 93.88 436 ILE A C 1
ATOM 3225 O O . ILE A 1 436 ? 7.637 -14.161 -7.877 1.00 93.88 436 ILE A O 1
ATOM 3229 N N . THR A 1 437 ? 8.980 -12.485 -8.564 1.00 92.56 437 THR A N 1
ATOM 3230 C CA . THR A 1 437 ? 10.009 -12.687 -7.534 1.00 92.56 437 THR A CA 1
ATOM 3231 C C . THR A 1 437 ? 10.331 -11.387 -6.778 1.00 92.56 437 THR A C 1
ATOM 3233 O O . THR A 1 437 ? 11.222 -10.640 -7.191 1.00 92.56 437 THR A O 1
ATOM 3236 N N . PRO A 1 438 ? 9.613 -11.080 -5.678 1.00 92.94 438 PRO A N 1
ATOM 3237 C CA . PRO A 1 438 ? 9.886 -9.910 -4.846 1.00 92.94 438 PRO A CA 1
ATOM 3238 C C . PRO A 1 438 ? 11.031 -10.198 -3.860 1.00 92.94 438 PRO A C 1
ATOM 3240 O O . PRO A 1 438 ? 10.866 -10.954 -2.902 1.00 92.94 438 PRO A O 1
ATOM 3243 N N . PHE A 1 439 ? 12.201 -9.587 -4.055 1.00 89.31 439 PHE A N 1
ATOM 3244 C CA . PHE A 1 439 ? 13.345 -9.744 -3.151 1.00 89.31 439 PHE A CA 1
ATOM 3245 C C . PHE A 1 439 ? 13.351 -8.628 -2.101 1.00 89.31 439 PHE A C 1
ATOM 3247 O O . PHE A 1 439 ? 13.477 -7.455 -2.439 1.00 89.31 439 PHE A O 1
ATOM 3254 N N . GLY A 1 440 ? 13.234 -8.964 -0.814 1.00 83.75 440 GLY A N 1
ATOM 3255 C CA . GLY A 1 440 ? 13.375 -7.973 0.265 1.00 83.75 440 GLY A CA 1
ATOM 3256 C C . GLY A 1 440 ? 12.370 -6.812 0.205 1.00 83.75 440 GLY A C 1
ATOM 3257 O O . GLY A 1 440 ? 12.697 -5.708 0.619 1.00 83.75 440 GLY A O 1
ATOM 3258 N N . ALA A 1 441 ? 11.166 -7.046 -0.330 1.00 80.38 441 ALA A N 1
ATOM 3259 C CA . ALA A 1 441 ? 10.156 -6.010 -0.553 1.00 80.38 441 ALA A CA 1
ATOM 3260 C C . ALA A 1 441 ? 9.640 -5.340 0.736 1.00 80.38 441 ALA A C 1
ATOM 3262 O O . ALA A 1 441 ? 9.148 -4.218 0.685 1.00 80.38 441 ALA A O 1
ATOM 3263 N N . GLY A 1 442 ? 9.720 -6.015 1.890 1.00 72.00 442 GLY A N 1
ATOM 3264 C CA . GLY A 1 442 ? 9.060 -5.551 3.115 1.00 72.00 442 GLY A CA 1
ATOM 3265 C C . GLY A 1 442 ? 7.545 -5.369 2.924 1.00 72.00 442 GLY A C 1
ATOM 3266 O O . GLY A 1 442 ? 6.958 -5.900 1.981 1.00 72.00 442 GLY A O 1
ATOM 3267 N N . GLY A 1 443 ? 6.893 -4.623 3.821 1.00 73.38 443 GLY A N 1
ATOM 3268 C CA . GLY A 1 443 ? 5.479 -4.269 3.632 1.00 73.38 443 GLY A CA 1
ATOM 3269 C C . GLY A 1 443 ? 4.803 -3.594 4.822 1.00 73.38 443 GLY A C 1
ATOM 3270 O O . GLY A 1 443 ? 3.875 -2.810 4.631 1.00 73.38 443 GLY A O 1
ATOM 3271 N N . PHE A 1 444 ? 5.284 -3.832 6.046 1.00 85.12 444 PHE A N 1
ATOM 3272 C CA . PHE A 1 444 ? 4.719 -3.196 7.234 1.00 85.12 444 PHE A CA 1
ATOM 3273 C C . PHE A 1 444 ? 5.495 -1.928 7.610 1.00 85.12 444 PHE A C 1
ATOM 3275 O O . PHE A 1 444 ? 6.395 -1.942 8.447 1.00 85.12 444 PHE A O 1
ATOM 3282 N N . TRP A 1 445 ? 5.163 -0.834 6.918 1.00 82.25 445 TRP A N 1
ATOM 3283 C CA . TRP A 1 445 ? 5.885 0.443 6.959 1.00 82.25 445 TRP A CA 1
ATOM 3284 C C . TRP A 1 445 ? 6.113 1.033 8.351 1.00 82.25 445 TRP A C 1
ATOM 3286 O O . TRP A 1 445 ? 7.243 1.447 8.600 1.00 82.25 445 TRP A O 1
ATOM 3296 N N . PRO A 1 446 ? 5.129 1.047 9.271 1.00 84.81 446 PRO A N 1
ATOM 3297 C CA . PRO A 1 446 ? 5.365 1.572 10.611 1.00 84.81 446 PRO A CA 1
ATOM 3298 C C . PRO A 1 446 ? 6.493 0.829 11.340 1.00 84.81 446 PRO A C 1
ATOM 3300 O O . PRO A 1 446 ? 7.421 1.464 11.829 1.00 84.81 446 PRO A O 1
ATOM 3303 N N . MET A 1 447 ? 6.497 -0.510 11.319 1.00 83.50 447 MET A N 1
ATOM 3304 C CA . MET A 1 447 ? 7.605 -1.296 11.881 1.00 83.50 447 MET A CA 1
ATOM 3305 C C . MET A 1 447 ? 8.901 -1.111 11.093 1.00 83.50 447 MET A C 1
ATOM 3307 O O . MET A 1 447 ? 9.968 -0.985 11.682 1.00 83.50 447 MET A O 1
ATOM 3311 N N . MET A 1 448 ? 8.835 -1.056 9.758 1.00 81.88 448 MET A N 1
ATOM 3312 C CA . MET A 1 448 ? 10.029 -0.831 8.941 1.00 81.88 448 MET A CA 1
ATOM 3313 C C . MET A 1 448 ? 10.724 0.484 9.323 1.00 81.88 448 MET A C 1
ATOM 3315 O O . MET A 1 448 ? 11.943 0.520 9.460 1.00 81.88 448 MET A O 1
ATOM 3319 N N . ILE A 1 449 ? 9.958 1.557 9.518 1.00 81.69 449 ILE A N 1
ATOM 3320 C CA . ILE A 1 449 ? 10.482 2.871 9.895 1.00 81.69 449 ILE A CA 1
ATOM 3321 C C . ILE A 1 449 ? 10.968 2.873 11.345 1.00 81.69 449 ILE A C 1
ATOM 3323 O O . ILE A 1 449 ? 12.007 3.463 11.610 1.00 81.69 449 ILE A O 1
ATOM 3327 N N . LEU A 1 450 ? 10.255 2.241 12.277 1.00 85.44 450 LEU A N 1
ATOM 3328 C CA . LEU A 1 450 ? 10.557 2.337 13.710 1.00 85.44 450 LEU A CA 1
ATOM 3329 C C . LEU A 1 450 ? 11.618 1.347 14.209 1.00 85.44 450 LEU A C 1
ATOM 3331 O O . LEU A 1 450 ? 12.308 1.651 15.183 1.00 85.44 450 LEU A O 1
ATOM 3335 N N . ASP A 1 451 ? 11.740 0.179 13.575 1.00 82.31 451 ASP A N 1
ATOM 3336 C CA . ASP A 1 451 ? 12.479 -0.965 14.131 1.00 82.31 451 ASP A CA 1
ATOM 3337 C C . ASP A 1 451 ? 13.674 -1.400 13.277 1.00 82.31 451 ASP A C 1
ATOM 3339 O O . ASP A 1 451 ? 14.435 -2.283 13.675 1.00 82.31 451 ASP A O 1
ATOM 3343 N N . THR A 1 452 ? 13.867 -0.802 12.098 1.00 76.56 452 THR A N 1
ATOM 3344 C CA . THR A 1 452 ? 14.993 -1.146 11.221 1.00 76.56 452 THR A CA 1
ATOM 3345 C C . THR A 1 452 ? 16.033 -0.037 11.169 1.00 76.56 452 THR A C 1
ATOM 3347 O O . THR A 1 452 ? 15.732 1.145 11.300 1.00 76.56 452 THR A O 1
ATOM 3350 N N . ALA A 1 453 ? 17.278 -0.418 10.884 1.00 70.94 453 ALA A N 1
ATOM 3351 C CA . ALA A 1 453 ? 18.370 0.525 10.658 1.00 70.94 453 ALA A CA 1
ATOM 3352 C C . ALA A 1 453 ? 18.357 1.143 9.244 1.00 70.94 453 ALA A C 1
ATOM 3354 O O . ALA A 1 453 ? 19.332 1.787 8.859 1.00 70.94 453 ALA A O 1
ATOM 3355 N N . ILE A 1 454 ? 17.289 0.937 8.451 1.00 67.56 454 ILE A N 1
ATOM 3356 C CA . ILE A 1 454 ? 17.204 1.454 7.076 1.00 67.56 454 ILE A CA 1
ATOM 3357 C C . ILE A 1 454 ? 17.312 2.977 7.077 1.00 67.56 454 ILE A C 1
ATOM 3359 O O . ILE A 1 454 ? 18.001 3.524 6.225 1.00 67.56 454 ILE A O 1
ATOM 3363 N N . ILE A 1 455 ? 16.681 3.655 8.035 1.00 70.00 455 ILE A N 1
ATOM 3364 C CA . ILE A 1 455 ? 16.865 5.086 8.274 1.00 70.00 455 ILE A CA 1
ATOM 3365 C C . ILE A 1 455 ? 17.402 5.212 9.696 1.00 70.00 455 ILE A C 1
ATOM 3367 O O . ILE A 1 455 ? 16.644 5.191 10.658 1.00 70.00 455 ILE A O 1
ATOM 3371 N N . ASN A 1 456 ? 18.723 5.271 9.847 1.00 74.19 456 ASN A N 1
ATOM 3372 C CA . ASN A 1 456 ? 19.337 5.286 11.172 1.00 74.19 456 ASN A CA 1
ATOM 3373 C C . ASN A 1 456 ? 18.815 6.472 12.014 1.00 74.19 456 ASN A C 1
ATOM 3375 O O . ASN A 1 456 ? 18.844 7.612 11.553 1.00 74.19 456 ASN A O 1
ATOM 3379 N N . GLY A 1 457 ? 18.326 6.197 13.227 1.00 79.06 457 GLY A N 1
ATOM 3380 C CA . GLY A 1 457 ? 17.729 7.202 14.118 1.00 79.06 457 GLY A CA 1
ATOM 3381 C C . GLY A 1 457 ? 16.323 7.682 13.727 1.00 79.06 457 GLY A C 1
ATOM 3382 O O . GLY A 1 457 ? 15.848 8.666 14.288 1.00 79.06 457 GLY A O 1
ATOM 3383 N N . SER A 1 458 ? 15.634 7.021 12.788 1.00 81.50 458 SER A N 1
ATOM 3384 C CA . SER A 1 458 ? 14.263 7.372 12.371 1.00 81.50 458 SER A CA 1
ATOM 3385 C C . SER A 1 458 ? 13.264 7.404 13.519 1.00 81.50 458 SER A C 1
ATOM 3387 O O . SER A 1 458 ? 12.427 8.301 13.561 1.00 81.50 458 SER A O 1
ATOM 3389 N N . ARG A 1 459 ? 13.352 6.445 14.446 1.00 88.88 459 ARG A N 1
ATOM 3390 C CA . ARG A 1 459 ? 12.514 6.384 15.648 1.00 88.88 459 ARG A CA 1
ATOM 3391 C C . ARG A 1 459 ? 12.681 7.639 16.494 1.00 88.88 459 ARG A C 1
ATOM 3393 O O . ARG A 1 459 ? 11.689 8.291 16.790 1.00 88.88 459 ARG A O 1
ATOM 3400 N N . ASP A 1 460 ? 13.917 8.002 16.821 1.00 87.62 460 ASP A N 1
ATOM 3401 C CA . ASP A 1 460 ? 14.213 9.169 17.659 1.00 87.62 460 ASP A CA 1
ATOM 3402 C C . ASP A 1 460 ? 13.832 10.472 16.953 1.00 87.62 460 ASP A C 1
ATOM 3404 O O . ASP A 1 460 ? 13.275 11.384 17.564 1.00 87.62 460 ASP A O 1
ATOM 3408 N N . LEU A 1 461 ? 14.071 10.548 15.640 1.00 85.12 461 LEU A N 1
ATOM 3409 C CA . LEU A 1 461 ? 13.655 11.682 14.823 1.00 85.12 461 LEU A CA 1
ATOM 3410 C C . LEU A 1 461 ? 12.129 11.835 14.824 1.00 85.12 461 LEU A C 1
ATOM 3412 O O . LEU A 1 461 ? 11.623 12.928 15.074 1.00 85.12 461 LEU A O 1
ATOM 3416 N N . LEU A 1 462 ? 11.396 10.751 14.561 1.00 86.94 462 LEU A N 1
ATOM 3417 C CA . LEU A 1 462 ? 9.937 10.767 14.527 1.00 86.94 462 LEU A CA 1
ATOM 3418 C C . LEU A 1 462 ? 9.362 11.063 15.913 1.00 86.94 462 LEU A C 1
ATOM 3420 O O . LEU A 1 462 ? 8.475 11.903 16.023 1.00 86.94 462 LEU A O 1
ATOM 3424 N N . ALA A 1 463 ? 9.912 10.462 16.967 1.00 90.00 463 ALA A N 1
ATOM 3425 C CA . ALA A 1 463 ? 9.543 10.749 18.348 1.00 90.00 463 ALA A CA 1
ATOM 3426 C C . ALA A 1 463 ? 9.766 12.228 18.695 1.00 90.00 463 ALA A C 1
ATOM 3428 O O . ALA A 1 463 ? 8.874 12.870 19.245 1.00 90.00 463 ALA A O 1
ATOM 3429 N N . GLY A 1 464 ? 10.891 12.815 18.275 1.00 88.75 464 GLY A N 1
ATOM 3430 C CA . GLY A 1 464 ? 11.171 14.243 18.434 1.00 88.75 464 GLY A CA 1
ATOM 3431 C C . GLY A 1 464 ? 10.177 15.144 17.692 1.00 88.75 464 GLY A C 1
ATOM 3432 O O . GLY A 1 464 ? 9.702 16.135 18.252 1.00 88.75 464 GLY A O 1
ATOM 3433 N N . VAL A 1 465 ? 9.804 14.788 16.456 1.00 87.69 465 VAL A N 1
ATOM 3434 C CA . VAL A 1 465 ? 8.777 15.511 15.684 1.00 87.69 465 VAL A CA 1
ATOM 3435 C C . VAL A 1 465 ? 7.413 15.401 16.370 1.00 87.69 465 VAL A C 1
ATOM 3437 O O . VAL A 1 465 ? 6.764 16.421 16.616 1.00 87.69 465 VAL A O 1
ATOM 3440 N N . LEU A 1 466 ? 7.002 14.187 16.743 1.00 90.44 466 LEU A N 1
ATOM 3441 C CA . LEU A 1 466 ? 5.740 13.889 17.424 1.00 90.44 466 LEU A CA 1
ATOM 3442 C C . LEU A 1 466 ? 5.696 14.418 18.862 1.00 90.44 466 LEU A C 1
ATOM 3444 O O . LEU A 1 466 ? 4.612 14.716 19.365 1.00 90.44 466 LEU A O 1
ATOM 3448 N N . GLY A 1 467 ? 6.851 14.703 19.467 1.00 90.19 467 GLY A N 1
ATOM 3449 C CA . GLY A 1 467 ? 6.965 15.184 20.845 1.00 90.19 467 GLY A CA 1
ATOM 3450 C C . GLY A 1 467 ? 6.575 14.113 21.856 1.00 90.19 467 GLY A C 1
ATOM 3451 O O . GLY A 1 467 ? 5.949 14.435 22.863 1.00 90.19 467 GLY A O 1
ATOM 3452 N N . VAL A 1 468 ? 6.907 12.862 21.547 1.00 92.44 468 VAL A N 1
ATOM 3453 C CA . VAL A 1 468 ? 6.646 11.675 22.367 1.00 92.44 468 VAL A CA 1
ATOM 3454 C C . VAL A 1 468 ? 7.970 11.017 22.744 1.00 92.44 468 VAL A C 1
ATOM 3456 O O . VAL A 1 468 ? 9.018 11.346 22.185 1.00 92.44 468 VAL A O 1
ATOM 3459 N N . ASP A 1 469 ? 7.928 10.089 23.693 1.00 91.94 469 ASP A N 1
ATOM 3460 C CA . ASP A 1 469 ? 9.102 9.310 24.077 1.00 91.94 469 ASP A CA 1
ATOM 3461 C C . ASP A 1 469 ? 9.412 8.234 23.020 1.00 91.94 469 ASP A C 1
ATOM 3463 O O . ASP A 1 469 ? 8.556 7.417 22.667 1.00 91.94 469 ASP A O 1
ATOM 3467 N N . SER A 1 470 ? 10.649 8.212 22.521 1.00 90.94 470 SER A N 1
ATOM 3468 C CA . SER A 1 470 ? 11.139 7.221 21.556 1.00 90.94 470 SER A CA 1
ATOM 3469 C C . SER A 1 470 ? 11.084 5.785 22.080 1.00 90.94 470 SER A C 1
ATOM 3471 O O . SER A 1 470 ? 10.894 4.859 21.283 1.00 90.94 470 SER A O 1
ATOM 3473 N N . GLU A 1 471 ? 11.211 5.585 23.397 1.00 90.25 471 GLU A N 1
ATOM 3474 C CA . GLU A 1 471 ? 11.098 4.264 24.031 1.00 90.25 471 GLU A CA 1
ATOM 3475 C C . GLU A 1 471 ? 9.662 3.723 23.991 1.00 90.25 471 GLU A C 1
ATOM 3477 O O . GLU A 1 471 ? 9.443 2.510 24.037 1.00 90.25 471 GLU A O 1
ATOM 3482 N N . HIS A 1 472 ? 8.675 4.612 23.859 1.00 90.12 472 HIS A N 1
ATOM 3483 C CA . HIS A 1 472 ? 7.252 4.277 23.886 1.00 90.12 472 HIS A CA 1
ATOM 3484 C C . HIS A 1 472 ? 6.554 4.420 22.527 1.00 90.12 472 HIS A C 1
ATOM 3486 O O . HIS A 1 472 ? 5.427 3.947 22.370 1.00 90.12 472 HIS A O 1
ATOM 3492 N N . LEU A 1 473 ? 7.224 4.995 21.523 1.00 92.56 473 LEU A N 1
ATOM 3493 C CA . LEU A 1 473 ? 6.722 5.065 20.152 1.00 92.56 473 LEU A CA 1
ATOM 3494 C C . LEU A 1 473 ? 6.731 3.673 19.503 1.00 92.56 473 LEU A C 1
ATOM 3496 O O . LEU A 1 473 ? 7.784 3.125 19.185 1.00 92.56 473 LEU A O 1
ATOM 3500 N N . THR A 1 474 ? 5.563 3.079 19.281 1.00 92.50 474 THR A N 1
ATOM 3501 C CA . THR A 1 474 ? 5.432 1.772 18.613 1.00 92.50 474 THR A CA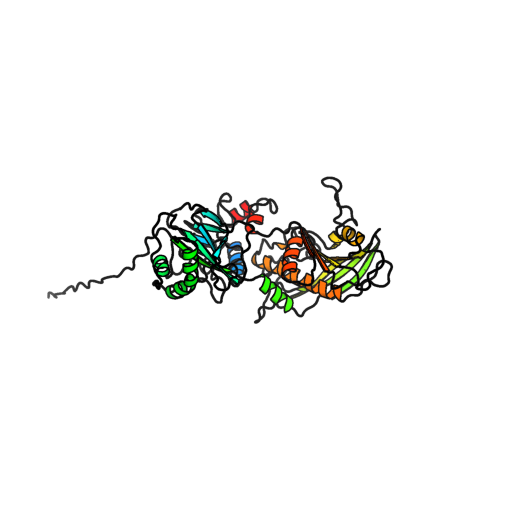 1
ATOM 3502 C C . THR A 1 474 ? 4.608 1.893 17.340 1.00 92.50 474 THR A C 1
ATOM 3504 O O . THR A 1 474 ? 3.972 2.914 17.091 1.00 92.50 474 THR A O 1
ATOM 3507 N N . PHE A 1 475 ? 4.567 0.834 16.529 1.00 92.50 475 PHE A N 1
ATOM 3508 C CA . PHE A 1 475 ? 3.720 0.800 15.333 1.00 92.50 475 PHE A CA 1
ATOM 3509 C C . PHE A 1 475 ? 2.213 0.914 15.641 1.00 92.50 475 PHE A C 1
ATOM 3511 O O . PHE A 1 475 ? 1.413 1.116 14.730 1.00 92.50 475 PHE A O 1
ATOM 3518 N N . MET A 1 476 ? 1.828 0.736 16.909 1.00 94.94 476 MET A N 1
ATOM 3519 C CA . MET A 1 476 ? 0.457 0.861 17.398 1.00 94.94 476 MET A CA 1
ATOM 3520 C C . MET A 1 476 ? 0.152 2.248 17.972 1.00 94.94 476 MET A C 1
ATOM 3522 O O . MET A 1 476 ? -0.967 2.487 18.424 1.00 94.94 476 MET A O 1
ATOM 3526 N N . HIS A 1 477 ? 1.124 3.161 17.976 1.00 94.94 477 HIS A N 1
ATOM 3527 C CA . HIS A 1 477 ? 0.889 4.550 18.340 1.00 94.94 477 HIS A CA 1
ATOM 3528 C C . HIS A 1 477 ? -0.123 5.192 17.363 1.00 94.94 477 HIS A C 1
ATOM 3530 O O . HIS A 1 477 ? -0.077 4.894 16.169 1.00 94.94 477 HIS A O 1
ATOM 3536 N N . PRO A 1 478 ? -1.064 6.033 17.835 1.00 92.81 478 PRO A N 1
ATOM 3537 C CA . PRO A 1 478 ? -2.126 6.577 16.986 1.00 92.81 478 PRO A CA 1
ATOM 3538 C C . PRO A 1 478 ? -1.673 7.611 15.943 1.00 92.81 478 PRO A C 1
ATOM 3540 O O . PRO A 1 478 ? -2.372 7.781 14.945 1.00 92.81 478 PRO A O 1
ATOM 3543 N N . ALA A 1 479 ? -0.568 8.325 16.186 1.00 87.69 479 ALA A N 1
ATOM 3544 C CA . ALA A 1 479 ? -0.055 9.393 15.311 1.00 87.69 479 ALA A CA 1
ATOM 3545 C C . ALA A 1 479 ? 0.864 8.922 14.184 1.00 87.69 479 ALA A C 1
ATOM 3547 O O . ALA A 1 479 ? 1.599 7.932 14.410 1.00 87.69 479 ALA A O 1
#

Foldseek 3Di:
DDDDDDDDDDPDPDPDDDPWPWQWAPDQADPLAQQNVQSHKPDAPLQDDVQFGNCHRQQDPVPQVVVVLVVVQRRVFRWAFQWDKIKIAGPDQDDDDQVQKWKAFLFPPDPRHLDIARKDWDRFDDDRRYDNIIIITGDPPRGHDAQTKMKMFGACVPPIAQGPLQVCLLVLHFRDHPCRVVVNVQCVSVNVSCVVVVTHGSDMHMTHHHDVLVVLQVLLVPDPDFKDWADKDFPDDDPWWTKIKGKIKAWDFFDDDPLCLDGLDFDADPVRHGDTPGIDIWMKMKIATPDDADPLFFQEEEEFEAQQDARQLQQQVADDPDVPRGHHGRRHVQNVVSNVRHMYMYIGAQQHCRRPPPRGSCSLCSSSRNSNNVSSLSRRLSRSVSVLVNQQPDWHQHDPDRTGHHRQQRYAYEYAACRLLSQVSNVSNPPSHPYTYRHNPDDLVQCCQLPDCPPPCSLVVVCVSSVHDSVRDGSSDPD

pLDDT: mean 91.94, std 13.12, range [28.64, 98.94]